Protein AF-0000000082330672 (afdb_homodimer)

Structure (mmCIF, N/CA/C/O backbone):
data_AF-0000000082330672-model_v1
#
loop_
_entity.id
_entity.type
_entity.pdbx_description
1 polymer 'Toll/interleukin-1 receptor domain-containing protein'
#
loop_
_atom_site.group_PDB
_atom_site.id
_atom_site.type_symbol
_atom_site.label_atom_id
_atom_site.label_alt_id
_atom_site.label_comp_id
_atom_site.label_asym_id
_atom_site.label_entity_id
_atom_site.label_seq_id
_atom_site.pdbx_PDB_ins_code
_atom_site.Cartn_x
_atom_site.Cartn_y
_atom_site.Cartn_z
_atom_site.occupancy
_atom_site.B_iso_or_equiv
_atom_site.auth_seq_id
_atom_site.auth_comp_id
_atom_site.auth_asym_id
_atom_site.auth_atom_id
_atom_site.pdbx_PDB_model_num
ATOM 1 N N . MET A 1 1 ? 14.047 -24.734 3.777 1 36.22 1 MET A N 1
ATOM 2 C CA . MET A 1 1 ? 13.094 -24.859 2.684 1 36.22 1 MET A CA 1
ATOM 3 C C . MET A 1 1 ? 13.008 -23.578 1.871 1 36.22 1 MET A C 1
ATOM 5 O O . MET A 1 1 ? 12.062 -22.797 2.025 1 36.22 1 MET A O 1
ATOM 9 N N . THR A 1 2 ? 14.125 -22.875 1.684 1 51.78 2 THR A N 1
ATOM 10 C CA . THR A 1 2 ? 14.438 -21.453 1.601 1 51.78 2 THR A CA 1
ATOM 11 C C . THR A 1 2 ? 13.836 -20.844 0.338 1 51.78 2 THR A C 1
ATOM 13 O O . THR A 1 2 ? 14.555 -20.328 -0.509 1 51.78 2 THR A O 1
ATOM 16 N N . GLY A 1 3 ? 12.867 -21.625 -0.357 1 73.19 3 GLY A N 1
ATOM 17 C CA . GLY A 1 3 ? 12.508 -21.375 -1.744 1 73.19 3 GLY A CA 1
ATOM 18 C C . GLY A 1 3 ? 11.656 -20.125 -1.925 1 73.19 3 GLY A C 1
ATOM 19 O O . GLY A 1 3 ? 11.297 -19.469 -0.948 1 73.19 3 GLY A O 1
ATOM 20 N N . GLU A 1 4 ? 11.492 -19.766 -3.119 1 83.5 4 GLU A N 1
ATOM 21 C CA . GLU A 1 4 ? 10.719 -18.578 -3.504 1 83.5 4 GLU A CA 1
ATOM 22 C C . GLU A 1 4 ? 9.281 -18.672 -2.986 1 83.5 4 GLU A C 1
ATOM 24 O O . GLU A 1 4 ? 8.727 -19.781 -2.883 1 83.5 4 GLU A O 1
ATOM 29 N N . GLN A 1 5 ? 8.797 -17.609 -2.508 1 91.94 5 GLN A N 1
ATOM 30 C CA . GLN A 1 5 ? 7.457 -17.531 -1.94 1 91.94 5 GLN A CA 1
ATOM 31 C C . GLN A 1 5 ? 6.586 -16.547 -2.719 1 91.94 5 GLN A C 1
ATOM 33 O O . GLN A 1 5 ? 7.012 -15.43 -3.014 1 91.94 5 GLN A O 1
ATOM 38 N N . ILE A 1 6 ? 5.414 -17 -3.066 1 94.94 6 ILE A N 1
ATOM 39 C CA . ILE A 1 6 ? 4.426 -16.172 -3.734 1 94.94 6 ILE A CA 1
ATOM 40 C C . ILE A 1 6 ? 3.266 -15.875 -2.785 1 94.94 6 ILE A C 1
ATOM 42 O O . ILE A 1 6 ? 2.746 -16.781 -2.135 1 94.94 6 ILE A O 1
ATOM 46 N N . TYR A 1 7 ? 2.924 -14.633 -2.688 1 96.69 7 TYR A N 1
ATOM 47 C CA . TYR A 1 7 ? 1.729 -14.234 -1.953 1 96.69 7 TYR A CA 1
ATOM 48 C C . TYR A 1 7 ? 0.618 -13.812 -2.908 1 96.69 7 TYR A C 1
ATOM 50 O O . TYR A 1 7 ? 0.825 -12.969 -3.779 1 96.69 7 TYR A O 1
ATOM 58 N N . VAL A 1 8 ? -0.505 -14.438 -2.732 1 97.25 8 VAL A N 1
ATOM 59 C CA . VAL A 1 8 ? -1.631 -14.148 -3.613 1 97.25 8 VAL A CA 1
ATOM 60 C C . VAL A 1 8 ? -2.674 -13.32 -2.863 1 97.25 8 VAL A C 1
ATOM 62 O O . VAL A 1 8 ? -3.4 -13.852 -2.018 1 97.25 8 VAL A O 1
ATOM 65 N N . SER A 1 9 ? -2.742 -12.055 -3.193 1 96.88 9 SER A N 1
ATOM 66 C CA . SER A 1 9 ? -3.699 -11.125 -2.604 1 96.88 9 SER A CA 1
ATOM 67 C C . SER A 1 9 ? -5.008 -11.109 -3.383 1 96.88 9 SER A C 1
ATOM 69 O O . SER A 1 9 ? -5.012 -10.898 -4.598 1 96.88 9 SER A O 1
ATOM 71 N N . HIS A 1 10 ? -6.074 -11.398 -2.701 1 96.44 10 HIS A N 1
ATOM 72 C CA . HIS A 1 10 ? -7.367 -11.445 -3.369 1 96.44 10 HIS A CA 1
ATOM 73 C C . HIS A 1 10 ? -8.5 -11.109 -2.404 1 96.44 10 HIS A C 1
ATOM 75 O O . HIS A 1 10 ? -8.312 -11.148 -1.186 1 96.44 10 HIS A O 1
ATOM 81 N N . ALA A 1 11 ? -9.633 -10.648 -3.01 1 93.56 11 ALA A N 1
ATOM 82 C CA . ALA A 1 11 ? -10.828 -10.406 -2.205 1 93.56 11 ALA A CA 1
ATOM 83 C C . ALA A 1 11 ? -11.484 -11.719 -1.784 1 93.56 11 ALA A C 1
ATOM 85 O O . ALA A 1 11 ? -11.375 -12.727 -2.482 1 93.56 11 ALA A O 1
ATOM 86 N N . PRO A 1 12 ? -12.227 -11.711 -0.711 1 88.81 12 PRO A N 1
ATOM 87 C CA . PRO A 1 12 ? -12.883 -12.93 -0.236 1 88.81 12 PRO A CA 1
ATOM 88 C C . PRO A 1 12 ? -13.789 -13.562 -1.287 1 88.81 12 PRO A C 1
ATOM 90 O O . PRO A 1 12 ? -13.836 -14.789 -1.412 1 88.81 12 PRO A O 1
ATOM 93 N N . GLY A 1 13 ? -14.461 -12.797 -2.043 1 91.06 13 GLY A N 1
ATOM 94 C CA . GLY A 1 13 ? -15.391 -13.297 -3.043 1 91.06 13 GLY A CA 1
ATOM 95 C C . GLY A 1 13 ? -14.703 -13.969 -4.215 1 91.06 13 GLY A C 1
ATOM 96 O O . GLY A 1 13 ? -15.344 -14.648 -5.012 1 91.06 13 GLY A O 1
ATOM 97 N N . ASP A 1 14 ? -13.344 -13.852 -4.25 1 94 14 ASP A N 1
ATOM 98 C CA . ASP A 1 14 ? -12.609 -14.367 -5.398 1 94 14 ASP A CA 1
ATOM 99 C C . ASP A 1 14 ? -11.852 -15.641 -5.035 1 94 14 ASP A C 1
ATOM 101 O O . ASP A 1 14 ? -11.008 -16.109 -5.809 1 94 14 ASP A O 1
ATOM 105 N N . LEU A 1 15 ? -12.125 -16.25 -3.916 1 93.31 15 LEU A N 1
ATOM 106 C CA . LEU A 1 15 ? -11.359 -17.391 -3.422 1 93.31 15 LEU A CA 1
ATOM 107 C C . LEU A 1 15 ? -11.445 -18.562 -4.391 1 93.31 15 LEU A C 1
ATOM 109 O O . LEU A 1 15 ? -10.422 -19.172 -4.727 1 93.31 15 LEU A O 1
ATOM 113 N N . GLU A 1 16 ? -12.625 -18.906 -4.906 1 93.88 16 GLU A N 1
ATOM 114 C CA . GLU A 1 16 ? -12.797 -20.031 -5.82 1 93.88 16 GLU A CA 1
ATOM 115 C C . GLU A 1 16 ? -11.992 -19.828 -7.105 1 93.88 16 GLU A C 1
ATOM 117 O O . GLU A 1 16 ? -11.344 -20.75 -7.594 1 93.88 16 GLU A O 1
ATOM 122 N N . LEU A 1 17 ? -12.07 -18.625 -7.574 1 95.06 17 LEU A N 1
ATOM 123 C CA . LEU A 1 17 ? -11.328 -18.281 -8.781 1 95.06 17 LEU A CA 1
ATOM 124 C C . LEU A 1 17 ? -9.828 -18.469 -8.562 1 95.06 17 LEU A C 1
ATOM 126 O O . LEU A 1 17 ? -9.148 -19.078 -9.391 1 95.06 17 LEU A O 1
ATOM 130 N N . VAL A 1 18 ? -9.312 -17.984 -7.469 1 96.12 18 VAL A N 1
ATOM 131 C CA . VAL A 1 18 ? -7.895 -18.047 -7.145 1 96.12 18 VAL A CA 1
ATOM 132 C C . VAL A 1 18 ? -7.465 -19.5 -6.98 1 96.12 18 VAL A C 1
ATOM 134 O O . VAL A 1 18 ? -6.414 -19.906 -7.484 1 96.12 18 VAL A O 1
ATOM 137 N N . GLN A 1 19 ? -8.266 -20.266 -6.312 1 94.44 19 GLN A N 1
ATOM 138 C CA . GLN A 1 19 ? -7.953 -21.672 -6.113 1 94.44 19 GLN A CA 1
ATOM 139 C C . GLN A 1 19 ? -7.883 -22.422 -7.445 1 94.44 19 GLN A C 1
ATOM 141 O O . GLN A 1 19 ? -7.016 -23.266 -7.637 1 94.44 19 GLN A O 1
ATOM 146 N N . GLU A 1 20 ? -8.797 -22.078 -8.312 1 94.88 20 GLU A N 1
ATOM 147 C CA . GLU A 1 20 ? -8.766 -22.688 -9.641 1 94.88 20 GLU A CA 1
ATOM 148 C C . GLU A 1 20 ? -7.5 -22.312 -10.398 1 94.88 20 GLU A C 1
ATOM 150 O O . GLU A 1 20 ? -6.801 -23.188 -10.922 1 94.88 20 GLU A O 1
ATOM 155 N N . LEU A 1 21 ? -7.141 -21.047 -10.398 1 96.06 21 LEU A N 1
ATOM 156 C CA . LEU A 1 21 ? -6.035 -20.531 -11.203 1 96.06 21 LEU A CA 1
ATOM 157 C C . LEU A 1 21 ? -4.695 -20.984 -10.633 1 96.06 21 LEU A C 1
ATOM 159 O O . LEU A 1 21 ? -3.717 -21.125 -11.367 1 96.06 21 LEU A O 1
ATOM 163 N N . PHE A 1 22 ? -4.66 -21.25 -9.352 1 95.56 22 PHE A N 1
ATOM 164 C CA . PHE A 1 22 ? -3.383 -21.594 -8.734 1 95.56 22 PHE A CA 1
ATOM 165 C C . PHE A 1 22 ? -3.311 -23.078 -8.414 1 95.56 22 PHE A C 1
ATOM 167 O O . PHE A 1 22 ? -2.365 -23.531 -7.766 1 95.56 22 PHE A O 1
ATOM 174 N N . SER A 1 23 ? -4.246 -23.891 -8.836 1 92 23 SER A N 1
ATOM 175 C CA . SER A 1 23 ? -4.312 -25.312 -8.523 1 92 23 SER A CA 1
ATOM 176 C C . SER A 1 23 ? -3.059 -26.031 -9 1 92 23 SER A C 1
ATOM 178 O O . SER A 1 23 ? -2.502 -26.859 -8.266 1 92 23 SER A O 1
ATOM 180 N N . THR A 1 24 ? -2.6 -25.688 -10.234 1 88.75 24 THR A N 1
ATOM 181 C CA . THR A 1 24 ? -1.422 -26.359 -10.766 1 88.75 24 THR A CA 1
ATOM 182 C C . THR A 1 24 ? -0.156 -25.562 -10.469 1 88.75 24 THR A C 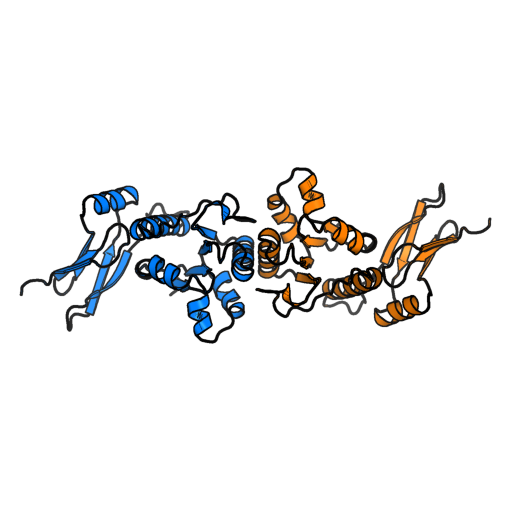1
ATOM 184 O O . THR A 1 24 ? 0.947 -26.109 -10.469 1 88.75 24 THR A O 1
ATOM 187 N N . VAL A 1 25 ? -0.32 -24.266 -10.148 1 88.94 25 VAL A N 1
ATOM 188 C CA . VAL A 1 25 ? 0.823 -23.422 -9.844 1 88.94 25 VAL A CA 1
ATOM 189 C C . VAL A 1 25 ? 1.497 -23.875 -8.555 1 88.94 25 VAL A C 1
ATOM 191 O O . VAL A 1 25 ? 2.723 -23.828 -8.438 1 88.94 25 VAL A O 1
ATOM 194 N N . LYS A 1 26 ? 0.73 -24.406 -7.738 1 88.69 26 LYS A N 1
ATOM 195 C CA . LYS A 1 26 ? 1.206 -24.875 -6.438 1 88.69 26 LYS A CA 1
ATOM 196 C C . LYS A 1 26 ? 2.129 -26.078 -6.586 1 88.69 26 LYS A C 1
ATOM 198 O O . LYS A 1 26 ? 2.836 -26.438 -5.645 1 88.69 26 LYS A O 1
ATOM 203 N N . ASN A 1 27 ? 2.117 -26.719 -7.73 1 84.94 27 ASN A N 1
ATOM 204 C CA . ASN A 1 27 ? 2.939 -27.906 -7.945 1 84.94 27 ASN A CA 1
ATOM 205 C C . ASN A 1 27 ? 4.406 -27.531 -8.148 1 84.94 27 ASN A C 1
ATOM 207 O O . ASN A 1 27 ? 5.281 -28.406 -8.078 1 84.94 27 ASN A O 1
ATOM 211 N N . PHE A 1 28 ? 4.629 -26.312 -8.422 1 86.31 28 PHE A N 1
ATOM 212 C CA . PHE A 1 28 ? 6 -25.859 -8.648 1 86.31 28 PHE A CA 1
ATOM 213 C C . PHE A 1 28 ? 6.758 -25.766 -7.324 1 86.31 28 PHE A C 1
ATOM 215 O O . PHE A 1 28 ? 6.148 -25.719 -6.254 1 86.31 28 PHE A O 1
ATOM 222 N N . PRO A 1 29 ? 8.102 -25.781 -7.438 1 81.81 29 PRO A N 1
ATOM 223 C CA . PRO A 1 29 ? 8.891 -25.812 -6.207 1 81.81 29 PRO A CA 1
ATOM 224 C C . PRO A 1 29 ? 8.961 -24.469 -5.504 1 81.81 29 PRO A C 1
ATOM 226 O O . PRO A 1 29 ? 10.055 -23.984 -5.195 1 81.81 29 PRO A O 1
ATOM 229 N N . PHE A 1 30 ? 7.965 -23.688 -5.457 1 84.62 30 PHE A N 1
ATOM 230 C CA . PHE A 1 30 ? 7.887 -22.484 -4.652 1 84.62 30 PHE A CA 1
ATOM 231 C C . PHE A 1 30 ? 6.613 -22.469 -3.818 1 84.62 30 PHE A C 1
ATOM 233 O O . PHE A 1 30 ? 5.645 -23.156 -4.145 1 84.62 30 PHE A O 1
ATOM 240 N N . GLY A 1 31 ? 6.719 -21.781 -2.758 1 88.75 31 GLY A N 1
ATOM 241 C CA . GLY A 1 31 ? 5.566 -21.672 -1.878 1 88.75 31 GLY A CA 1
ATOM 242 C C . GLY A 1 31 ? 4.527 -20.688 -2.381 1 88.75 31 GLY A C 1
ATOM 243 O O . GLY A 1 31 ? 4.871 -19.641 -2.914 1 88.75 31 GLY A O 1
ATOM 244 N N . VAL A 1 32 ? 3.311 -21.109 -2.334 1 92.31 32 VAL A N 1
ATOM 245 C CA . VAL A 1 32 ? 2.205 -20.219 -2.688 1 92.31 32 VAL A CA 1
ATOM 246 C C . VAL A 1 32 ? 1.309 -20 -1.47 1 92.31 32 VAL A C 1
ATOM 248 O O . VAL A 1 32 ? 0.732 -20.953 -0.937 1 92.31 32 VAL A O 1
ATOM 251 N N . HIS A 1 33 ? 1.255 -18.797 -1.006 1 92.94 33 HIS A N 1
ATOM 252 C CA . HIS A 1 33 ? 0.375 -18.438 0.099 1 92.94 33 HIS A CA 1
ATOM 253 C C . HIS A 1 33 ? -0.826 -17.625 -0.396 1 92.94 33 HIS A C 1
ATOM 255 O O . HIS A 1 33 ? -0.683 -16.484 -0.815 1 92.94 33 HIS A O 1
ATOM 261 N N . ILE A 1 34 ? -1.915 -18.266 -0.272 1 93.12 34 ILE A N 1
ATOM 262 C CA . ILE A 1 34 ? -3.156 -17.594 -0.667 1 93.12 34 ILE A CA 1
ATOM 263 C C . ILE A 1 34 ? -3.781 -16.906 0.545 1 93.12 34 ILE A C 1
ATOM 265 O O . ILE A 1 34 ? -4.145 -17.562 1.522 1 93.12 34 ILE A O 1
ATOM 269 N N . ALA A 1 35 ? -3.877 -15.562 0.769 1 85.88 35 ALA A N 1
ATOM 270 C CA . ALA A 1 35 ? -4.27 -14.742 1.91 1 85.88 35 ALA A CA 1
ATOM 271 C C . ALA A 1 35 ? -5.516 -15.297 2.588 1 85.88 35 ALA A C 1
ATOM 273 O O . ALA A 1 35 ? -5.535 -15.492 3.807 1 85.88 35 ALA A O 1
ATOM 274 N N . LEU A 1 36 ? -6.703 -15.367 2.275 1 75 36 LEU A N 1
ATOM 275 C CA . LEU A 1 36 ? -7.969 -15.711 2.916 1 75 36 LEU A CA 1
ATOM 276 C C . LEU A 1 36 ? -8.086 -17.219 3.123 1 75 36 LEU A C 1
ATOM 278 O O . LEU A 1 36 ? -8.891 -17.672 3.936 1 75 36 LEU A O 1
ATOM 282 N N . GLU A 1 37 ? -7.297 -17.984 2.414 1 71.31 37 GLU A N 1
ATOM 283 C CA . GLU A 1 37 ? -7.223 -19.391 2.801 1 71.31 37 GLU A CA 1
ATOM 284 C C . GLU A 1 37 ? -6.605 -19.547 4.188 1 71.31 37 GLU A C 1
ATOM 286 O O . GLU A 1 37 ? -7.059 -20.375 4.984 1 71.31 37 GLU A O 1
ATOM 291 N N . GLU A 1 38 ? -5.859 -18.594 4.426 1 66.94 38 GLU A N 1
ATOM 292 C CA . GLU A 1 38 ? -5.188 -18.578 5.723 1 66.94 38 GLU A CA 1
ATOM 293 C C . GLU A 1 38 ? -6.043 -17.906 6.781 1 66.94 38 GLU A C 1
ATOM 295 O O . GLU A 1 38 ? -6.02 -18.281 7.953 1 66.94 38 GLU A O 1
ATOM 300 N N . VAL A 1 39 ? -6.816 -16.938 6.387 1 63.38 39 VAL A N 1
ATOM 301 C CA . VAL A 1 39 ? -7.672 -16.203 7.309 1 63.38 39 VAL A CA 1
ATOM 302 C C . VAL A 1 39 ? -8.789 -17.109 7.816 1 63.38 39 VAL A C 1
ATOM 304 O O . VAL A 1 39 ? -9.164 -17.047 8.984 1 63.38 39 VAL A O 1
ATOM 307 N N . GLU A 1 40 ? -9.281 -17.891 6.906 1 59.59 40 GLU A N 1
ATOM 308 C CA . GLU A 1 40 ? -10.305 -18.859 7.332 1 59.59 40 GLU A CA 1
ATOM 309 C C . GLU A 1 40 ? -9.766 -19.812 8.391 1 59.59 40 GLU A C 1
ATOM 311 O O . GLU A 1 40 ? -10.531 -20.359 9.188 1 59.59 40 GLU A O 1
ATOM 316 N N . SER A 1 41 ? -8.562 -19.75 8.469 1 58.31 41 SER A N 1
ATOM 317 C CA . SER A 1 41 ? -7.988 -20.594 9.516 1 58.31 41 SER A CA 1
ATOM 318 C C . SER A 1 41 ? -8.008 -19.891 10.859 1 58.31 41 SER A C 1
ATOM 320 O O . SER A 1 41 ? -7.555 -20.438 11.867 1 58.31 41 SER A O 1
ATOM 322 N N . GLY A 1 42 ? -8.727 -18.719 10.953 1 54.25 42 GLY A N 1
ATOM 323 C CA . GLY A 1 42 ? -8.922 -18 12.203 1 54.25 42 GLY A CA 1
ATOM 324 C C . GLY A 1 42 ? -7.973 -16.828 12.375 1 54.25 42 GLY A C 1
ATOM 325 O O . GLY A 1 42 ? -7.965 -16.188 13.414 1 54.25 42 GLY A O 1
ATOM 326 N N . ARG A 1 43 ? -7.258 -16.672 11.328 1 62.53 43 ARG A N 1
ATOM 327 C CA . ARG A 1 43 ? -6.301 -15.586 11.539 1 62.53 43 ARG A CA 1
ATOM 328 C C . ARG A 1 43 ? -6.754 -14.312 10.836 1 62.53 43 ARG A C 1
ATOM 330 O O . ARG A 1 43 ? -7.504 -14.375 9.859 1 62.53 43 ARG A O 1
ATOM 337 N N . SER A 1 44 ? -6.453 -13.203 11.469 1 81.5 44 SER A N 1
ATOM 338 C CA . SER A 1 44 ? -6.727 -11.891 10.906 1 81.5 44 SER A CA 1
ATOM 339 C C . SER A 1 44 ? -5.82 -11.594 9.711 1 81.5 44 SER A C 1
ATOM 341 O O . SER A 1 44 ? -4.688 -12.078 9.656 1 81.5 44 SER A O 1
ATOM 343 N N . ARG A 1 45 ? -6.395 -11.125 8.594 1 86.69 45 ARG A N 1
ATOM 344 C CA . ARG A 1 45 ? -5.609 -10.734 7.426 1 86.69 45 ARG A CA 1
ATOM 345 C C . ARG A 1 45 ? -4.438 -9.844 7.828 1 86.69 45 ARG A C 1
ATOM 347 O O . ARG A 1 45 ? -3.408 -9.82 7.148 1 86.69 45 ARG A O 1
ATOM 354 N N . LYS A 1 46 ? -4.512 -9.18 8.984 1 82.62 46 LYS A N 1
ATOM 355 C CA . LYS A 1 46 ? -3.43 -8.344 9.508 1 82.62 46 LYS A CA 1
ATOM 356 C C . LYS A 1 46 ? -2.195 -9.188 9.82 1 82.62 46 LYS A C 1
ATOM 358 O O . LYS A 1 46 ? -1.064 -8.727 9.664 1 82.62 46 LYS A O 1
ATOM 363 N N . ARG A 1 47 ? -2.451 -10.383 10.125 1 83.38 47 ARG A N 1
ATOM 364 C CA . ARG A 1 47 ? -1.37 -11.289 10.5 1 83.38 47 ARG A CA 1
ATOM 365 C C . ARG A 1 47 ? -0.581 -11.734 9.273 1 83.38 47 ARG A C 1
ATOM 367 O O . ARG A 1 47 ? 0.512 -12.297 9.406 1 83.38 47 ARG A O 1
ATOM 374 N N . LEU A 1 48 ? -1.153 -11.445 8.102 1 87.81 48 LEU A N 1
ATOM 375 C CA . LEU A 1 48 ? -0.511 -11.898 6.875 1 87.81 48 LEU A CA 1
ATOM 376 C C . LEU A 1 48 ? 0.539 -10.891 6.41 1 87.81 48 LEU A C 1
ATOM 378 O O . LEU A 1 48 ? 1.18 -11.094 5.375 1 87.81 48 LEU A O 1
ATOM 382 N N . GLU A 1 49 ? 0.677 -9.836 7.203 1 91.62 49 GLU A N 1
ATOM 383 C CA . GLU A 1 49 ? 1.678 -8.836 6.852 1 91.62 49 GLU A CA 1
ATOM 384 C C . GLU A 1 49 ? 3.051 -9.469 6.656 1 91.62 49 GLU A C 1
ATOM 386 O O . GLU A 1 49 ? 3.766 -9.141 5.707 1 91.62 49 GLU A O 1
ATOM 391 N N . GLY A 1 50 ? 3.402 -10.352 7.559 1 92 50 GLY A N 1
ATOM 392 C CA . GLY A 1 50 ? 4.672 -11.055 7.449 1 92 50 GLY A CA 1
ATOM 393 C C . GLY A 1 50 ? 4.793 -11.875 6.176 1 92 50 GLY A C 1
ATOM 394 O O . GLY A 1 50 ? 5.871 -11.969 5.59 1 92 50 GLY A O 1
ATOM 395 N N . ARG A 1 51 ? 3.688 -12.5 5.707 1 92.06 51 ARG A N 1
ATOM 396 C CA . ARG A 1 51 ? 3.686 -13.281 4.477 1 92.06 51 ARG A CA 1
ATOM 397 C C . ARG A 1 51 ? 3.941 -12.391 3.264 1 92.06 51 ARG A C 1
ATOM 399 O O . ARG A 1 51 ? 4.68 -12.766 2.352 1 92.06 51 ARG A O 1
ATOM 406 N N . VAL A 1 52 ? 3.332 -11.203 3.307 1 95.56 52 VAL A N 1
ATOM 407 C CA . VAL A 1 52 ? 3.576 -10.25 2.229 1 95.56 52 VAL A CA 1
ATOM 408 C C . VAL A 1 52 ? 5.043 -9.828 2.234 1 95.56 52 VAL A C 1
ATOM 410 O O . VAL A 1 52 ? 5.723 -9.898 1.207 1 95.56 52 VAL A O 1
ATOM 413 N N . ALA A 1 53 ? 5.59 -9.531 3.398 1 95.69 53 ALA A N 1
ATOM 414 C CA . ALA A 1 53 ? 6.941 -9.008 3.564 1 95.69 53 ALA A CA 1
ATOM 415 C C . ALA A 1 53 ? 7.984 -10.031 3.117 1 95.69 53 ALA A C 1
ATOM 417 O O . ALA A 1 53 ? 9.055 -9.656 2.629 1 95.69 53 ALA A O 1
ATOM 418 N N . ASN A 1 54 ? 7.676 -11.258 3.26 1 94 54 ASN A N 1
ATOM 419 C CA . ASN A 1 54 ? 8.664 -12.312 3.023 1 94 54 ASN A CA 1
ATOM 420 C C . ASN A 1 54 ? 8.438 -12.992 1.678 1 94 54 ASN A C 1
ATOM 422 O O . ASN A 1 54 ? 9.039 -14.031 1.398 1 94 54 ASN A O 1
ATOM 426 N N . SER A 1 55 ? 7.582 -12.422 0.899 1 95.31 55 SER A N 1
ATOM 427 C CA . SER A 1 55 ? 7.324 -13 -0.418 1 95.31 55 SER A CA 1
ATOM 428 C C . SER A 1 55 ? 8.32 -12.477 -1.451 1 95.31 55 SER A C 1
ATOM 430 O O . SER A 1 55 ? 8.867 -11.383 -1.299 1 95.31 55 SER A O 1
ATOM 432 N N . ASP A 1 56 ? 8.57 -13.297 -2.461 1 94.81 56 ASP A N 1
ATOM 433 C CA . ASP A 1 56 ? 9.422 -12.891 -3.574 1 94.81 56 ASP A CA 1
ATOM 434 C C . ASP A 1 56 ? 8.609 -12.227 -4.68 1 94.81 56 ASP A C 1
ATOM 436 O O . ASP A 1 56 ? 9.141 -11.445 -5.465 1 94.81 56 ASP A O 1
ATOM 440 N N . VAL A 1 57 ? 7.332 -12.562 -4.742 1 96.44 57 VAL A N 1
ATOM 441 C CA . VAL A 1 57 ? 6.383 -11.984 -5.691 1 96.44 57 VAL A CA 1
ATOM 442 C C . VAL A 1 57 ? 5 -11.906 -5.055 1 96.44 57 VAL A C 1
ATOM 444 O O . VAL A 1 57 ? 4.586 -12.812 -4.332 1 96.44 57 VAL A O 1
ATOM 447 N N . VAL A 1 58 ? 4.348 -10.836 -5.305 1 97.88 58 VAL A N 1
ATOM 448 C CA . VAL A 1 58 ? 2.951 -10.703 -4.91 1 97.88 58 VAL A CA 1
ATOM 449 C C . VAL A 1 58 ? 2.061 -10.711 -6.152 1 97.88 58 VAL A C 1
ATOM 451 O O . VAL A 1 58 ? 2.285 -9.945 -7.09 1 97.88 58 VAL A O 1
ATOM 454 N N . VAL A 1 59 ? 1.142 -11.617 -6.207 1 98.25 59 VAL A N 1
ATOM 455 C CA . VAL A 1 59 ? 0.123 -11.609 -7.254 1 98.25 59 VAL A CA 1
ATOM 456 C C . VAL A 1 59 ? -1.149 -10.945 -6.73 1 98.25 59 VAL A C 1
ATOM 458 O O . VAL A 1 59 ? -1.753 -11.422 -5.766 1 98.25 59 VAL A O 1
ATOM 461 N N . ALA A 1 60 ? -1.513 -9.859 -7.297 1 98.38 60 ALA A N 1
ATOM 462 C CA . ALA A 1 60 ? -2.746 -9.172 -6.93 1 98.38 60 ALA A CA 1
ATOM 463 C C . ALA A 1 60 ? -3.881 -9.531 -7.883 1 98.38 60 ALA A C 1
ATOM 465 O O . ALA A 1 60 ? -3.848 -9.164 -9.062 1 98.38 60 ALA A O 1
ATOM 466 N N . VAL A 1 61 ? -4.836 -10.234 -7.379 1 98.19 61 VAL A N 1
ATOM 467 C CA . VAL A 1 61 ? -6 -10.609 -8.18 1 98.19 61 VAL A CA 1
ATOM 468 C C . VAL A 1 61 ? -7.02 -9.469 -8.164 1 98.19 61 VAL A C 1
ATOM 470 O O . VAL A 1 61 ? -7.566 -9.133 -7.109 1 98.19 61 VAL A O 1
ATOM 473 N N . LEU A 1 62 ? -7.289 -8.93 -9.344 1 98 62 LEU A N 1
ATOM 474 C CA . LEU A 1 62 ? -8.086 -7.711 -9.422 1 98 62 LEU A CA 1
ATOM 475 C C . LEU A 1 62 ? -9.367 -7.949 -10.219 1 98 62 LEU A C 1
ATOM 477 O O . LEU A 1 62 ? -9.32 -8.078 -11.445 1 98 62 LEU A O 1
ATOM 481 N N . THR A 1 63 ? -10.391 -8.07 -9.562 1 97.06 63 THR A N 1
ATOM 482 C CA . THR A 1 63 ? -11.742 -8.164 -10.102 1 97.06 63 THR A CA 1
ATOM 483 C C . THR A 1 63 ? -12.562 -6.941 -9.719 1 97.06 63 THR A C 1
ATOM 485 O O . THR A 1 63 ? -12.047 -6.008 -9.102 1 97.06 63 THR A O 1
ATOM 488 N N . ASP A 1 64 ? -13.852 -6.883 -10.117 1 93.06 64 ASP A N 1
ATOM 489 C CA . ASP A 1 64 ? -14.734 -5.793 -9.711 1 93.06 64 ASP A CA 1
ATOM 490 C C . ASP A 1 64 ? -14.844 -5.703 -8.195 1 93.06 64 ASP A C 1
ATOM 492 O O . ASP A 1 64 ? -14.961 -4.605 -7.641 1 93.06 64 ASP A O 1
ATOM 496 N N . ASP A 1 65 ? -14.633 -6.852 -7.578 1 88.31 65 ASP A N 1
ATOM 497 C CA . ASP A 1 65 ? -14.758 -6.918 -6.125 1 88.31 65 ASP A CA 1
ATOM 498 C C . ASP A 1 65 ? -13.469 -6.461 -5.445 1 88.31 65 ASP A C 1
ATOM 500 O O . ASP A 1 65 ? -13.492 -5.992 -4.305 1 88.31 65 ASP A O 1
ATOM 504 N N . SER A 1 66 ? -12.375 -6.535 -6.125 1 92.62 66 SER A N 1
ATOM 505 C CA . SER A 1 66 ? -11.102 -6.422 -5.426 1 92.62 66 SER A CA 1
ATOM 506 C C . SER A 1 66 ? -10.359 -5.152 -5.832 1 92.62 66 SER A C 1
ATOM 508 O O . SER A 1 66 ? -9.492 -4.672 -5.098 1 92.62 66 SER A O 1
ATOM 510 N N . ALA A 1 67 ? -10.75 -4.594 -6.93 1 93.56 67 ALA A N 1
ATOM 511 C CA . ALA A 1 67 ? -9.961 -3.496 -7.488 1 93.56 67 ALA A CA 1
ATOM 512 C C . ALA A 1 67 ? -9.891 -2.324 -6.512 1 93.56 67 ALA A C 1
ATOM 514 O O . ALA A 1 67 ? -8.852 -1.663 -6.402 1 93.56 67 ALA A O 1
ATOM 515 N N . ASP A 1 68 ? -10.961 -2.121 -5.742 1 93.25 68 ASP A N 1
ATOM 516 C CA . ASP A 1 68 ? -11 -0.983 -4.828 1 93.25 68 ASP A CA 1
ATOM 517 C C . ASP A 1 68 ? -10.977 -1.444 -3.373 1 93.25 68 ASP A C 1
ATOM 519 O O . ASP A 1 68 ? -11.305 -0.675 -2.467 1 93.25 68 ASP A O 1
ATOM 523 N N . ASN A 1 69 ? -10.688 -2.783 -3.246 1 94.88 69 ASN A N 1
ATOM 524 C CA . ASN A 1 69 ? -10.609 -3.336 -1.896 1 94.88 69 ASN A CA 1
ATOM 525 C C . ASN A 1 69 ? -9.422 -2.768 -1.123 1 94.88 69 ASN A C 1
ATOM 527 O O . ASN A 1 69 ? -8.305 -2.723 -1.639 1 94.88 69 ASN A O 1
ATOM 531 N N . ARG A 1 70 ? -9.625 -2.361 0.068 1 95.5 70 ARG A N 1
ATOM 532 C CA . ARG A 1 70 ? -8.617 -1.672 0.867 1 95.5 70 ARG A CA 1
ATOM 533 C C . ARG A 1 70 ? -7.438 -2.588 1.166 1 95.5 70 ARG A C 1
ATOM 535 O O . ARG A 1 70 ? -6.281 -2.176 1.051 1 95.5 70 ARG A O 1
ATOM 542 N N . TRP A 1 71 ? -7.699 -3.816 1.566 1 94.94 71 TRP A N 1
ATOM 543 C CA . TRP A 1 71 ? -6.641 -4.766 1.882 1 94.94 71 TRP A CA 1
ATOM 544 C C . TRP A 1 71 ? -5.742 -5.004 0.671 1 94.94 71 TRP A C 1
ATOM 546 O O . TRP A 1 71 ? -4.52 -4.902 0.769 1 94.94 71 TRP A O 1
ATOM 556 N N . ILE A 1 72 ? -6.34 -5.262 -0.416 1 96.75 72 ILE A N 1
ATOM 557 C CA . ILE A 1 72 ? -5.594 -5.609 -1.621 1 96.75 72 ILE A CA 1
ATOM 558 C C . ILE A 1 72 ? -4.719 -4.434 -2.041 1 96.75 72 ILE A C 1
ATOM 560 O O . ILE A 1 72 ? -3.523 -4.602 -2.301 1 96.75 72 ILE A O 1
ATOM 564 N N . ASN A 1 73 ? -5.34 -3.283 -2.037 1 97.56 73 ASN A N 1
ATOM 565 C CA . ASN A 1 73 ? -4.574 -2.113 -2.459 1 97.56 73 ASN A CA 1
ATOM 566 C C . ASN A 1 73 ? -3.463 -1.782 -1.466 1 97.56 73 ASN A C 1
ATOM 568 O O . ASN A 1 73 ? -2.361 -1.402 -1.864 1 97.56 73 ASN A O 1
ATOM 572 N N . GLN A 1 74 ? -3.668 -1.904 -0.173 1 97.88 74 GLN A N 1
ATOM 573 C CA . GLN A 1 74 ? -2.623 -1.649 0.812 1 97.88 74 GLN A CA 1
ATOM 574 C C . GLN A 1 74 ? -1.506 -2.686 0.71 1 97.88 74 GLN A C 1
ATOM 576 O O . GLN A 1 74 ? -0.328 -2.354 0.864 1 97.88 74 GLN A O 1
ATOM 581 N N . GLU A 1 75 ? -1.874 -3.914 0.419 1 97.88 75 GLU A N 1
ATOM 582 C CA . GLU A 1 75 ? -0.857 -4.945 0.229 1 97.88 75 GLU A CA 1
ATOM 583 C C . GLU A 1 75 ? -0.027 -4.676 -1.022 1 97.88 75 GLU A C 1
ATOM 585 O O . GLU A 1 75 ? 1.18 -4.926 -1.039 1 97.88 75 GLU A O 1
ATOM 590 N N . ILE A 1 76 ? -0.667 -4.207 -2.088 1 98.06 76 ILE A N 1
ATOM 591 C CA . ILE A 1 76 ? 0.059 -3.783 -3.281 1 98.06 76 ILE A CA 1
ATOM 592 C C . ILE A 1 76 ? 1.08 -2.709 -2.91 1 98.06 76 ILE A C 1
ATOM 594 O O . ILE A 1 76 ? 2.248 -2.795 -3.295 1 98.06 76 ILE A O 1
ATOM 598 N N . GLY A 1 77 ? 0.616 -1.69 -2.15 1 98.19 77 GLY A N 1
ATOM 599 C CA . GLY A 1 77 ? 1.52 -0.642 -1.707 1 98.19 77 GLY A CA 1
ATOM 600 C C . GLY A 1 77 ? 2.658 -1.158 -0.847 1 98.19 77 GLY A C 1
ATOM 601 O O . GLY A 1 77 ? 3.805 -0.735 -1.006 1 98.19 77 GLY A O 1
ATOM 602 N N . TYR A 1 78 ? 2.324 -2.061 0.059 1 98.31 78 TYR A N 1
ATOM 603 C CA . TYR A 1 78 ? 3.32 -2.676 0.929 1 98.31 78 TYR A CA 1
ATOM 604 C C . TYR A 1 78 ? 4.41 -3.363 0.113 1 98.31 78 TYR A C 1
ATOM 606 O O . TYR A 1 78 ? 5.598 -3.121 0.328 1 98.31 78 TYR A O 1
ATOM 614 N N . ALA A 1 79 ? 4.02 -4.168 -0.844 1 98.19 79 ALA A N 1
ATOM 615 C CA . ALA A 1 79 ? 4.953 -4.879 -1.711 1 98.19 79 ALA A CA 1
ATOM 616 C C . ALA A 1 79 ? 5.82 -3.904 -2.502 1 98.19 79 ALA A C 1
ATOM 618 O O . ALA A 1 79 ? 7.031 -4.09 -2.615 1 98.19 79 ALA A O 1
ATOM 619 N N . THR A 1 80 ? 5.199 -2.879 -3.033 1 97.69 80 THR A N 1
ATOM 620 C CA . THR A 1 80 ? 5.906 -1.869 -3.812 1 97.69 80 THR A CA 1
ATOM 621 C C . THR A 1 80 ? 7.008 -1.22 -2.98 1 97.69 80 THR A C 1
ATOM 623 O O . THR A 1 80 ? 8.141 -1.076 -3.443 1 97.69 80 THR A O 1
ATOM 626 N N . ALA A 1 81 ? 6.727 -0.883 -1.788 1 97.5 81 ALA A N 1
ATOM 627 C CA . ALA A 1 81 ? 7.691 -0.233 -0.904 1 97.5 81 ALA A CA 1
ATOM 628 C C . ALA A 1 81 ? 8.867 -1.156 -0.603 1 97.5 81 ALA A C 1
ATOM 630 O O . ALA A 1 81 ? 10.008 -0.701 -0.478 1 97.5 81 ALA A O 1
ATOM 631 N N . LYS A 1 82 ? 8.609 -2.434 -0.486 1 97.31 82 LYS A N 1
ATOM 632 C CA . LYS A 1 82 ? 9.633 -3.42 -0.146 1 97.31 82 LYS A CA 1
ATOM 633 C C . LYS A 1 82 ? 10.438 -3.822 -1.376 1 97.31 82 LYS A C 1
ATOM 635 O O . LYS A 1 82 ? 11.406 -4.582 -1.271 1 97.31 82 LYS A O 1
ATOM 640 N N . GLY A 1 83 ? 10.008 -3.311 -2.541 1 96.38 83 GLY A N 1
ATOM 641 C CA . GLY A 1 83 ? 10.672 -3.68 -3.781 1 96.38 83 GLY A CA 1
ATOM 642 C C . GLY A 1 83 ? 10.297 -5.066 -4.27 1 96.38 83 GLY A C 1
ATOM 643 O O . GLY A 1 83 ? 11.039 -5.684 -5.035 1 96.38 83 GLY A O 1
ATOM 644 N N . ILE A 1 84 ? 9.234 -5.609 -3.736 1 96.56 84 ILE A N 1
ATOM 645 C CA . ILE A 1 84 ? 8.727 -6.906 -4.176 1 96.56 84 ILE A CA 1
ATOM 646 C C . ILE A 1 84 ? 7.91 -6.734 -5.453 1 96.56 84 ILE A C 1
ATOM 648 O O . ILE A 1 84 ? 6.969 -5.938 -5.492 1 96.56 84 ILE A O 1
ATOM 652 N N . PRO A 1 85 ? 8.211 -7.445 -6.5 1 96.75 85 PRO A N 1
ATOM 653 C CA . PRO A 1 85 ? 7.414 -7.328 -7.723 1 96.75 85 PRO A CA 1
ATOM 654 C C . PRO A 1 85 ? 5.949 -7.703 -7.508 1 96.75 85 PRO A C 1
ATOM 656 O O . PRO A 1 85 ? 5.652 -8.688 -6.828 1 96.75 85 PRO A O 1
ATOM 659 N N . VAL A 1 86 ? 5.062 -6.859 -8.086 1 97.88 86 VAL A N 1
ATOM 660 C CA . VAL A 1 86 ? 3.631 -7.141 -8.055 1 97.88 86 VAL A CA 1
ATOM 661 C C . VAL A 1 86 ? 3.154 -7.543 -9.453 1 97.88 86 VAL A C 1
ATOM 663 O O . VAL A 1 86 ? 3.373 -6.816 -10.422 1 97.88 86 VAL A O 1
ATOM 666 N N . VAL A 1 87 ? 2.553 -8.703 -9.555 1 97.88 87 VAL A N 1
ATOM 667 C CA . VAL A 1 87 ? 1.951 -9.18 -10.797 1 97.88 87 VAL A CA 1
ATOM 668 C C . VAL A 1 87 ? 0.436 -9 -10.734 1 97.88 87 VAL A C 1
ATOM 670 O O . VAL A 1 87 ? -0.258 -9.758 -10.055 1 97.88 87 VAL A O 1
ATOM 673 N N . PRO A 1 88 ? -0.069 -8.023 -11.438 1 98.44 88 PRO A N 1
ATOM 674 C CA . PRO A 1 88 ? -1.528 -7.902 -11.5 1 98.44 88 PRO A CA 1
ATOM 675 C C . PRO A 1 88 ? -2.176 -9.031 -12.297 1 98.44 88 PRO A C 1
ATOM 677 O O . PRO A 1 88 ? -1.757 -9.32 -13.422 1 98.44 88 PRO A O 1
ATOM 680 N N . LEU A 1 89 ? -3.02 -9.742 -11.75 1 98.5 89 LEU A N 1
ATOM 681 C CA . LEU A 1 89 ? -3.924 -10.703 -12.375 1 98.5 89 LEU A CA 1
ATOM 682 C C . LEU A 1 89 ? -5.352 -10.172 -12.398 1 98.5 89 LEU A C 1
ATOM 684 O O . LEU A 1 89 ? -6.043 -10.188 -11.375 1 98.5 89 LEU A O 1
ATOM 688 N N . TYR A 1 90 ? -5.805 -9.68 -13.625 1 98.31 90 TYR A N 1
ATOM 689 C CA . TYR A 1 90 ? -7.008 -8.859 -13.602 1 98.31 90 TYR A CA 1
ATOM 690 C C . TYR A 1 90 ? -8.008 -9.328 -14.648 1 98.31 90 TYR A C 1
ATOM 692 O O . TYR A 1 90 ? -7.621 -9.875 -15.688 1 98.31 90 TYR A O 1
ATOM 700 N N . GLU A 1 91 ? -9.242 -9.086 -14.406 1 96.81 91 GLU A N 1
ATOM 701 C CA . GLU A 1 91 ? -10.297 -9.352 -15.375 1 96.81 91 GLU A CA 1
ATOM 702 C C . GLU A 1 91 ? -10.328 -8.281 -16.469 1 96.81 91 GLU A C 1
ATOM 704 O O . GLU A 1 91 ? -10.664 -8.57 -17.609 1 96.81 91 GLU A O 1
ATOM 709 N N . HIS A 1 92 ? -10.008 -7.098 -16.062 1 96 92 HIS A N 1
ATOM 710 C CA . HIS A 1 92 ? -9.953 -5.945 -16.953 1 96 92 HIS A CA 1
ATOM 711 C C . HIS A 1 92 ? -8.758 -5.051 -16.625 1 96 92 HIS A C 1
ATOM 713 O O . HIS A 1 92 ? -8.445 -4.828 -15.453 1 96 92 HIS A O 1
ATOM 719 N N . GLU A 1 93 ? -8.172 -4.512 -17.625 1 94.44 93 GLU A N 1
ATOM 720 C CA . GLU A 1 93 ? -6.961 -3.719 -17.453 1 94.44 93 GLU A CA 1
ATOM 721 C C . GLU A 1 93 ? -7.219 -2.49 -16.578 1 94.44 93 GLU A C 1
ATOM 723 O O . GLU A 1 93 ? -6.32 -2.016 -15.883 1 94.44 93 GLU A O 1
ATOM 728 N N . ARG A 1 94 ? -8.469 -2.029 -16.547 1 94.06 94 ARG A N 1
ATOM 729 C CA . ARG A 1 94 ? -8.812 -0.826 -15.789 1 94.06 94 ARG A CA 1
ATOM 730 C C . ARG A 1 94 ? -8.719 -1.074 -14.289 1 94.06 94 ARG A C 1
ATOM 732 O O . ARG A 1 94 ? -8.742 -0.13 -13.5 1 94.06 94 ARG A O 1
ATOM 739 N N 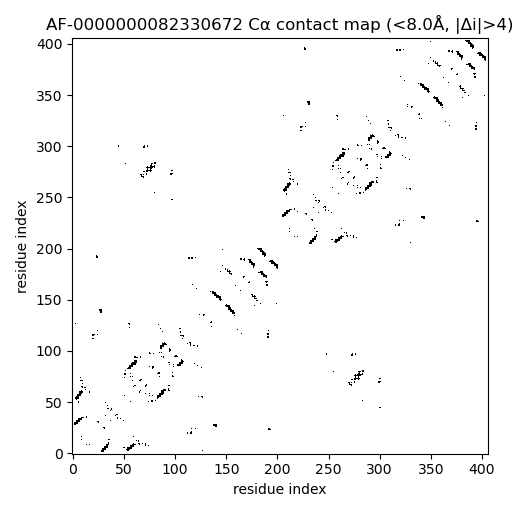. HIS A 1 95 ? -8.664 -2.334 -13.945 1 95.5 95 HIS A N 1
ATOM 740 C CA . HIS A 1 95 ? -8.617 -2.666 -12.523 1 95.5 95 HIS A CA 1
ATOM 741 C C . HIS A 1 95 ? -7.242 -2.385 -11.938 1 95.5 95 HIS A C 1
ATOM 743 O O . HIS A 1 95 ? -7.09 -2.309 -10.711 1 95.5 95 HIS A O 1
ATOM 749 N N . ARG A 1 96 ? -6.266 -2.232 -12.805 1 93.94 96 ARG A N 1
ATOM 750 C CA . ARG A 1 96 ? -4.961 -1.793 -12.328 1 93.94 96 ARG A CA 1
ATOM 751 C C . ARG A 1 96 ? -4.969 -0.301 -12.008 1 93.94 96 ARG A C 1
ATOM 753 O O . ARG A 1 96 ? -5.652 0.477 -12.68 1 93.94 96 ARG A O 1
ATO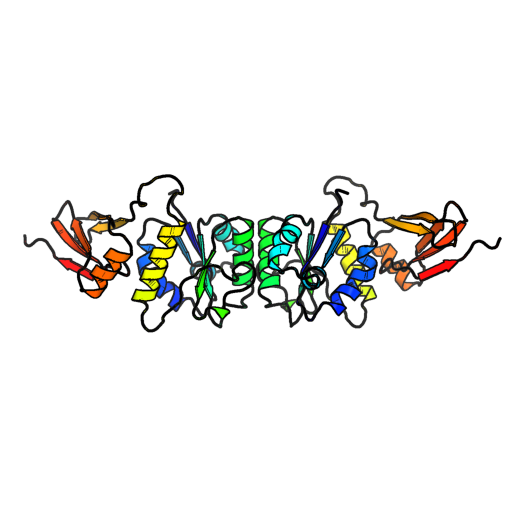M 760 N N . GLY A 1 97 ? -4.387 0.124 -11.062 1 93.06 97 GLY A N 1
ATOM 761 C CA . GLY A 1 97 ? -4.281 1.523 -10.68 1 93.06 97 GLY A CA 1
ATOM 762 C C . GLY A 1 97 ? -3.242 1.771 -9.609 1 93.06 97 GLY A C 1
ATOM 763 O O . GLY A 1 97 ? -2.604 0.833 -9.125 1 93.06 97 GLY A O 1
ATOM 764 N N . GLY A 1 98 ? -3.096 3.057 -9.32 1 94.5 98 GLY A N 1
ATOM 765 C CA . GLY A 1 98 ? -2.1 3.395 -8.312 1 94.5 98 GLY A CA 1
ATOM 766 C C . GLY A 1 98 ? -0.681 3.086 -8.758 1 94.5 98 GLY A C 1
ATOM 767 O O . GLY A 1 98 ? -0.295 3.398 -9.883 1 94.5 98 GLY A O 1
ATOM 768 N N . PHE A 1 99 ? 0.034 2.463 -7.883 1 95.69 99 PHE A N 1
ATOM 769 C CA . PHE A 1 99 ? 1.443 2.191 -8.141 1 95.69 99 PHE A CA 1
ATOM 770 C C . PHE A 1 99 ? 1.6 1.158 -9.25 1 95.69 99 PHE A C 1
ATOM 772 O O . PHE A 1 99 ? 2.66 1.063 -9.875 1 95.69 99 PHE A O 1
ATOM 779 N N . ILE A 1 100 ? 0.559 0.396 -9.547 1 95.75 100 ILE A N 1
ATOM 780 C CA . ILE A 1 100 ? 0.726 -0.67 -10.531 1 95.75 100 ILE A CA 1
ATOM 781 C C . ILE A 1 100 ? 0.04 -0.28 -11.836 1 95.75 100 ILE A C 1
ATOM 783 O O . ILE A 1 100 ? -0.179 -1.126 -12.711 1 95.75 100 ILE A O 1
ATOM 787 N N . ASP A 1 101 ? -0.297 1.028 -11.82 1 92.88 101 ASP A N 1
ATOM 788 C CA . ASP A 1 101 ? -0.786 1.529 -13.102 1 92.88 101 ASP A CA 1
ATOM 789 C C . ASP A 1 101 ? 0.262 1.348 -14.195 1 92.88 101 ASP A C 1
ATOM 791 O O . ASP A 1 101 ? 1.421 1.731 -14.023 1 92.88 101 ASP A O 1
ATOM 795 N N . GLY A 1 102 ? -0.064 0.641 -15.242 1 90.88 102 GLY A N 1
ATOM 796 C CA . GLY A 1 102 ? 0.851 0.446 -16.359 1 90.88 102 GLY A CA 1
ATOM 797 C C . GLY A 1 102 ? 1.734 -0.777 -16.203 1 90.88 102 GLY A C 1
ATOM 798 O O . GLY A 1 102 ? 2.523 -1.101 -17.078 1 90.88 102 GLY A O 1
ATOM 799 N N . VAL A 1 103 ? 1.688 -1.405 -15.055 1 94.06 103 VAL A N 1
ATOM 800 C CA . VAL A 1 103 ? 2.463 -2.627 -14.859 1 94.06 103 VAL A CA 1
ATOM 801 C C . VAL A 1 103 ? 1.855 -3.762 -15.68 1 94.06 103 VAL A C 1
ATOM 803 O O . VAL A 1 103 ? 0.638 -3.961 -15.664 1 94.06 103 VAL A O 1
ATOM 806 N N . ASP A 1 104 ? 2.727 -4.477 -16.391 1 93.38 104 ASP A N 1
ATOM 807 C CA . ASP A 1 104 ? 2.258 -5.609 -17.188 1 93.38 104 ASP A CA 1
ATOM 808 C C . ASP A 1 104 ? 1.687 -6.707 -16.297 1 93.38 104 ASP A C 1
ATOM 810 O O . ASP A 1 104 ? 2.289 -7.062 -15.281 1 93.38 104 ASP A O 1
ATOM 814 N N . GLY A 1 105 ? 0.509 -7.172 -16.625 1 96.12 105 GLY A N 1
ATOM 815 C CA . GLY A 1 105 ? -0.14 -8.227 -15.867 1 96.12 105 GLY A CA 1
ATOM 816 C C . GLY A 1 105 ? -0.709 -9.328 -16.734 1 96.12 105 GLY A C 1
ATOM 817 O O . GLY A 1 105 ? -0.251 -9.539 -17.859 1 96.12 105 GLY A O 1
ATOM 818 N N . VAL A 1 106 ? -1.486 -10.133 -16.172 1 97.75 106 VAL A N 1
ATOM 819 C CA . VAL A 1 106 ? -2.133 -11.258 -16.844 1 97.75 106 VAL A CA 1
ATOM 820 C C . VAL A 1 106 ? -3.648 -11.07 -16.812 1 97.75 106 VAL A C 1
ATOM 822 O O . VAL A 1 106 ? -4.23 -10.828 -15.75 1 97.75 106 VAL A O 1
ATOM 825 N N . THR A 1 107 ? -4.23 -11.188 -17.984 1 97.94 107 THR A N 1
ATOM 826 C CA . THR A 1 107 ? -5.684 -11.078 -18.062 1 97.94 107 THR A CA 1
ATOM 827 C C . THR A 1 107 ? -6.348 -12.406 -17.719 1 97.94 107 THR A C 1
ATOM 829 O O . THR A 1 107 ? -5.914 -13.461 -18.172 1 97.94 107 THR A O 1
ATOM 832 N N . ILE A 1 108 ? -7.324 -12.32 -16.969 1 97.88 108 ILE A N 1
ATOM 833 C CA . ILE A 1 108 ? -8.109 -13.492 -16.625 1 97.88 108 ILE A CA 1
ATOM 834 C C . ILE A 1 108 ? -9.148 -13.773 -17.703 1 97.88 108 ILE A C 1
ATOM 836 O O . ILE A 1 108 ? -9.961 -12.906 -18.016 1 97.88 108 ILE A O 1
ATOM 840 N N . ASP A 1 109 ? -9.07 -14.891 -18.25 1 96.38 109 ASP A N 1
ATOM 841 C CA . ASP A 1 109 ? -10.117 -15.406 -19.125 1 96.38 109 ASP A CA 1
ATOM 842 C C . ASP A 1 109 ? -10.898 -16.531 -18.453 1 96.38 109 ASP A C 1
ATOM 844 O O . ASP A 1 109 ? -10.469 -17.688 -18.484 1 96.38 109 ASP A O 1
ATOM 848 N N . ARG A 1 110 ? -12.062 -16.219 -17.953 1 93.38 110 ARG A N 1
ATOM 849 C CA . ARG A 1 110 ? -12.844 -17.188 -17.188 1 93.38 110 ARG A CA 1
ATOM 850 C C . ARG A 1 110 ? -13.328 -18.328 -18.078 1 93.38 110 ARG A C 1
ATOM 852 O O . ARG A 1 110 ? -13.609 -19.422 -17.594 1 93.38 110 ARG A O 1
ATOM 859 N N . GLN A 1 111 ? -13.445 -18.078 -19.359 1 94.69 111 GLN A N 1
ATOM 860 C CA . GLN A 1 111 ? -13.898 -19.094 -20.312 1 94.69 111 GLN A CA 1
ATOM 861 C C . GLN A 1 111 ? -12.742 -20 -20.734 1 94.69 111 GLN A C 1
ATOM 863 O O . GLN A 1 111 ? -12.969 -21.047 -21.344 1 94.69 111 GLN A O 1
ATOM 868 N N . ASN A 1 112 ? -11.562 -19.531 -20.469 1 94 112 ASN A N 1
ATOM 869 C CA . ASN A 1 112 ? -10.375 -20.312 -20.812 1 94 112 ASN A CA 1
ATOM 870 C C . ASN A 1 112 ? -9.344 -20.266 -19.688 1 94 112 ASN A C 1
ATOM 872 O O . ASN A 1 112 ? -8.273 -19.672 -19.844 1 94 112 ASN A O 1
ATOM 876 N N . PRO A 1 113 ? -9.555 -20.922 -18.609 1 94.25 113 PRO A N 1
ATOM 877 C CA . PRO A 1 113 ? -8.648 -20.875 -17.453 1 94.25 113 PRO A CA 1
ATOM 878 C C . PRO A 1 113 ? -7.262 -21.422 -17.766 1 94.25 113 PRO A C 1
ATOM 880 O O . PRO A 1 113 ? -6.27 -20.969 -17.188 1 94.25 113 PRO A O 1
ATOM 883 N N . SER A 1 114 ? -7.234 -22.359 -18.703 1 92.38 114 SER A N 1
ATOM 884 C CA . SER A 1 114 ? -5.938 -22.938 -19.062 1 92.38 114 SER A CA 1
ATOM 885 C C . SER A 1 114 ? -5.004 -21.859 -19.625 1 92.38 114 SER A C 1
ATOM 887 O O . SER A 1 114 ? -3.816 -21.828 -19.297 1 92.38 114 SER A O 1
ATOM 889 N N . PHE A 1 115 ? -5.605 -21.031 -20.453 1 94.56 115 PHE A N 1
ATOM 890 C CA . PHE A 1 115 ? -4.828 -19.938 -21.031 1 94.56 115 PHE A CA 1
ATOM 891 C C . PHE A 1 115 ? -4.367 -18.969 -19.953 1 94.56 115 PHE A C 1
ATOM 893 O O . PHE A 1 115 ? -3.225 -18.5 -19.969 1 94.56 115 PHE A O 1
ATOM 900 N N . THR A 1 116 ? -5.215 -18.609 -19.031 1 96.56 116 THR A N 1
ATOM 901 C CA . THR A 1 116 ? -4.867 -17.75 -17.906 1 96.56 116 THR A CA 1
ATOM 902 C C . THR A 1 116 ? -3.732 -18.344 -17.094 1 96.56 116 THR A C 1
ATOM 904 O O . THR A 1 116 ? -2.758 -17.656 -16.766 1 96.56 116 THR A O 1
ATOM 907 N N . ILE A 1 117 ? -3.865 -19.594 -16.812 1 95.88 117 ILE A N 1
ATOM 908 C CA . ILE A 1 117 ? -2.865 -20.297 -16 1 95.88 117 ILE A CA 1
ATOM 909 C C . ILE A 1 117 ? -1.528 -20.297 -16.75 1 95.88 117 ILE A C 1
ATOM 911 O O . ILE A 1 117 ? -0.48 -20.047 -16.141 1 95.88 117 ILE A O 1
ATOM 915 N N . PHE A 1 118 ? -1.592 -20.609 -18.016 1 93.81 118 PHE A N 1
ATOM 916 C CA . PHE A 1 118 ? -0.39 -20.609 -18.844 1 93.81 118 PHE A CA 1
ATOM 917 C C . PHE A 1 118 ? 0.334 -19.281 -18.75 1 93.81 118 PHE A C 1
ATOM 919 O O . PHE A 1 118 ? 1.543 -19.234 -18.516 1 93.81 118 PHE A O 1
ATOM 926 N N . ASN A 1 119 ? -0.366 -18.219 -18.953 1 95.25 119 ASN A N 1
ATOM 927 C CA . ASN A 1 119 ? 0.215 -16.875 -18.922 1 95.25 119 ASN A CA 1
ATOM 928 C C . ASN A 1 119 ? 0.729 -16.531 -17.516 1 95.25 119 ASN A C 1
ATOM 930 O O . ASN A 1 119 ? 1.754 -15.859 -17.391 1 95.25 119 ASN A O 1
ATOM 934 N N . LEU A 1 120 ? -0.001 -16.922 -16.516 1 95.88 120 LEU A N 1
ATOM 935 C CA . LEU A 1 120 ? 0.408 -16.672 -15.141 1 95.88 120 LEU A CA 1
ATOM 936 C C . LEU A 1 120 ? 1.73 -17.375 -14.836 1 95.88 120 LEU A C 1
ATOM 938 O O . LEU A 1 120 ? 2.65 -16.75 -14.289 1 95.88 120 LEU A O 1
ATOM 942 N N . VAL A 1 121 ? 1.836 -18.609 -15.195 1 91.19 121 VAL A N 1
ATOM 943 C CA . VAL A 1 121 ? 3.059 -19.375 -14.977 1 91.19 121 VAL A CA 1
ATOM 944 C C . VAL A 1 121 ? 4.215 -18.734 -15.742 1 91.19 121 VAL A C 1
ATOM 946 O O . VAL A 1 121 ? 5.32 -18.609 -15.211 1 91.19 121 VAL A O 1
ATOM 949 N N . SER A 1 122 ? 3.92 -18.312 -16.953 1 89.94 122 SER A N 1
ATOM 950 C CA . SER A 1 122 ? 4.93 -17.625 -17.75 1 89.94 122 SER A CA 1
ATOM 951 C C . SER A 1 122 ? 5.441 -16.375 -17.047 1 89.94 122 SER A C 1
ATOM 953 O O . SER A 1 122 ? 6.652 -16.156 -16.969 1 89.94 122 SER A O 1
ATOM 955 N N . ARG A 1 123 ? 4.535 -15.586 -16.531 1 92.31 123 ARG A N 1
ATOM 956 C CA . ARG A 1 123 ? 4.895 -14.344 -15.844 1 92.31 123 ARG A CA 1
ATOM 957 C C . ARG A 1 123 ? 5.68 -14.625 -14.57 1 92.31 123 ARG A C 1
ATOM 959 O O . ARG A 1 123 ? 6.668 -13.953 -14.281 1 92.31 123 ARG A O 1
ATOM 966 N N . LEU A 1 124 ? 5.281 -15.602 -13.836 1 90.94 124 LEU A N 1
ATOM 967 C CA . LEU A 1 124 ? 5.957 -15.961 -12.594 1 90.94 124 LEU A CA 1
ATOM 968 C C . LEU A 1 124 ? 7.367 -16.469 -12.875 1 90.94 124 LEU A C 1
ATOM 970 O O . LEU A 1 124 ? 8.305 -16.156 -12.141 1 90.94 124 LEU A O 1
ATOM 974 N N . ARG A 1 125 ? 7.473 -17.266 -13.922 1 83.94 125 ARG A N 1
ATOM 975 C CA . ARG A 1 125 ? 8.789 -17.75 -14.328 1 83.94 125 ARG A CA 1
ATOM 976 C C . ARG A 1 125 ? 9.727 -16.594 -14.633 1 83.94 125 ARG A C 1
ATOM 978 O O . ARG A 1 125 ? 10.898 -16.609 -14.258 1 83.94 125 ARG A O 1
ATOM 985 N N . SER A 1 126 ? 9.188 -15.625 -15.281 1 85.19 126 SER A N 1
ATOM 986 C CA . SER A 1 126 ? 9.977 -14.453 -15.633 1 85.19 126 SER A CA 1
ATOM 987 C C . SER A 1 126 ? 10.391 -13.672 -14.398 1 85.19 126 SER A C 1
ATOM 989 O O . SER A 1 126 ? 11.531 -13.203 -14.297 1 85.19 126 SER A O 1
ATOM 991 N N . GLU A 1 127 ? 9.508 -13.539 -13.422 1 87.88 127 GLU A N 1
ATOM 992 C CA . GLU A 1 127 ? 9.773 -12.758 -12.219 1 87.88 127 GLU A CA 1
ATOM 993 C C . GLU A 1 127 ? 10.75 -13.484 -11.297 1 87.88 127 GLU A C 1
ATOM 995 O O . GLU A 1 127 ? 11.539 -12.852 -10.602 1 87.88 127 GLU A O 1
ATOM 1000 N N . LEU A 1 128 ? 10.641 -14.727 -11.273 1 84.38 128 LEU A N 1
ATOM 1001 C CA . LEU A 1 128 ? 11.406 -15.5 -10.305 1 84.38 128 LEU A CA 1
ATOM 1002 C C . LEU A 1 128 ? 12.734 -15.961 -10.898 1 84.38 128 LEU A C 1
ATOM 1004 O O . LEU A 1 128 ? 13.57 -16.531 -10.188 1 84.38 128 LEU A O 1
ATOM 1008 N N . ALA A 1 129 ? 12.875 -15.805 -12.195 1 72.25 129 ALA A N 1
ATOM 1009 C CA . ALA A 1 129 ? 14.133 -16.188 -12.828 1 72.25 129 ALA A CA 1
ATOM 1010 C C . ALA A 1 129 ? 15.305 -15.398 -12.242 1 72.25 129 ALA A C 1
ATOM 1012 O O . ALA A 1 129 ? 15.195 -14.188 -12.016 1 72.25 129 ALA A O 1
ATOM 1013 N N . PRO A 1 130 ? 16.359 -16.141 -11.648 1 58.5 130 PRO A N 1
ATOM 1014 C CA . PRO A 1 130 ? 17.516 -15.438 -11.102 1 58.5 130 PRO A CA 1
ATOM 1015 C C . PRO A 1 130 ? 18.203 -14.531 -12.125 1 58.5 130 PRO A C 1
ATOM 1017 O O . PRO A 1 130 ? 18.141 -14.797 -13.328 1 58.5 130 PRO A O 1
ATOM 1020 N N . LEU A 1 131 ? 18.406 -13.047 -11.891 1 50.25 131 LEU A N 1
ATOM 1021 C CA . LEU A 1 131 ? 19.094 -12.117 -12.773 1 50.25 131 LEU A CA 1
ATOM 1022 C C . LEU A 1 131 ? 20.266 -12.805 -13.477 1 50.25 131 LEU A C 1
ATOM 1024 O O . LEU A 1 131 ? 20.578 -12.484 -14.625 1 50.25 131 LEU A O 1
ATOM 1028 N N . GLY A 1 132 ? 21.188 -13.312 -12.789 1 40.59 132 GLY A N 1
ATOM 1029 C CA . GLY A 1 132 ? 22.469 -13.695 -13.359 1 40.59 132 GLY A CA 1
ATOM 1030 C C . GLY A 1 132 ? 22.422 -15.031 -14.086 1 40.59 132 GLY A C 1
ATOM 1031 O O . GLY A 1 132 ? 23.344 -15.367 -14.828 1 40.59 132 GLY A O 1
ATOM 1032 N N . ALA A 1 133 ? 21.984 -16.031 -13.516 1 44.94 133 ALA A N 1
ATOM 1033 C CA . ALA A 1 133 ? 22.375 -17.312 -14.109 1 44.94 133 ALA A CA 1
ATOM 1034 C C . ALA A 1 133 ? 21.641 -17.547 -15.43 1 44.94 133 ALA A C 1
ATOM 1036 O O . ALA A 1 133 ? 20.469 -17.219 -15.562 1 44.94 133 ALA A O 1
ATOM 1037 N N . LEU A 1 134 ? 22.297 -17.391 -16.562 1 41.25 134 LEU A N 1
ATOM 1038 C CA . LEU A 1 134 ? 21.953 -17.875 -17.891 1 41.25 134 LEU A CA 1
ATOM 1039 C C . LEU A 1 134 ? 20.969 -19.047 -17.797 1 41.25 134 LEU A C 1
ATOM 1041 O O . LEU A 1 134 ? 20.594 -19.625 -18.828 1 41.25 134 LEU A O 1
ATOM 1045 N N . SER A 1 135 ? 20.906 -19.797 -16.688 1 42.22 135 SER A N 1
ATOM 1046 C CA . SER A 1 135 ? 20.203 -21.078 -16.672 1 42.22 135 SER A CA 1
ATOM 1047 C C . SER A 1 135 ? 18.688 -20.875 -16.531 1 42.22 135 SER A C 1
ATOM 1049 O O . SER A 1 135 ? 18.234 -19.984 -15.812 1 42.22 135 SER A O 1
ATOM 1051 N N . VAL A 1 136 ? 18.016 -20.922 -17.625 1 47.47 136 VAL A N 1
ATOM 1052 C CA . VAL A 1 136 ? 16.562 -21.141 -17.531 1 47.47 136 VAL A CA 1
ATOM 1053 C C . VAL A 1 136 ? 16.234 -21.766 -16.172 1 47.47 136 VAL A C 1
ATOM 1055 O O . VAL A 1 136 ? 16.875 -22.719 -15.742 1 47.47 136 VAL A O 1
ATOM 1058 N N . PRO A 1 137 ? 15.82 -20.953 -15.242 1 50.09 137 PRO A N 1
ATOM 1059 C CA . PRO A 1 137 ? 15.477 -21.625 -13.984 1 50.09 137 PRO A CA 1
ATOM 1060 C C . PRO A 1 137 ? 14.922 -23.031 -14.195 1 50.09 137 PRO A C 1
ATOM 1062 O O . PRO A 1 137 ? 14.164 -23.266 -15.133 1 50.09 137 PRO A O 1
ATOM 1065 N N . ASN A 1 138 ? 15.703 -24 -13.977 1 58.91 138 ASN A N 1
ATOM 1066 C CA . ASN A 1 138 ? 15.227 -25.375 -13.938 1 58.91 138 ASN A CA 1
ATOM 1067 C C . ASN A 1 138 ? 13.859 -25.484 -13.273 1 58.91 138 ASN A C 1
ATOM 1069 O O . ASN A 1 138 ? 13.742 -25.375 -12.055 1 58.91 138 ASN A O 1
ATOM 1073 N N . TRP A 1 139 ? 12.789 -25.078 -14.102 1 79.5 139 TRP A N 1
ATOM 1074 C CA . TRP A 1 139 ? 11.438 -25.297 -13.602 1 79.5 139 TRP A CA 1
ATOM 1075 C C . TRP A 1 139 ? 11.07 -26.781 -13.656 1 79.5 139 TRP A C 1
ATOM 1077 O O . TRP A 1 139 ? 11.32 -27.453 -14.656 1 79.5 139 TRP A O 1
ATOM 1087 N N . TYR A 1 140 ? 10.773 -27.328 -12.602 1 88.12 140 TYR A N 1
ATOM 1088 C CA . TYR A 1 140 ? 10.391 -28.734 -12.484 1 88.12 140 TYR A CA 1
ATOM 1089 C C . TYR A 1 140 ? 9.242 -28.891 -11.492 1 88.12 140 TYR A C 1
ATOM 1091 O O . TYR A 1 140 ? 8.93 -27.969 -10.734 1 88.12 140 TYR A O 1
ATOM 1099 N N . ILE A 1 141 ? 8.602 -29.953 -11.68 1 90.94 141 ILE A N 1
ATOM 1100 C CA . ILE A 1 141 ? 7.66 -30.406 -10.656 1 90.94 141 ILE A CA 1
ATOM 1101 C C . ILE A 1 141 ? 8.117 -31.75 -10.102 1 90.94 141 ILE A C 1
ATOM 1103 O O . ILE A 1 141 ? 8.609 -32.594 -10.844 1 90.94 141 ILE A O 1
ATOM 1107 N N . ARG A 1 142 ? 7.961 -31.891 -8.797 1 92 142 ARG A N 1
ATOM 1108 C CA . ARG A 1 142 ? 8.336 -33.125 -8.125 1 92 142 ARG A CA 1
ATOM 1109 C C . ARG A 1 142 ? 7.168 -33.688 -7.324 1 92 142 ARG A C 1
ATOM 1111 O O . ARG A 1 142 ? 6.457 -32.938 -6.648 1 92 142 ARG A O 1
ATOM 1118 N N . PHE A 1 143 ? 7.012 -34.969 -7.48 1 93.62 143 PHE A N 1
ATOM 1119 C CA . PHE A 1 143 ? 5.91 -35.625 -6.793 1 93.62 143 PHE A CA 1
ATOM 1120 C C . PHE A 1 143 ? 6.23 -37.094 -6.543 1 93.62 143 PHE A C 1
ATOM 1122 O O . PHE A 1 143 ? 7.051 -37.688 -7.246 1 93.62 143 PHE A O 1
ATOM 1129 N N . PRO A 1 144 ? 5.641 -37.625 -5.484 1 95.31 144 PRO A N 1
ATOM 1130 C CA . PRO A 1 144 ? 5.824 -39.062 -5.27 1 95.31 144 PRO A CA 1
ATOM 1131 C C . PRO A 1 144 ? 5.027 -39.906 -6.25 1 95.31 144 PRO A C 1
ATOM 1133 O O . PRO A 1 144 ? 3.881 -39.594 -6.566 1 95.31 144 PRO A O 1
ATOM 1136 N N . CYS A 1 145 ? 5.633 -40.938 -6.73 1 96.81 145 CYS A N 1
ATOM 1137 C CA . CYS A 1 145 ? 4.93 -41.906 -7.582 1 96.81 145 CYS A CA 1
ATOM 1138 C C . CYS A 1 145 ? 3.682 -42.438 -6.887 1 96.81 145 CYS A C 1
ATOM 1140 O O . CYS A 1 145 ? 3.73 -42.812 -5.715 1 96.81 145 CYS A O 1
ATOM 1142 N N . THR A 1 146 ? 2.557 -42.469 -7.609 1 94.88 146 THR A N 1
ATOM 1143 C CA . THR A 1 146 ? 1.28 -42.781 -6.977 1 94.88 146 THR A CA 1
ATOM 1144 C C . THR A 1 146 ? 0.946 -44.25 -7.137 1 94.88 146 THR A C 1
ATOM 1146 O O . THR A 1 146 ? -0.135 -44.688 -6.746 1 94.88 146 THR A O 1
ATOM 1149 N N . ILE A 1 147 ? 1.817 -45 -7.875 1 93.62 147 ILE A N 1
ATOM 1150 C CA . ILE A 1 147 ? 1.647 -46.438 -7.922 1 93.62 147 ILE A CA 1
ATOM 1151 C C . ILE A 1 147 ? 1.735 -47 -6.512 1 93.62 147 ILE A C 1
ATOM 1153 O O . ILE A 1 147 ? 2.641 -46.656 -5.746 1 93.62 147 ILE A O 1
ATOM 1157 N N . PRO A 1 148 ? 0.741 -47.906 -6.203 1 92.75 148 PRO A N 1
ATOM 1158 C CA . PRO A 1 148 ? 0.776 -48.5 -4.855 1 92.75 148 PRO A CA 1
ATOM 1159 C C . PRO A 1 148 ? 2.141 -49.062 -4.504 1 92.75 148 PRO A C 1
ATOM 1161 O O . PRO A 1 148 ? 2.725 -49.812 -5.301 1 92.75 148 PRO A O 1
ATOM 1164 N N . ASP A 1 149 ? 2.717 -48.75 -3.385 1 92 149 ASP A N 1
ATOM 1165 C CA . ASP A 1 149 ? 3.916 -49.312 -2.752 1 92 149 ASP A CA 1
ATOM 1166 C C . ASP A 1 149 ? 5.18 -48.812 -3.451 1 92 149 ASP A C 1
ATOM 1168 O O . ASP A 1 149 ? 6.277 -49.281 -3.18 1 92 149 ASP A O 1
ATOM 1172 N N . CYS A 1 150 ? 5.23 -48 -4.48 1 95.12 150 CYS A N 1
ATOM 1173 C CA . CYS A 1 150 ? 6.426 -47.438 -5.105 1 95.12 150 CYS A CA 1
ATOM 1174 C C . CYS A 1 150 ? 6.891 -46.188 -4.379 1 95.12 150 CYS A C 1
ATOM 1176 O O . CYS A 1 150 ? 7.852 -46.219 -3.607 1 95.12 150 CYS A O 1
ATOM 1178 N N . GLY A 1 151 ? 6.156 -45.031 -4.402 1 94.56 151 GLY A N 1
ATOM 1179 C CA . GLY A 1 151 ? 6.391 -43.812 -3.646 1 94.56 151 GLY A CA 1
ATOM 1180 C C . GLY A 1 151 ? 7.66 -43.094 -4.055 1 94.56 151 GLY A C 1
ATOM 1181 O O . GLY A 1 151 ? 8.008 -42.062 -3.482 1 94.56 151 GLY A O 1
ATOM 1182 N N . HIS A 1 152 ? 8.32 -43.625 -5.086 1 96.38 152 HIS A N 1
ATOM 1183 C CA . HIS A 1 152 ? 9.555 -43 -5.566 1 96.38 152 HIS A CA 1
ATOM 1184 C C . HIS A 1 152 ? 9.305 -41.562 -6.039 1 96.38 152 HIS A C 1
ATOM 1186 O O . HIS A 1 152 ? 8.258 -41.281 -6.629 1 96.38 152 HIS A O 1
ATOM 1192 N N . GLN A 1 153 ? 10.297 -40.688 -5.816 1 96.25 153 GLN A N 1
ATOM 1193 C CA . GLN A 1 153 ? 10.172 -39.312 -6.242 1 96.25 153 GLN A CA 1
ATOM 1194 C C . GLN A 1 153 ? 10.312 -39.188 -7.754 1 96.25 153 GLN A C 1
ATOM 1196 O O . GLN A 1 153 ? 11.312 -39.625 -8.328 1 96.25 153 GLN A O 1
ATOM 1201 N N . VAL A 1 154 ? 9.312 -38.625 -8.383 1 95.88 154 VAL A N 1
ATOM 1202 C CA . VAL A 1 154 ? 9.297 -38.406 -9.82 1 95.88 154 VAL A CA 1
ATOM 1203 C C . VAL A 1 154 ? 9.477 -36.906 -10.117 1 95.88 154 VAL A C 1
ATOM 1205 O O . VAL A 1 154 ? 8.883 -36.062 -9.445 1 95.88 154 VAL A O 1
ATOM 1208 N N . THR A 1 155 ? 10.328 -36.656 -11.086 1 94.31 155 THR A N 1
ATOM 1209 C CA . THR A 1 155 ? 10.578 -35.25 -11.438 1 94.31 155 THR A CA 1
ATOM 1210 C C . THR A 1 155 ? 10.25 -35 -12.906 1 94.31 155 THR A C 1
ATOM 1212 O O . THR A 1 155 ? 10.711 -35.719 -13.789 1 94.31 155 THR A O 1
ATOM 1215 N N . LEU A 1 156 ? 9.359 -34.062 -13.148 1 94.19 156 LEU A N 1
ATOM 1216 C CA . LEU A 1 156 ? 9.141 -33.562 -14.492 1 94.19 156 LEU A CA 1
ATOM 1217 C C . LEU A 1 156 ? 9.938 -32.281 -14.719 1 94.19 156 LEU A C 1
ATOM 1219 O O . LEU A 1 156 ? 9.609 -31.219 -14.148 1 94.19 156 LEU A O 1
ATOM 1223 N N . GLU A 1 157 ? 10.938 -32.344 -15.508 1 90.56 157 GLU A N 1
ATOM 1224 C CA . GLU A 1 157 ? 11.711 -31.172 -15.875 1 90.56 157 GLU A CA 1
ATOM 1225 C C . GLU A 1 157 ? 11.055 -30.438 -17.031 1 90.56 157 GLU A C 1
ATOM 1227 O O . GLU A 1 157 ? 10.695 -31.047 -18.047 1 90.56 157 GLU A O 1
ATOM 1232 N N . ILE A 1 158 ? 10.883 -29.188 -16.812 1 87.94 158 ILE A N 1
ATOM 1233 C CA . ILE A 1 158 ? 10.305 -28.359 -17.859 1 87.94 158 ILE A CA 1
ATOM 1234 C C . ILE A 1 158 ? 11.406 -27.547 -18.547 1 87.94 158 ILE A C 1
ATOM 1236 O O . ILE A 1 158 ? 11.758 -26.469 -18.078 1 87.94 158 ILE A O 1
ATOM 1240 N N . GLU A 1 159 ? 11.867 -28.031 -19.625 1 83.31 159 GLU A N 1
ATOM 1241 C CA . GLU A 1 159 ? 12.992 -27.422 -20.328 1 83.31 159 GLU A CA 1
ATOM 1242 C C . GLU A 1 159 ? 12.516 -26.516 -21.453 1 83.31 159 GLU A C 1
ATOM 1244 O O . GLU A 1 159 ? 13.219 -25.578 -21.859 1 83.31 159 GLU A O 1
ATOM 1249 N N . ASP A 1 160 ? 11.305 -26.797 -21.938 1 85.31 160 ASP A N 1
ATOM 1250 C CA . ASP A 1 160 ? 10.734 -26.016 -23.031 1 85.31 160 ASP A CA 1
ATOM 1251 C C . ASP A 1 160 ? 10.445 -24.578 -22.594 1 85.31 160 ASP A C 1
ATOM 1253 O O . ASP A 1 160 ? 10.016 -24.344 -21.469 1 85.31 160 ASP A O 1
ATOM 1257 N N . GLY A 1 161 ? 10.75 -23.641 -23.531 1 84 161 GLY A N 1
ATOM 1258 C CA . GLY A 1 161 ? 10.297 -22.281 -23.312 1 84 161 GLY A CA 1
ATOM 1259 C C . GLY A 1 161 ? 8.797 -22.109 -23.469 1 84 161 GLY A C 1
ATOM 1260 O O . GLY A 1 161 ? 8.094 -23.062 -23.844 1 84 161 GLY A O 1
ATOM 1261 N N . GLN A 1 162 ? 8.359 -20.906 -23.234 1 84.75 162 GLN A N 1
ATOM 1262 C CA . GLN A 1 162 ? 6.926 -20.625 -23.188 1 84.75 162 GLN A CA 1
ATOM 1263 C C . GLN A 1 162 ? 6.281 -20.844 -24.547 1 84.75 162 GLN A C 1
ATOM 1265 O O . GLN A 1 162 ? 5.191 -21.406 -24.656 1 84.75 162 GLN A O 1
ATOM 1270 N N . THR A 1 163 ? 6.973 -20.422 -25.547 1 89.38 163 THR A N 1
ATOM 1271 C CA . THR A 1 163 ? 6.43 -20.547 -26.906 1 89.38 163 THR A CA 1
ATOM 1272 C C . THR A 1 163 ? 6.266 -22.031 -27.266 1 89.38 163 THR A C 1
ATOM 1274 O O . THR A 1 163 ? 5.227 -22.422 -27.812 1 89.38 163 THR A O 1
ATOM 1277 N N . LYS A 1 164 ? 7.234 -22.812 -26.984 1 92.19 164 LYS A N 1
ATOM 1278 C CA . LYS A 1 164 ? 7.184 -24.25 -27.281 1 92.19 164 LYS A CA 1
ATOM 1279 C C . LYS A 1 164 ? 6.117 -24.953 -26.438 1 92.19 164 LYS A C 1
ATOM 1281 O O . LYS A 1 164 ? 5.414 -25.828 -26.938 1 92.19 164 LYS A O 1
ATOM 1286 N N . LEU A 1 165 ? 5.984 -24.609 -25.219 1 92.25 165 LEU A N 1
ATOM 1287 C CA . LEU A 1 165 ? 4.969 -25.188 -24.344 1 92.25 165 LEU A CA 1
ATOM 1288 C C . LEU A 1 165 ? 3.566 -24.906 -24.875 1 92.25 165 LEU A C 1
ATOM 1290 O O . LEU A 1 165 ? 2.711 -25.797 -24.891 1 92.25 165 LEU A O 1
ATOM 1294 N N . TRP A 1 166 ? 3.381 -23.734 -25.359 1 92.25 166 TRP A N 1
ATOM 1295 C CA . TRP A 1 166 ? 2.066 -23.391 -25.891 1 92.25 166 TRP A CA 1
ATOM 1296 C C . TRP A 1 166 ? 1.773 -24.156 -27.172 1 92.25 166 TRP A C 1
ATOM 1298 O O . TRP A 1 166 ? 0.651 -24.625 -27.375 1 92.25 166 TRP A O 1
ATOM 1308 N N . THR A 1 167 ? 2.814 -24.281 -28 1 95.19 167 THR A N 1
ATOM 1309 C CA . THR A 1 167 ? 2.666 -25.047 -29.234 1 95.19 167 THR A CA 1
ATOM 1310 C C . THR A 1 167 ? 2.299 -26.5 -28.922 1 95.19 167 THR A C 1
ATOM 1312 O O . THR A 1 167 ? 1.402 -27.062 -29.562 1 95.19 167 THR A O 1
ATOM 1315 N N . ARG A 1 168 ? 2.975 -27.078 -27.969 1 95.12 168 ARG A N 1
ATOM 1316 C CA . ARG A 1 168 ? 2.65 -28.438 -27.547 1 95.12 168 ARG A CA 1
ATOM 1317 C C . ARG A 1 168 ? 1.194 -28.547 -27.094 1 95.12 168 ARG A C 1
ATOM 1319 O O . ARG A 1 168 ? 0.492 -29.484 -27.469 1 95.12 168 ARG A O 1
ATOM 1326 N N . TYR A 1 169 ? 0.725 -27.594 -26.328 1 94.25 169 TYR A N 1
ATOM 1327 C CA . TYR A 1 169 ? -0.643 -27.562 -25.828 1 94.25 169 TYR A CA 1
ATOM 1328 C C . TYR A 1 169 ? -1.648 -27.531 -26.969 1 94.25 169 TYR A C 1
ATOM 1330 O O . TYR A 1 169 ? -2.592 -28.312 -27 1 94.25 169 TYR A O 1
ATOM 1338 N N . LYS A 1 170 ? -1.387 -26.688 -27.938 1 94.38 170 LYS A N 1
ATOM 1339 C CA . LYS A 1 170 ? -2.291 -26.516 -29.062 1 94.38 170 LYS A CA 1
ATOM 1340 C C . LYS A 1 170 ? -2.381 -27.797 -29.891 1 94.38 170 LYS A C 1
ATOM 1342 O O . LYS A 1 170 ? -3.434 -28.109 -30.453 1 94.38 170 LYS A O 1
ATOM 1347 N N . HIS A 1 171 ? -1.358 -28.578 -29.922 1 96.75 171 HIS A N 1
ATOM 1348 C CA . HIS A 1 171 ? -1.303 -29.797 -30.734 1 96.75 171 HIS A CA 1
ATOM 1349 C C . HIS A 1 171 ? -1.687 -31.031 -29.906 1 96.75 171 HIS A C 1
ATOM 1351 O O . HIS A 1 171 ? -1.607 -32.156 -30.406 1 96.75 171 HIS A O 1
ATOM 1357 N N . GLY A 1 172 ? -1.964 -30.828 -28.625 1 94.44 172 GLY A N 1
ATOM 1358 C CA . GLY A 1 172 ? -2.4 -31.922 -27.766 1 94.44 172 GLY A CA 1
ATOM 1359 C C . GLY A 1 172 ? -1.274 -32.844 -27.359 1 94.44 172 GLY A C 1
ATOM 1360 O O . GLY A 1 172 ? -1.5 -34.031 -27.141 1 94.44 172 GLY A O 1
ATOM 1361 N N . LYS A 1 173 ? -0.093 -32.344 -27.422 1 96.56 173 LYS A N 1
ATOM 1362 C CA . LYS A 1 173 ? 1.071 -33.156 -27.047 1 96.56 173 LYS A CA 1
ATOM 1363 C C . LYS A 1 173 ? 1.462 -32.906 -25.594 1 96.56 173 LYS A C 1
ATOM 1365 O O . LYS A 1 173 ? 2.117 -31.922 -25.281 1 96.56 173 LYS A O 1
ATOM 1370 N N . PRO A 1 174 ? 1.207 -33.875 -24.75 1 97.12 174 PRO A N 1
ATOM 1371 C CA . PRO A 1 174 ? 1.473 -33.656 -23.328 1 97.12 174 PRO A CA 1
ATOM 1372 C C . PRO A 1 174 ? 2.957 -33.75 -22.984 1 97.12 174 PRO A C 1
ATOM 1374 O O . PRO A 1 174 ? 3.74 -34.312 -23.766 1 97.12 174 PRO A O 1
ATOM 1377 N N . LEU A 1 175 ? 3.355 -33.188 -21.875 1 95.69 175 LEU A N 1
ATOM 1378 C CA . LEU A 1 175 ? 4.648 -33.469 -21.266 1 95.69 175 LEU A CA 1
ATOM 1379 C C . LEU A 1 175 ? 4.652 -34.844 -20.594 1 95.69 175 LEU A C 1
ATOM 1381 O O . LEU A 1 175 ? 3.6 -35.312 -20.172 1 95.69 175 LEU A O 1
ATOM 1385 N N . ARG A 1 176 ? 5.836 -35.406 -20.5 1 96.81 176 ARG A N 1
ATOM 1386 C CA . ARG A 1 176 ? 5.859 -36.75 -19.875 1 96.81 176 ARG A CA 1
ATOM 1387 C C . ARG A 1 176 ? 7.137 -36.938 -19.062 1 96.81 176 ARG A C 1
ATOM 1389 O O . ARG A 1 176 ? 8.148 -36.281 -19.328 1 96.81 176 ARG A O 1
ATOM 1396 N N . THR A 1 177 ? 7.008 -37.688 -18.078 1 96.56 177 THR A N 1
ATOM 1397 C CA . THR A 1 177 ? 8.125 -38.188 -17.281 1 96.56 177 THR A CA 1
ATOM 1398 C C . THR A 1 177 ? 7.848 -39.594 -16.766 1 96.56 177 THR A C 1
ATOM 1400 O O . THR A 1 177 ? 6.691 -40.031 -16.703 1 96.56 177 THR A O 1
ATOM 1403 N N . THR A 1 178 ? 8.906 -40.25 -16.516 1 97 178 THR A N 1
ATOM 1404 C CA . THR A 1 178 ? 8.766 -41.625 -16.094 1 97 178 THR A CA 1
ATOM 1405 C C . THR A 1 178 ? 9.375 -41.844 -14.703 1 97 178 THR A C 1
ATOM 1407 O O . THR A 1 178 ? 10.398 -41.25 -14.375 1 97 178 THR A O 1
ATOM 1410 N N . CYS A 1 179 ? 8.656 -42.656 -13.875 1 97.12 179 CYS A N 1
ATOM 1411 C CA . CYS A 1 179 ? 9.211 -43.031 -12.586 1 97.12 179 CYS A CA 1
ATOM 1412 C C . CYS A 1 179 ? 10.461 -43.875 -12.766 1 97.12 179 CYS A C 1
ATOM 1414 O O . CYS A 1 179 ? 10.461 -44.875 -13.516 1 97.12 179 CYS A O 1
ATOM 1416 N N . GLY A 1 180 ? 11.469 -43.562 -12.039 1 95.19 180 GLY A N 1
ATOM 1417 C CA . GLY A 1 180 ? 12.734 -44.281 -12.172 1 95.19 180 GLY A CA 1
ATOM 1418 C C . GLY A 1 180 ? 12.734 -45.656 -11.523 1 95.19 180 GLY A C 1
ATOM 1419 O O . GLY A 1 180 ? 13.625 -46.469 -11.766 1 95.19 180 GLY A O 1
ATOM 1420 N N . ASP A 1 181 ? 11.742 -45.875 -10.773 1 95.19 181 ASP A N 1
ATOM 1421 C CA . ASP A 1 181 ? 11.688 -47.125 -10.039 1 95.19 181 ASP A CA 1
ATOM 1422 C C . ASP A 1 181 ? 10.75 -48.125 -10.734 1 95.19 181 ASP A C 1
ATOM 1424 O O . ASP A 1 181 ? 11.164 -49.25 -11.078 1 95.19 181 ASP A O 1
ATOM 1428 N N . CYS A 1 182 ? 9.492 -47.812 -11.031 1 95.5 182 CYS A N 1
ATOM 1429 C CA . CYS A 1 182 ? 8.516 -48.75 -11.555 1 95.5 182 CYS A CA 1
ATOM 1430 C C . CYS A 1 182 ? 8.25 -48.5 -13.039 1 95.5 182 CYS A C 1
ATOM 1432 O O . CYS A 1 182 ? 7.465 -49.219 -13.664 1 95.5 182 CYS A O 1
ATOM 1434 N N . ASP A 1 183 ? 8.758 -47.438 -13.633 1 95.25 183 ASP A N 1
ATOM 1435 C CA . ASP A 1 183 ? 8.734 -47.125 -15.055 1 95.25 183 ASP A CA 1
ATOM 1436 C C . ASP A 1 183 ? 7.344 -46.656 -15.492 1 95.25 183 ASP A C 1
ATOM 1438 O O . ASP A 1 183 ? 7.035 -46.656 -16.688 1 95.25 183 ASP A O 1
ATOM 1442 N N . SER A 1 184 ? 6.512 -46.406 -14.523 1 96.5 184 SER A N 1
ATOM 1443 C CA . SER A 1 184 ? 5.242 -45.781 -14.875 1 96.5 184 SER A CA 1
ATOM 1444 C C . SER A 1 184 ? 5.461 -44.375 -15.492 1 96.5 184 SER A C 1
ATOM 1446 O O . SER A 1 184 ? 6.352 -43.656 -15.07 1 96.5 184 SER A O 1
ATOM 1448 N N . THR A 1 185 ? 4.652 -44.062 -16.484 1 97.5 185 THR A N 1
ATOM 1449 C CA . THR A 1 185 ? 4.789 -42.812 -17.188 1 97.5 185 THR A CA 1
ATOM 1450 C C . THR A 1 185 ? 3.656 -41.844 -16.812 1 97.5 185 THR A C 1
ATOM 1452 O O . THR A 1 185 ? 2.484 -42.219 -16.828 1 97.5 185 THR A O 1
ATOM 1455 N N . TYR A 1 186 ? 4.008 -40.688 -16.438 1 97.25 186 TYR A N 1
ATOM 1456 C CA . TYR A 1 186 ? 3.064 -39.625 -16.078 1 97.25 186 TYR A CA 1
ATOM 1457 C C . TYR A 1 186 ? 2.994 -38.562 -17.172 1 97.25 186 TYR A C 1
ATOM 1459 O O . TYR A 1 186 ? 4.02 -38.156 -17.734 1 97.25 186 TYR A O 1
ATOM 1467 N N . TYR A 1 187 ? 1.764 -38.125 -17.516 1 97.31 187 TYR A N 1
ATOM 1468 C CA . TYR A 1 187 ? 1.541 -37.094 -18.547 1 97.31 187 TYR A CA 1
ATOM 1469 C C . TYR A 1 187 ? 0.95 -35.844 -17.938 1 97.31 187 TYR A C 1
ATOM 1471 O O . TYR A 1 187 ? 0.092 -35.906 -17.062 1 97.31 187 TYR A O 1
ATOM 1479 N N . PHE A 1 188 ? 1.371 -34.688 -18.422 1 96.06 188 PHE A N 1
ATOM 1480 C CA . PHE A 1 188 ? 0.949 -33.406 -17.906 1 96.06 188 PHE A CA 1
ATOM 1481 C C . PHE A 1 188 ? 0.55 -32.469 -19.031 1 96.06 188 PHE A C 1
ATOM 1483 O O . PHE A 1 188 ? 1.094 -32.562 -20.141 1 96.06 188 PHE A O 1
ATOM 1490 N N . ASP A 1 189 ? -0.37 -31.594 -18.734 1 95.5 189 ASP A N 1
ATOM 1491 C CA . ASP A 1 189 ? -0.804 -30.547 -19.656 1 95.5 189 ASP A CA 1
ATOM 1492 C C . ASP A 1 189 ? 0.287 -29.5 -19.844 1 95.5 189 ASP A C 1
ATOM 1494 O O . ASP A 1 189 ? 0.751 -28.891 -18.875 1 95.5 189 ASP A O 1
ATOM 1498 N N . PRO A 1 190 ? 0.714 -29.219 -21.094 1 93.75 190 PRO A N 1
ATOM 1499 C CA . PRO A 1 190 ? 1.839 -28.312 -21.297 1 93.75 190 PRO A CA 1
ATOM 1500 C C . PRO A 1 190 ? 1.487 -26.859 -20.953 1 93.75 190 PRO A C 1
ATOM 1502 O O . PRO A 1 190 ? 2.379 -26.047 -20.688 1 93.75 190 PRO A O 1
ATOM 1505 N N . ALA A 1 191 ? 0.223 -26.484 -20.969 1 91.56 191 ALA A N 1
ATOM 1506 C CA . ALA A 1 191 ? -0.188 -25.109 -20.672 1 91.56 191 ALA A CA 1
ATOM 1507 C C . ALA A 1 191 ? -0.255 -24.875 -19.172 1 91.56 191 ALA A C 1
ATOM 1509 O O . ALA A 1 191 ? 0.261 -23.859 -18.672 1 91.56 191 ALA A O 1
ATOM 1510 N N . THR A 1 192 ? -0.796 -25.766 -18.422 1 93.31 192 THR A N 1
ATOM 1511 C CA . THR A 1 192 ? -1.059 -25.531 -17 1 93.31 192 THR A CA 1
ATOM 1512 C C . THR A 1 192 ? -0.083 -26.328 -16.141 1 93.31 192 THR A C 1
ATOM 1514 O O . THR A 1 192 ? 0.007 -26.109 -14.93 1 93.31 192 THR A O 1
ATOM 1517 N N . ILE A 1 193 ? 0.556 -27.328 -16.766 1 91.88 193 ILE A N 1
ATOM 1518 C CA . ILE A 1 193 ? 1.433 -28.281 -16.078 1 91.88 193 ILE A CA 1
ATOM 1519 C C . ILE A 1 193 ? 0.62 -29.125 -15.109 1 91.88 193 ILE A C 1
ATOM 1521 O O . ILE A 1 193 ? 1.149 -29.609 -14.102 1 91.88 193 ILE A O 1
ATOM 1525 N N . GLY A 1 194 ? -0.592 -29.219 -15.375 1 93.81 194 GLY A N 1
ATOM 1526 C CA . GLY A 1 194 ? -1.471 -30.062 -14.586 1 93.81 194 GLY A CA 1
ATOM 1527 C C . GLY A 1 194 ? -1.402 -31.531 -14.984 1 93.81 194 GLY A C 1
ATOM 1528 O O . GLY A 1 194 ? -1.204 -31.844 -16.156 1 93.81 194 GLY A O 1
ATOM 1529 N N . TYR A 1 195 ? -1.628 -32.406 -14.039 1 94.56 195 TYR A N 1
ATOM 1530 C CA . TYR A 1 195 ? -1.647 -33.844 -14.266 1 94.56 195 TYR A CA 1
ATOM 1531 C C . TYR A 1 195 ? -2.77 -34.219 -15.227 1 94.56 195 TYR A C 1
ATOM 1533 O O . TYR A 1 195 ? -3.895 -33.75 -15.102 1 94.56 195 TYR A O 1
ATOM 1541 N N . VAL A 1 196 ? -2.441 -35.094 -16.203 1 95.62 196 VAL A N 1
ATOM 1542 C CA . VAL A 1 196 ? -3.436 -35.531 -17.188 1 95.62 196 VAL A CA 1
ATOM 1543 C C . VAL A 1 196 ? -3.789 -37 -16.938 1 95.62 196 VAL A C 1
ATOM 1545 O O . VAL A 1 196 ? -4.953 -37.312 -16.703 1 95.62 196 VAL A O 1
ATOM 1548 N N . ARG A 1 197 ? -2.701 -37.844 -16.969 1 96.12 197 ARG A N 1
ATOM 1549 C CA . ARG A 1 197 ? -2.928 -39.281 -16.797 1 96.12 197 ARG A CA 1
ATOM 1550 C C . ARG A 1 197 ? -1.627 -40 -16.453 1 96.12 197 ARG A C 1
ATOM 1552 O O . ARG A 1 197 ? -0.546 -39.406 -16.531 1 96.12 197 ARG A O 1
ATOM 1559 N N . ARG A 1 198 ? -1.779 -41.188 -16.016 1 96.19 198 ARG A N 1
ATOM 1560 C CA . ARG A 1 198 ? -0.659 -42.094 -15.789 1 96.19 198 ARG A CA 1
ATOM 1561 C C . ARG A 1 198 ? -0.817 -43.375 -16.609 1 96.19 198 ARG A C 1
ATOM 1563 O O . ARG A 1 198 ? -1.935 -43.844 -16.797 1 96.19 198 ARG A O 1
ATOM 1570 N N . GLU A 1 199 ? 0.225 -43.906 -17.219 1 95.5 199 GLU A N 1
ATOM 1571 C CA . GLU A 1 199 ? 0.292 -45.219 -17.859 1 95.5 199 GLU A CA 1
ATOM 1572 C C . GLU A 1 199 ? 1.231 -46.156 -17.109 1 95.5 199 GLU A C 1
ATOM 1574 O O . GLU A 1 199 ? 2.432 -45.906 -17.016 1 95.5 199 GLU A O 1
ATOM 1579 N N . ASP A 1 200 ? 0.642 -47.156 -16.516 1 91.56 200 ASP A N 1
ATOM 1580 C CA . ASP A 1 200 ? 1.416 -48.094 -15.719 1 91.56 200 ASP A CA 1
ATOM 1581 C C . ASP A 1 200 ? 2.229 -49.031 -16.609 1 91.56 200 ASP A C 1
ATOM 1583 O O . ASP A 1 200 ? 1.78 -49.406 -17.688 1 91.56 200 ASP A O 1
ATOM 1587 N N . ALA A 1 201 ? 3.506 -49.156 -16.172 1 83.38 201 ALA A N 1
ATOM 1588 C CA . ALA A 1 201 ? 4.32 -50.094 -16.906 1 83.38 201 ALA A CA 1
ATOM 1589 C C . ALA A 1 201 ? 3.723 -51.5 -16.844 1 83.38 201 ALA A C 1
ATOM 1591 O O . ALA A 1 201 ? 3.182 -51.906 -15.805 1 83.38 201 ALA A O 1
ATOM 1592 N N . VAL A 1 202 ? 3.201 -52.031 -18.062 1 66.19 202 VAL A N 1
ATOM 1593 C CA . VAL A 1 202 ? 2.701 -53.406 -18.094 1 66.19 202 VAL A CA 1
ATOM 1594 C C . VAL A 1 202 ? 3.721 -54.344 -17.469 1 66.19 202 VAL A C 1
ATOM 1596 O O . VAL A 1 202 ? 4.906 -54.312 -17.812 1 66.19 202 VAL A O 1
ATOM 1599 N N . GLN A 1 203 ? 3.543 -54.719 -16.172 1 47.78 203 GLN A N 1
ATOM 1600 C CA . GLN A 1 203 ? 4.289 -55.938 -15.789 1 47.78 203 GLN A CA 1
ATOM 1601 C C . GLN A 1 203 ? 3.988 -57.094 -16.734 1 47.78 203 GLN A C 1
ATOM 1603 O O . GLN A 1 203 ? 2.857 -57.219 -17.203 1 47.78 203 GLN A O 1
ATOM 1608 N N . MET B 1 1 ? 18.016 21.359 5.246 1 35.88 1 MET B N 1
ATOM 1609 C CA . MET B 1 1 ? 16.656 21.703 5.645 1 35.88 1 MET B CA 1
ATOM 1610 C C . MET B 1 1 ? 15.953 20.516 6.305 1 35.88 1 MET B C 1
ATOM 1612 O O . MET B 1 1 ? 15.18 19.812 5.656 1 35.88 1 MET B O 1
ATOM 1616 N N . THR B 1 2 ? 16.672 19.75 7.094 1 51.47 2 THR B N 1
ATOM 1617 C CA . THR B 1 2 ? 16.703 18.328 7.359 1 51.47 2 THR B CA 1
ATOM 1618 C C . THR B 1 2 ? 15.438 17.875 8.07 1 51.47 2 THR B C 1
ATOM 1620 O O . THR B 1 2 ? 15.438 16.859 8.781 1 51.47 2 THR B O 1
ATOM 1623 N N . GLY B 1 3 ? 14.383 18.812 8.164 1 72.75 3 GLY B N 1
ATOM 1624 C CA . GLY B 1 3 ? 13.32 18.688 9.148 1 72.75 3 GLY B CA 1
ATOM 1625 C C . GLY B 1 3 ? 12.305 17.625 8.797 1 72.75 3 GLY B C 1
ATOM 1626 O O . GLY B 1 3 ? 12.391 17 7.738 1 72.75 3 GLY B O 1
ATOM 1627 N N . GLU B 1 4 ? 11.5 17.344 9.711 1 82.75 4 GLU B N 1
ATOM 1628 C CA . GLU B 1 4 ? 10.445 16.344 9.578 1 82.75 4 GLU B CA 1
ATOM 1629 C C . GLU B 1 4 ? 9.523 16.672 8.414 1 82.75 4 GLU B C 1
ATOM 1631 O O . GLU B 1 4 ? 9.305 17.844 8.094 1 82.75 4 GLU B O 1
ATOM 1636 N N . GLN B 1 5 ? 9.164 15.664 7.691 1 91.62 5 GLN B N 1
ATOM 1637 C CA . GLN B 1 5 ? 8.312 15.812 6.516 1 91.62 5 GLN B CA 1
ATOM 1638 C C . GLN B 1 5 ? 7.008 15.039 6.688 1 91.62 5 GLN B C 1
ATOM 1640 O O . GLN B 1 5 ? 7.016 13.883 7.117 1 91.62 5 GLN B O 1
ATOM 1645 N N . ILE B 1 6 ? 5.938 15.703 6.398 1 94.62 6 ILE B N 1
ATOM 1646 C CA . ILE B 1 6 ? 4.617 15.086 6.426 1 94.62 6 ILE B CA 1
ATOM 1647 C C . ILE B 1 6 ? 4.078 14.961 5.004 1 94.62 6 ILE B C 1
ATOM 1649 O O . ILE B 1 6 ? 4.129 15.914 4.227 1 94.62 6 ILE B O 1
ATOM 1653 N N . TYR B 1 7 ? 3.617 13.781 4.676 1 96.5 7 TYR B N 1
ATOM 1654 C CA . TYR B 1 7 ? 2.922 13.555 3.414 1 96.5 7 TYR B CA 1
ATOM 1655 C C . TYR B 1 7 ? 1.424 13.391 3.637 1 96.5 7 TYR B C 1
ATOM 1657 O O . TYR B 1 7 ? 0.998 12.562 4.445 1 96.5 7 TYR B O 1
ATOM 1665 N N . VAL B 1 8 ? 0.689 14.203 2.934 1 97.06 8 VAL B N 1
ATOM 1666 C CA . VAL B 1 8 ? -0.761 14.164 3.092 1 97.06 8 VAL B CA 1
ATOM 1667 C C . VAL B 1 8 ? -1.396 13.5 1.872 1 97.06 8 VAL B C 1
ATOM 1669 O O . VAL B 1 8 ? -1.478 14.109 0.801 1 97.06 8 VAL B O 1
ATOM 1672 N N . SER B 1 9 ? -1.854 12.273 2.082 1 96.62 9 SER B N 1
ATOM 1673 C CA . SER B 1 9 ? -2.521 11.5 1.039 1 96.62 9 SER B CA 1
ATOM 1674 C C . SER B 1 9 ? -4.023 11.766 1.034 1 96.62 9 SER B C 1
ATOM 1676 O O . SER B 1 9 ? -4.684 11.641 2.068 1 96.62 9 SER B O 1
ATOM 1678 N N . HIS B 1 10 ? -4.52 12.195 -0.094 1 95.94 10 HIS B N 1
ATOM 1679 C CA . HIS B 1 10 ? -5.941 12.516 -0.18 1 95.94 10 HIS B CA 1
ATOM 1680 C C . HIS B 1 10 ? -6.461 12.344 -1.604 1 95.94 10 HIS B C 1
ATOM 1682 O O . HIS B 1 10 ? -5.672 12.297 -2.553 1 95.94 10 HIS B O 1
ATOM 1688 N N . ALA B 1 11 ? -7.805 12.141 -1.708 1 92.62 11 ALA B N 1
ATOM 1689 C CA . ALA B 1 11 ? -8.445 12.07 -3.02 1 92.62 11 ALA B CA 1
ATOM 1690 C C . ALA B 1 11 ? -8.547 13.453 -3.658 1 92.62 11 ALA B C 1
ATOM 1692 O O . ALA B 1 11 ? -8.602 14.461 -2.955 1 92.62 11 ALA B O 1
ATOM 1693 N N . PRO B 1 12 ? -8.617 13.523 -4.953 1 87.62 12 PRO B N 1
ATOM 1694 C CA . PRO B 1 12 ? -8.703 14.812 -5.641 1 87.62 12 PRO B CA 1
ATOM 1695 C C . PRO B 1 12 ? -9.891 15.648 -5.176 1 87.62 12 PRO B C 1
ATOM 1697 O O . PRO B 1 12 ? -9.773 16.875 -5.039 1 87.62 12 PRO B O 1
ATOM 1700 N N . GLY B 1 13 ? -10.977 15.047 -4.91 1 89.69 13 GLY B N 1
ATOM 1701 C CA . GLY B 1 13 ? -12.18 15.758 -4.504 1 89.69 13 GLY B CA 1
ATOM 1702 C C . GLY B 1 13 ? -12.078 16.359 -3.115 1 89.69 13 GLY B C 1
ATOM 1703 O O . GLY B 1 13 ? -12.906 17.188 -2.73 1 89.69 13 GLY B O 1
ATOM 1704 N N . ASP B 1 14 ? -10.984 16.016 -2.395 1 93.5 14 ASP B N 1
ATOM 1705 C CA . ASP B 1 14 ? -10.859 16.438 -1.005 1 93.5 14 ASP B CA 1
ATOM 1706 C C . ASP B 1 14 ? -9.805 17.547 -0.864 1 93.5 14 ASP B C 1
ATOM 1708 O O . ASP B 1 14 ? -9.414 17.891 0.251 1 93.5 14 ASP B O 1
ATOM 1712 N N . LEU B 1 15 ? -9.359 18.141 -1.933 1 92.81 15 LEU B N 1
ATOM 1713 C CA . LEU B 1 15 ? -8.266 19.094 -1.908 1 92.81 15 LEU B CA 1
ATOM 1714 C C . LEU B 1 15 ? -8.625 20.312 -1.06 1 92.81 15 LEU B C 1
ATOM 1716 O O . LEU B 1 15 ? -7.832 20.75 -0.219 1 92.81 15 LEU B O 1
ATOM 1720 N N . GLU B 1 16 ? -9.805 20.891 -1.202 1 93.25 16 GLU B N 1
ATOM 1721 C CA . GLU B 1 16 ? -10.219 22.078 -0.446 1 93.25 16 GLU B CA 1
ATOM 1722 C C . GLU B 1 16 ? -10.242 21.781 1.053 1 93.25 16 GLU B C 1
ATOM 1724 O O . GLU B 1 16 ? -9.781 22.609 1.854 1 93.25 16 GLU B O 1
ATOM 1729 N N . LEU B 1 17 ? -10.766 20.641 1.356 1 94.81 17 LEU B N 1
ATOM 1730 C CA . LEU B 1 17 ? -10.812 20.234 2.754 1 94.81 17 LEU B CA 1
ATOM 1731 C C . LEU B 1 17 ? -9.414 20.141 3.346 1 94.81 17 LEU B C 1
ATOM 1733 O O . LEU B 1 17 ? -9.164 20.641 4.441 1 94.81 17 LEU B O 1
ATOM 1737 N N . VAL B 1 18 ? -8.508 19.516 2.645 1 96.06 18 VAL B N 1
ATOM 1738 C CA . VAL B 1 18 ? -7.137 19.312 3.096 1 96.06 18 VAL B CA 1
ATOM 1739 C C . VAL B 1 18 ? -6.438 20.656 3.252 1 96.06 18 VAL B C 1
ATOM 1741 O O . VAL B 1 18 ? -5.742 20.891 4.242 1 96.06 18 VAL B O 1
ATOM 1744 N N . GLN B 1 19 ? -6.633 21.516 2.309 1 94.31 19 GLN B N 1
ATOM 1745 C CA . GLN B 1 19 ? -6.023 22.844 2.363 1 94.31 19 GLN B CA 1
ATOM 1746 C C . GLN B 1 19 ? -6.512 23.625 3.58 1 94.31 19 GLN B C 1
ATOM 1748 O O . GLN B 1 19 ? -5.727 24.312 4.234 1 94.31 19 GLN B O 1
ATOM 1753 N N . GLU B 1 20 ? -7.773 23.5 3.844 1 94.75 20 GLU B N 1
ATOM 1754 C CA . GLU B 1 20 ? -8.328 24.156 5.023 1 94.75 20 GLU B CA 1
ATOM 1755 C C . GLU B 1 20 ? -7.719 23.594 6.305 1 94.75 20 GLU B C 1
ATOM 1757 O O . GLU B 1 20 ? -7.242 24.344 7.156 1 94.75 20 GLU B O 1
ATOM 1762 N N . LEU B 1 21 ? -7.637 22.297 6.434 1 96 21 LEU B N 1
ATOM 1763 C CA . LEU B 1 21 ? -7.211 21.625 7.66 1 96 21 LEU B CA 1
ATOM 1764 C C . LEU B 1 21 ? -5.711 21.797 7.883 1 96 21 LEU B C 1
ATOM 1766 O O . LEU B 1 21 ? -5.242 21.812 9.023 1 96 21 LEU B O 1
ATOM 1770 N N . PHE B 1 22 ? -4.988 21.984 6.809 1 95.62 22 PHE B N 1
ATOM 1771 C CA . PHE B 1 22 ? -3.539 22.062 6.953 1 95.62 22 PHE B CA 1
ATOM 1772 C C . PHE B 1 22 ? -3.047 23.484 6.789 1 95.62 22 PHE B C 1
ATOM 1774 O O . PHE B 1 22 ? -1.84 23.734 6.754 1 95.62 22 PHE B O 1
ATOM 1781 N N . SER B 1 23 ? -3.906 24.469 6.703 1 92.06 23 SER B N 1
ATOM 1782 C CA . SER B 1 23 ? -3.549 25.859 6.477 1 92.06 23 SER B CA 1
ATOM 1783 C C . SER B 1 23 ? -2.609 26.375 7.562 1 92.06 23 SER B C 1
ATOM 1785 O O . SER B 1 23 ? -1.612 27.047 7.27 1 92.06 23 SER B O 1
ATOM 1787 N N . THR B 1 24 ? -2.918 26.016 8.836 1 88.81 24 THR B N 1
ATOM 1788 C CA . THR B 1 24 ? -2.082 26.5 9.93 1 88.81 24 THR B CA 1
ATOM 1789 C C . THR B 1 24 ? -1.015 25.469 10.289 1 88.81 24 THR B C 1
ATOM 1791 O O . THR B 1 24 ? 0.008 25.812 10.891 1 88.81 24 THR B O 1
ATOM 1794 N N . VAL B 1 25 ? -1.218 24.219 9.875 1 89.12 25 VAL B N 1
ATOM 1795 C CA . VAL B 1 25 ? -0.26 23.156 10.156 1 89.12 25 VAL B CA 1
ATOM 1796 C C . VAL B 1 25 ? 1.053 23.422 9.43 1 89.12 25 VAL B C 1
ATOM 1798 O O . VAL B 1 25 ? 2.133 23.141 9.953 1 89.12 25 VAL B O 1
ATOM 1801 N N . LYS B 1 26 ? 0.912 24.047 8.367 1 88.88 26 LYS B N 1
ATOM 1802 C CA . LYS B 1 26 ? 2.064 24.359 7.523 1 88.88 26 LYS B CA 1
ATOM 1803 C C . LYS B 1 26 ? 2.973 25.375 8.188 1 88.88 26 LYS B C 1
ATOM 1805 O O . LYS B 1 26 ? 4.113 25.578 7.766 1 88.88 26 LYS B O 1
ATOM 1810 N N . ASN B 1 27 ? 2.494 26.062 9.195 1 85.12 27 ASN B N 1
ATOM 1811 C CA . ASN B 1 27 ? 3.277 27.094 9.875 1 85.12 27 ASN B CA 1
ATOM 1812 C C . ASN B 1 27 ? 4.34 26.484 10.781 1 85.12 27 ASN B C 1
ATOM 1814 O O . ASN B 1 27 ? 5.262 27.172 11.219 1 85.12 27 ASN B O 1
ATOM 1818 N N . PHE B 1 28 ? 4.18 25.234 11.07 1 86.44 28 PHE B N 1
ATOM 1819 C CA . PHE B 1 28 ? 5.137 24.562 11.938 1 86.44 28 PHE B CA 1
ATOM 1820 C C . PHE B 1 28 ? 6.43 24.266 11.188 1 86.44 28 PHE B C 1
ATOM 1822 O O . PHE B 1 28 ? 6.457 24.281 9.953 1 86.44 28 PHE B O 1
ATOM 1829 N N . PRO B 1 29 ? 7.504 24.047 11.977 1 81.81 29 PRO B N 1
ATOM 1830 C CA . PRO B 1 29 ? 8.805 23.875 11.328 1 81.81 29 PRO B CA 1
ATOM 1831 C C . PRO B 1 29 ? 8.977 22.5 10.703 1 81.81 29 PRO B C 1
ATOM 1833 O O . PRO B 1 29 ? 9.961 21.812 10.969 1 81.81 29 PRO B O 1
ATOM 1836 N N . PHE B 1 30 ? 8.023 21.922 10.102 1 84.56 30 PHE B N 1
ATOM 1837 C CA . PHE B 1 30 ? 8.156 20.703 9.305 1 84.56 30 PHE B CA 1
ATOM 1838 C C . PHE B 1 30 ? 7.504 20.875 7.938 1 84.56 30 PHE B C 1
ATOM 1840 O O . PHE B 1 30 ? 6.637 21.734 7.758 1 84.56 30 PHE B O 1
ATOM 1847 N N . GLY B 1 31 ? 8.031 20.141 7.055 1 88.56 31 GLY B N 1
ATOM 1848 C CA . GLY B 1 31 ? 7.496 20.188 5.707 1 88.56 31 GLY B CA 1
ATOM 1849 C C . GLY B 1 31 ? 6.191 19.438 5.551 1 88.56 31 GLY B C 1
ATOM 1850 O O . GLY B 1 31 ? 6.02 18.359 6.133 1 88.56 31 GLY B O 1
ATOM 1851 N N . VAL B 1 32 ? 5.262 20.062 4.891 1 91.88 32 VAL B N 1
ATOM 1852 C CA . VAL B 1 32 ? 3.994 19.406 4.582 1 91.88 32 VAL B CA 1
ATOM 1853 C C . VAL B 1 32 ? 3.828 19.297 3.07 1 91.88 32 VAL B C 1
ATOM 1855 O O . VAL B 1 32 ? 3.789 20.297 2.363 1 91.88 32 VAL B O 1
ATOM 1858 N N . HIS B 1 33 ? 3.791 18.094 2.592 1 92.12 33 HIS B N 1
ATOM 1859 C CA . HIS B 1 33 ? 3.555 17.828 1.176 1 92.12 33 HIS B CA 1
ATOM 1860 C C . HIS B 1 33 ? 2.145 17.297 0.941 1 92.12 33 HIS B C 1
ATOM 1862 O O . HIS B 1 33 ? 1.836 16.156 1.305 1 92.12 33 HIS B O 1
ATOM 1868 N N . ILE B 1 34 ? 1.382 18.125 0.324 1 91.94 34 ILE B N 1
ATOM 1869 C CA . ILE B 1 34 ? 0.021 17.734 -0.025 1 91.94 34 ILE B CA 1
ATOM 1870 C C . ILE B 1 34 ? 0.009 17.094 -1.415 1 91.94 34 ILE B C 1
ATOM 1872 O O . ILE B 1 34 ? 0.328 17.75 -2.406 1 91.94 34 ILE B O 1
ATOM 1876 N N . ALA B 1 35 ? -0.356 15.852 -1.629 1 85.12 35 ALA B N 1
ATOM 1877 C CA . ALA B 1 35 ? -0.161 15 -2.799 1 85.12 35 ALA B CA 1
ATOM 1878 C C . ALA B 1 35 ? -0.625 15.703 -4.07 1 85.12 35 ALA B C 1
ATOM 1880 O O . ALA B 1 35 ? 0.15 15.867 -5.02 1 85.12 35 ALA B O 1
ATOM 1881 N N . LEU B 1 36 ? -1.877 16.125 -4.242 1 76 36 LEU B N 1
ATOM 1882 C CA . LEU B 1 36 ? -2.445 16.562 -5.512 1 76 36 LEU B CA 1
ATOM 1883 C C . LEU B 1 36 ? -2.055 18 -5.816 1 76 36 LEU B C 1
ATOM 1885 O O . LEU B 1 36 ? -2.146 18.453 -6.965 1 76 36 LEU B O 1
ATOM 1889 N N . GLU B 1 37 ? -1.715 18.766 -4.75 1 69.31 37 GLU B N 1
ATOM 1890 C CA . GLU B 1 37 ? -1.131 20.062 -5.074 1 69.31 37 GLU B CA 1
ATOM 1891 C C . GLU B 1 37 ? 0.115 19.906 -5.941 1 69.31 37 GLU B C 1
ATOM 1893 O O . GLU B 1 37 ? 0.365 20.719 -6.832 1 69.31 37 GLU B O 1
ATOM 1898 N N . GLU B 1 38 ? 0.595 18.781 -5.77 1 61.44 38 GLU B N 1
ATOM 1899 C CA . GLU B 1 38 ? 1.808 18.484 -6.527 1 61.44 38 GLU B CA 1
ATOM 1900 C C . GLU B 1 38 ? 1.474 17.922 -7.906 1 61.44 38 GLU B C 1
ATOM 1902 O O . GLU B 1 38 ? 2.156 18.219 -8.883 1 61.44 38 GLU B O 1
ATOM 1907 N N . VAL B 1 39 ? 0.392 17.125 -8.039 1 62.03 39 VAL B N 1
ATOM 1908 C CA . VAL B 1 39 ? -0.017 16.5 -9.297 1 62.03 39 VAL B CA 1
ATOM 1909 C C . VAL B 1 39 ? -0.499 17.562 -10.273 1 62.03 39 VAL B C 1
ATOM 1911 O O . VAL B 1 39 ? -0.231 17.469 -11.477 1 62.03 39 VAL B O 1
ATOM 1914 N N . GLU B 1 40 ? -1.242 18.547 -9.781 1 61.44 40 GLU B N 1
ATOM 1915 C CA . GLU B 1 40 ? -1.777 19.609 -10.633 1 61.44 40 GLU B CA 1
ATOM 1916 C C . GLU B 1 40 ? -0.673 20.266 -11.453 1 61.44 40 GLU B C 1
ATOM 1918 O O . GLU B 1 40 ? -0.94 20.859 -12.5 1 61.44 40 GLU B O 1
ATOM 1923 N N . SER B 1 41 ? 0.312 20.031 -11.078 1 52.44 41 SER B N 1
ATOM 1924 C CA . SER B 1 41 ? 1.364 20.641 -11.883 1 52.44 41 SER B CA 1
ATOM 1925 C C . SER B 1 41 ? 1.796 19.734 -13.023 1 52.44 41 SER B C 1
ATOM 1927 O O . SER B 1 41 ? 2.836 19.953 -13.648 1 52.44 41 SER B O 1
ATOM 1929 N N . GLY B 1 42 ? 0.991 18.719 -13.273 1 51.81 42 GLY B N 1
ATOM 1930 C CA . GLY B 1 42 ? 1.199 17.875 -14.438 1 51.81 42 GLY B CA 1
ATOM 1931 C C . GLY B 1 42 ? 1.903 16.578 -14.117 1 51.81 42 GLY B C 1
ATOM 1932 O O . GLY B 1 42 ? 2.143 15.758 -15.008 1 51.81 42 GLY B O 1
ATOM 1933 N N . ARG B 1 43 ? 2.141 16.547 -12.945 1 57.84 43 ARG B N 1
ATOM 1934 C CA . ARG B 1 43 ? 2.908 15.344 -12.609 1 57.84 43 ARG B CA 1
ATOM 1935 C C . ARG B 1 43 ? 1.986 14.195 -12.219 1 57.84 43 ARG B C 1
ATOM 1937 O O . ARG B 1 43 ? 0.88 14.422 -11.719 1 57.84 43 ARG B O 1
ATOM 1944 N N . SER B 1 44 ? 2.447 13.055 -12.508 1 76.12 44 SER B N 1
ATOM 1945 C CA . SER B 1 44 ? 1.748 11.828 -12.141 1 76.12 44 SER B CA 1
ATOM 1946 C C . SER B 1 44 ? 1.899 11.539 -10.648 1 76.12 44 SER B C 1
ATOM 1948 O O . SER B 1 44 ? 2.898 11.914 -10.039 1 76.12 44 SER B O 1
ATOM 1950 N N . ARG B 1 45 ? 0.876 11.25 -9.969 1 83.12 45 ARG B N 1
ATOM 1951 C CA . ARG B 1 45 ? 0.921 10.852 -8.57 1 83.12 45 ARG B CA 1
ATOM 1952 C C . ARG B 1 45 ? 1.977 9.773 -8.344 1 83.12 45 ARG B C 1
ATOM 1954 O O . ARG B 1 45 ? 2.516 9.648 -7.238 1 83.12 45 ARG B O 1
ATOM 1961 N N . LYS B 1 46 ? 2.387 9.086 -9.375 1 79.75 46 LYS B N 1
ATOM 1962 C CA . LYS B 1 46 ? 3.428 8.07 -9.297 1 79.75 46 LYS B CA 1
ATOM 1963 C C . LYS B 1 46 ? 4.77 8.68 -8.906 1 79.75 46 LYS B C 1
ATOM 1965 O O . LYS B 1 46 ? 5.57 8.055 -8.219 1 79.75 46 LYS B O 1
ATOM 1970 N N . ARG B 1 47 ? 4.914 9.875 -9.25 1 81.75 47 ARG B N 1
ATOM 1971 C CA . ARG B 1 47 ? 6.168 10.562 -8.984 1 81.75 47 ARG B CA 1
ATOM 1972 C C . ARG B 1 47 ? 6.27 10.969 -7.516 1 81.75 47 ARG B C 1
ATOM 1974 O O . ARG B 1 47 ? 7.336 11.375 -7.047 1 81.75 47 ARG B O 1
ATOM 1981 N N . LEU B 1 48 ? 5.152 10.781 -6.836 1 84.62 48 LEU B N 1
ATOM 1982 C CA . LEU B 1 48 ? 5.141 11.172 -5.43 1 84.62 48 LEU B CA 1
ATOM 1983 C C . LEU B 1 48 ? 5.613 10.023 -4.543 1 84.62 48 LEU B C 1
ATOM 1985 O O . LEU B 1 48 ? 5.68 10.164 -3.32 1 84.62 48 LEU B O 1
ATOM 1989 N N . GLU B 1 49 ? 5.961 8.945 -5.188 1 90.38 49 GLU B N 1
ATOM 1990 C CA . GLU B 1 49 ? 6.453 7.801 -4.426 1 90.38 49 GLU B CA 1
ATOM 1991 C C . GLU B 1 49 ? 7.621 8.195 -3.525 1 90.38 49 GLU B C 1
ATOM 1993 O O . GLU B 1 49 ? 7.68 7.789 -2.361 1 90.38 49 GLU B O 1
ATOM 1998 N N . GLY B 1 50 ? 8.508 8.977 -4.062 1 90.88 50 GLY B N 1
ATOM 1999 C CA . GLY B 1 50 ? 9.641 9.453 -3.285 1 90.88 50 GLY B CA 1
ATOM 2000 C C . GLY B 1 50 ? 9.234 10.305 -2.096 1 90.88 50 GLY B C 1
ATOM 2001 O O . GLY B 1 50 ? 9.852 10.234 -1.034 1 90.88 50 GLY B O 1
ATOM 2002 N N . ARG B 1 51 ? 8.156 11.133 -2.223 1 91.31 51 ARG B N 1
ATOM 2003 C CA . ARG B 1 51 ? 7.652 11.953 -1.13 1 91.31 51 ARG B CA 1
ATOM 2004 C C . ARG B 1 51 ? 7.109 11.094 0.003 1 91.31 51 ARG B C 1
ATOM 2006 O O . ARG B 1 51 ? 7.348 11.375 1.179 1 91.31 51 ARG B O 1
ATOM 2013 N N . VAL B 1 52 ? 6.43 10.016 -0.4 1 94.94 52 VAL B N 1
ATOM 2014 C CA . VAL B 1 52 ? 5.918 9.094 0.61 1 94.94 52 VAL B CA 1
ATOM 2015 C C . VAL B 1 52 ? 7.086 8.43 1.337 1 94.94 52 VAL B C 1
ATOM 2017 O O . VAL B 1 52 ? 7.141 8.438 2.568 1 94.94 52 VAL B O 1
ATOM 2020 N N . ALA B 1 53 ? 8.078 7.996 0.593 1 95.19 53 ALA B N 1
ATOM 2021 C CA . ALA B 1 53 ? 9.211 7.242 1.122 1 95.19 53 ALA B CA 1
ATOM 2022 C C . ALA B 1 53 ? 10.039 8.086 2.086 1 95.19 53 ALA B C 1
ATOM 2024 O O . ALA B 1 53 ? 10.625 7.566 3.037 1 95.19 53 ALA B O 1
ATOM 2025 N N . ASN B 1 54 ? 10.07 9.344 1.868 1 93.44 54 ASN B N 1
ATOM 2026 C CA . ASN B 1 54 ? 10.953 10.227 2.627 1 93.44 54 ASN B CA 1
ATOM 2027 C C . ASN B 1 54 ? 10.195 11 3.699 1 93.44 54 ASN B C 1
ATOM 2029 O O . ASN B 1 54 ? 10.734 11.93 4.301 1 93.44 54 ASN B O 1
ATOM 2033 N N . SER B 1 55 ? 8.984 10.625 3.9 1 94.94 55 SER B N 1
ATOM 2034 C CA . SER B 1 55 ? 8.188 11.297 4.926 1 94.94 55 SER B CA 1
ATOM 2035 C C . SER B 1 55 ? 8.398 10.656 6.293 1 94.94 55 SER B C 1
ATOM 2037 O O . SER B 1 55 ? 8.742 9.477 6.387 1 94.94 55 SER B O 1
ATOM 2039 N N . ASP B 1 56 ? 8.227 11.469 7.324 1 94.69 56 ASP B N 1
ATOM 2040 C CA . ASP B 1 56 ? 8.305 10.977 8.695 1 94.69 56 ASP B CA 1
ATOM 2041 C C . ASP B 1 56 ? 6.934 10.523 9.195 1 94.69 56 ASP B C 1
ATOM 2043 O O . ASP B 1 56 ? 6.84 9.688 10.094 1 94.69 56 ASP B O 1
ATOM 2047 N N . VAL B 1 57 ? 5.902 11.078 8.609 1 96.31 57 VAL B N 1
ATOM 2048 C CA . VAL B 1 57 ? 4.516 10.734 8.906 1 96.31 57 VAL B CA 1
ATOM 2049 C C . VAL B 1 57 ? 3.666 10.859 7.648 1 96.31 57 VAL B C 1
ATOM 2051 O O . VAL B 1 57 ? 3.85 11.797 6.863 1 96.31 57 VAL B O 1
ATOM 2054 N N . VAL B 1 58 ? 2.803 9.93 7.477 1 97.75 58 VAL B N 1
ATOM 2055 C CA . VAL B 1 58 ? 1.809 10.023 6.41 1 97.75 58 VAL B CA 1
ATOM 2056 C C . VAL B 1 58 ? 0.425 10.25 7.016 1 97.75 58 VAL B C 1
ATOM 2058 O O . VAL B 1 58 ? -0.004 9.508 7.898 1 97.75 58 VAL B O 1
ATOM 2061 N N . VAL B 1 59 ? -0.211 11.312 6.625 1 98.19 59 VAL B N 1
ATOM 2062 C CA . VAL B 1 59 ? -1.604 11.539 6.996 1 98.19 59 VAL B CA 1
ATOM 2063 C C . VAL B 1 59 ? -2.52 11.086 5.859 1 98.19 59 VAL B C 1
ATOM 2065 O O . VAL B 1 59 ? -2.441 11.609 4.746 1 98.19 59 VAL B O 1
ATOM 2068 N N . ALA B 1 60 ? -3.324 10.109 6.105 1 98.31 60 ALA B N 1
ATOM 2069 C CA . ALA B 1 60 ? -4.293 9.633 5.121 1 98.31 60 ALA B CA 1
ATOM 2070 C C . ALA B 1 60 ? -5.672 10.234 5.375 1 98.31 60 ALA B C 1
ATOM 2072 O O . ALA B 1 60 ? -6.312 9.93 6.387 1 98.31 60 ALA B O 1
ATOM 2073 N N . VAL B 1 61 ? -6.082 11.086 4.488 1 98.12 61 VAL B N 1
ATOM 2074 C CA . VAL B 1 61 ? -7.402 11.695 4.602 1 98.12 61 VAL B CA 1
ATOM 2075 C C . VAL B 1 61 ? -8.453 10.758 4 1 98.12 61 VAL B C 1
ATOM 2077 O O . VAL B 1 61 ? -8.43 10.484 2.799 1 98.12 61 VAL B O 1
ATOM 2080 N N . LEU B 1 62 ? -9.383 10.328 4.84 1 97.94 62 LEU B N 1
ATOM 2081 C CA . LEU B 1 62 ? -10.312 9.273 4.441 1 97.94 62 LEU B CA 1
ATOM 2082 C C . LEU B 1 62 ? -11.75 9.781 4.473 1 97.94 62 LEU B C 1
ATOM 2084 O O . LEU B 1 62 ? -12.32 9.977 5.551 1 97.94 62 LEU B O 1
ATOM 2088 N N . THR B 1 63 ? -12.258 10.047 3.402 1 96.94 63 THR B N 1
ATOM 2089 C CA . THR B 1 63 ? -13.648 10.414 3.174 1 96.94 63 THR B CA 1
ATOM 2090 C C . THR B 1 63 ? -14.359 9.336 2.357 1 96.94 63 THR B C 1
ATOM 2092 O O . THR B 1 63 ? -13.781 8.289 2.055 1 96.94 63 THR B O 1
ATOM 2095 N N . ASP B 1 64 ? -15.664 9.539 2.016 1 93.12 64 ASP B N 1
ATOM 2096 C CA . ASP B 1 64 ? -16.391 8.609 1.165 1 93.12 64 ASP B CA 1
ATOM 2097 C C . ASP B 1 64 ? -15.711 8.453 -0.193 1 93.12 64 ASP B C 1
ATOM 2099 O O . ASP B 1 64 ? -15.719 7.367 -0.778 1 93.12 64 ASP B O 1
ATOM 2103 N N . ASP B 1 65 ? -15.016 9.508 -0.55 1 87.81 65 ASP B N 1
ATOM 2104 C CA . ASP B 1 65 ? -14.359 9.516 -1.854 1 87.81 65 ASP B CA 1
ATOM 2105 C C . ASP B 1 65 ? -13.016 8.805 -1.793 1 87.81 65 ASP B C 1
ATOM 2107 O O . ASP B 1 65 ? -12.531 8.281 -2.801 1 87.81 65 ASP B O 1
ATOM 2111 N N . SER B 1 66 ? -12.414 8.719 -0.649 1 92.06 66 SER B N 1
ATOM 2112 C CA . SER B 1 66 ? -11.008 8.344 -0.59 1 92.06 66 SER B CA 1
ATOM 2113 C C . SER B 1 66 ? -10.82 6.98 0.07 1 92.06 66 SER B C 1
ATOM 2115 O O . SER B 1 66 ? -9.805 6.312 -0.14 1 92.06 66 SER B O 1
ATOM 2117 N N . ALA B 1 67 ? -11.812 6.555 0.778 1 93.5 67 ALA B N 1
ATOM 2118 C CA . ALA B 1 67 ? -11.641 5.363 1.606 1 93.5 67 ALA B CA 1
ATOM 2119 C C . ALA B 1 67 ? -11.297 4.148 0.752 1 93.5 67 ALA B C 1
ATOM 2121 O O . ALA B 1 67 ? -10.484 3.307 1.156 1 93.5 67 ALA B O 1
ATOM 2122 N N . ASP B 1 68 ? -11.844 4.098 -0.464 1 93.06 68 ASP B N 1
ATOM 2123 C CA . ASP B 1 68 ? -11.609 2.939 -1.32 1 93.06 68 ASP B CA 1
ATOM 2124 C C . ASP B 1 68 ? -10.766 3.314 -2.535 1 93.06 68 ASP B C 1
ATOM 2126 O O . ASP B 1 68 ? -10.727 2.576 -3.521 1 93.06 68 ASP B O 1
ATOM 2130 N N . ASN B 1 69 ? -10.211 4.57 -2.416 1 94.5 69 ASN B N 1
ATOM 2131 C CA . ASN B 1 69 ? -9.352 5.031 -3.506 1 94.5 69 ASN B CA 1
ATOM 2132 C C . ASN B 1 69 ? -8.062 4.227 -3.584 1 94.5 69 ASN B C 1
ATOM 2134 O O . ASN B 1 69 ? -7.395 4.012 -2.568 1 94.5 69 ASN B O 1
ATOM 2138 N N . ARG B 1 70 ? -7.695 3.803 -4.73 1 95 70 ARG B N 1
ATOM 2139 C CA . ARG B 1 70 ? -6.562 2.906 -4.93 1 95 70 ARG B CA 1
ATOM 2140 C C . ARG B 1 70 ? -5.254 3.582 -4.539 1 95 70 ARG B C 1
ATOM 2142 O O . ARG B 1 70 ? -4.41 2.979 -3.869 1 95 70 ARG B O 1
ATOM 2149 N N . TRP B 1 71 ? -5.051 4.809 -4.953 1 94.5 71 TRP B N 1
ATOM 2150 C CA . TRP B 1 71 ? -3.828 5.539 -4.629 1 94.5 71 TRP B CA 1
ATOM 2151 C C . TRP B 1 71 ? -3.654 5.672 -3.121 1 94.5 71 TRP B C 1
ATOM 2153 O O . TRP B 1 71 ? -2.594 5.348 -2.58 1 94.5 71 TRP B O 1
ATOM 2163 N N . ILE B 1 72 ? -4.68 6.086 -2.484 1 96.5 72 ILE B N 1
ATOM 2164 C CA . ILE B 1 72 ? -4.609 6.352 -1.052 1 96.5 72 ILE B CA 1
ATOM 2165 C C . ILE B 1 72 ? -4.297 5.059 -0.3 1 96.5 72 ILE B C 1
ATOM 2167 O O . ILE B 1 72 ? -3.398 5.027 0.543 1 96.5 72 ILE B O 1
ATOM 2171 N N . ASN B 1 73 ? -5.016 4.043 -0.681 1 97.5 73 ASN B N 1
ATOM 2172 C CA . ASN B 1 73 ? -4.801 2.779 0.014 1 97.5 73 ASN B CA 1
ATOM 2173 C C . ASN B 1 73 ? -3.418 2.205 -0.282 1 97.5 73 ASN B C 1
ATOM 2175 O O . ASN B 1 73 ? -2.768 1.652 0.606 1 97.5 73 ASN B O 1
ATOM 2179 N N . GLN B 1 74 ? -2.895 2.303 -1.487 1 97.69 74 GLN B N 1
ATOM 2180 C CA . GLN B 1 74 ? -1.556 1.818 -1.806 1 97.69 74 GLN B CA 1
ATOM 2181 C C . GLN B 1 74 ? -0.488 2.645 -1.095 1 97.69 74 GLN B C 1
ATOM 2183 O O . GLN B 1 74 ? 0.523 2.105 -0.64 1 97.69 74 GLN B O 1
ATOM 2188 N N . GLU B 1 75 ? -0.734 3.928 -0.961 1 97.69 75 GLU B N 1
ATOM 2189 C CA . GLU B 1 75 ? 0.205 4.77 -0.226 1 97.69 75 GLU B CA 1
ATOM 2190 C C . GLU B 1 75 ? 0.212 4.422 1.26 1 97.69 75 GLU B C 1
ATOM 2192 O O . GLU B 1 75 ? 1.261 4.457 1.906 1 97.69 75 GLU B O 1
ATOM 2197 N N . ILE B 1 76 ? -0.956 4.117 1.816 1 98.06 76 ILE B N 1
ATOM 2198 C CA . ILE B 1 76 ? -1.033 3.631 3.189 1 98.06 76 ILE B CA 1
ATOM 2199 C C . ILE B 1 76 ? -0.177 2.377 3.344 1 98.06 76 ILE B C 1
ATOM 2201 O O . ILE B 1 76 ? 0.621 2.271 4.277 1 98.06 76 ILE B O 1
ATOM 2205 N N . GLY B 1 77 ? -0.35 1.425 2.404 1 98.25 77 GLY B N 1
ATOM 2206 C CA . GLY B 1 77 ? 0.452 0.213 2.438 1 98.25 77 GLY B CA 1
ATOM 2207 C C . GLY B 1 77 ? 1.94 0.479 2.311 1 98.25 77 GLY B C 1
ATOM 2208 O O . GLY B 1 77 ? 2.748 -0.132 3.016 1 98.25 77 GLY B O 1
ATOM 2209 N N . TYR B 1 78 ? 2.285 1.377 1.411 1 98.19 78 TYR B N 1
ATOM 2210 C CA . TYR B 1 78 ? 3.678 1.765 1.207 1 98.19 78 TYR B CA 1
ATOM 2211 C C . TYR B 1 78 ? 4.293 2.285 2.5 1 98.19 78 TYR B C 1
ATOM 2213 O O . TYR B 1 78 ? 5.359 1.827 2.914 1 98.19 78 TYR B O 1
ATOM 2221 N N . ALA B 1 79 ? 3.609 3.201 3.152 1 98.12 79 ALA B N 1
ATOM 2222 C CA . ALA B 1 79 ? 4.078 3.775 4.41 1 98.12 79 ALA B CA 1
ATOM 2223 C C . ALA B 1 79 ? 4.227 2.701 5.484 1 98.12 79 ALA B C 1
ATOM 2225 O O . ALA B 1 79 ?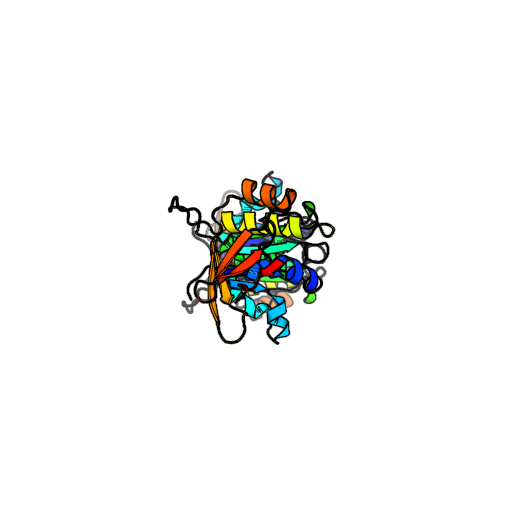 5.219 2.672 6.215 1 98.12 79 ALA B O 1
ATOM 2226 N N . THR B 1 80 ? 3.246 1.823 5.57 1 97.81 80 THR B N 1
ATOM 2227 C CA . THR B 1 80 ? 3.262 0.743 6.551 1 97.81 80 THR B CA 1
ATOM 2228 C C . THR B 1 80 ? 4.5 -0.133 6.371 1 97.81 80 THR B C 1
ATOM 2230 O O . THR B 1 80 ? 5.188 -0.453 7.344 1 97.81 80 THR B O 1
ATOM 2233 N N . ALA B 1 81 ? 4.824 -0.465 5.199 1 97.62 81 ALA B N 1
ATOM 2234 C CA . ALA B 1 81 ? 5.973 -1.317 4.906 1 97.62 81 ALA B CA 1
ATOM 2235 C C . ALA B 1 81 ? 7.277 -0.634 5.301 1 97.62 81 ALA B C 1
ATOM 2237 O O . ALA B 1 81 ? 8.219 -1.292 5.754 1 97.62 81 ALA B O 1
ATOM 2238 N N . LYS B 1 82 ? 7.344 0.657 5.125 1 97.31 82 LYS B N 1
ATOM 2239 C CA . LYS B 1 82 ? 8.555 1.429 5.406 1 97.31 82 LYS B CA 1
ATOM 2240 C C . LYS B 1 82 ? 8.664 1.744 6.895 1 97.31 82 LYS B C 1
ATOM 2242 O O . LYS B 1 82 ? 9.664 2.314 7.34 1 97.31 82 LYS B O 1
ATOM 2247 N N . GLY B 1 83 ? 7.617 1.379 7.645 1 96.44 83 GLY B N 1
ATOM 2248 C CA . GLY B 1 83 ? 7.602 1.688 9.07 1 96.44 83 GLY B CA 1
ATOM 2249 C C . GLY B 1 83 ? 7.289 3.143 9.359 1 96.44 83 GLY B C 1
ATOM 2250 O O . GLY B 1 83 ? 7.633 3.656 10.422 1 96.44 83 GLY B O 1
ATOM 2251 N N . ILE B 1 84 ? 6.762 3.838 8.391 1 96.5 84 ILE B N 1
ATOM 2252 C CA . ILE B 1 84 ? 6.348 5.223 8.57 1 96.5 84 ILE B CA 1
ATOM 2253 C C . ILE B 1 84 ? 4.973 5.266 9.227 1 96.5 84 ILE B C 1
ATOM 2255 O O . ILE B 1 84 ? 4.02 4.656 8.742 1 96.5 84 ILE B O 1
ATOM 2259 N N . PRO B 1 85 ? 4.82 5.965 10.305 1 96.75 85 PRO B N 1
ATOM 2260 C CA . PRO B 1 85 ? 3.504 6.055 10.938 1 96.75 85 PRO B CA 1
ATOM 2261 C C . PRO B 1 85 ? 2.449 6.672 10.023 1 96.75 85 PRO B C 1
ATOM 2263 O O . PRO B 1 85 ? 2.725 7.66 9.336 1 96.75 85 PRO B O 1
ATOM 2266 N N . VAL B 1 86 ? 1.263 6.02 10.016 1 97.88 86 VAL B N 1
ATOM 2267 C CA . VAL B 1 86 ? 0.126 6.547 9.273 1 97.88 86 VAL B CA 1
ATOM 2268 C C . VAL B 1 86 ? -0.917 7.102 10.242 1 97.88 86 VAL B C 1
ATOM 2270 O O . VAL B 1 86 ? -1.358 6.398 11.156 1 97.88 86 VAL B O 1
ATOM 2273 N N . VAL B 1 87 ? -1.277 8.359 10.07 1 97.88 87 VAL B N 1
ATOM 2274 C CA . VAL B 1 87 ? -2.336 8.992 10.852 1 97.88 87 VAL B CA 1
ATOM 2275 C C . VAL B 1 87 ? -3.609 9.086 10.016 1 97.88 87 VAL B C 1
ATOM 2277 O O . VAL B 1 87 ? -3.703 9.922 9.109 1 97.88 87 VAL B O 1
ATOM 2280 N N . PRO B 1 88 ? -4.57 8.25 10.305 1 98.44 88 PRO B N 1
ATOM 2281 C CA . PRO B 1 88 ? -5.848 8.398 9.602 1 98.44 88 PRO B CA 1
ATOM 2282 C C . PRO B 1 88 ? -6.598 9.664 10.008 1 98.44 88 PRO B C 1
ATOM 2284 O O . PRO B 1 88 ? -6.777 9.93 11.203 1 98.44 88 PRO B O 1
ATOM 2287 N N . LEU B 1 89 ? -6.895 10.492 9.133 1 98.5 89 LEU B N 1
ATOM 2288 C CA . LEU B 1 89 ? -7.801 11.633 9.258 1 98.5 89 LEU B CA 1
ATOM 2289 C C . LEU B 1 89 ? -9.109 11.367 8.516 1 98.5 89 LEU B C 1
ATOM 2291 O O . LEU B 1 89 ? -9.156 11.461 7.285 1 98.5 89 LEU B O 1
ATOM 2295 N N . TYR B 1 90 ? -10.203 11.023 9.305 1 98.31 90 TYR B N 1
ATOM 2296 C CA . TYR B 1 90 ? -11.352 10.438 8.617 1 98.31 90 TYR B CA 1
ATOM 2297 C C . TYR B 1 90 ? -12.648 11.125 9.023 1 98.31 90 TYR B C 1
ATOM 2299 O O . TYR B 1 90 ? -12.75 11.648 10.141 1 98.31 90 TYR B O 1
ATOM 2307 N N . GLU B 1 91 ? -13.586 11.102 8.172 1 96.88 91 GLU B N 1
ATOM 2308 C CA . GLU B 1 91 ? -14.93 11.602 8.469 1 96.88 91 GLU B CA 1
ATOM 2309 C C . GLU B 1 91 ? -15.711 10.617 9.328 1 96.88 91 GLU B C 1
ATOM 2311 O O . GLU B 1 91 ? -16.547 11.016 10.148 1 96.88 91 GLU B O 1
ATOM 2316 N N . HIS B 1 92 ? -15.438 9.367 9.109 1 96.19 92 HIS B N 1
ATOM 2317 C CA . HIS B 1 92 ? -16.062 8.266 9.844 1 96.19 92 HIS B CA 1
ATOM 2318 C C . HIS B 1 92 ? -15.047 7.164 10.133 1 96.19 92 HIS B C 1
ATOM 2320 O O . HIS B 1 92 ? -14.227 6.828 9.281 1 96.19 92 HIS B O 1
ATOM 2326 N N . GLU B 1 93 ? -15.172 6.562 11.25 1 94.62 93 GLU B N 1
ATOM 2327 C CA . GLU B 1 93 ? -14.203 5.559 11.688 1 94.62 93 GLU B CA 1
ATOM 2328 C C . GLU B 1 93 ? -14.195 4.355 10.75 1 94.62 93 GLU B C 1
ATOM 2330 O O . GLU B 1 93 ? -13.164 3.693 10.586 1 94.62 93 GLU B O 1
ATOM 2335 N N . ARG B 1 94 ? -15.305 4.117 10.062 1 94.44 94 ARG B N 1
ATOM 2336 C CA . ARG B 1 94 ? -15.422 2.957 9.188 1 94.44 94 ARG B CA 1
ATOM 2337 C C . ARG B 1 94 ? -14.531 3.107 7.957 1 94.44 94 ARG B C 1
ATOM 2339 O O . ARG B 1 94 ? -14.312 2.145 7.219 1 94.44 94 ARG B O 1
ATOM 2346 N N . HIS B 1 95 ? -14.086 4.32 7.75 1 95.75 95 HIS B N 1
ATOM 2347 C CA . HIS B 1 95 ? -13.266 4.57 6.57 1 95.75 95 HIS B CA 1
ATOM 2348 C C . HIS B 1 95 ? -11.859 4.016 6.754 1 95.75 95 HIS B C 1
ATOM 2350 O O . HIS B 1 95 ? -11.117 3.852 5.781 1 95.75 95 HIS B O 1
ATOM 2356 N N . ARG B 1 96 ? -11.492 3.721 7.984 1 94.19 96 ARG B N 1
ATOM 2357 C CA . ARG B 1 96 ? -10.234 3.025 8.211 1 94.19 96 ARG B CA 1
ATOM 2358 C C . ARG B 1 96 ? -10.352 1.547 7.863 1 94.19 96 ARG B C 1
ATOM 2360 O O . ARG B 1 96 ? -11.422 0.951 8.016 1 94.19 96 ARG B O 1
ATOM 2367 N N . GLY B 1 97 ? -9.438 0.967 7.387 1 93.62 97 GLY B N 1
ATOM 2368 C CA . GLY B 1 97 ? -9.406 -0.446 7.047 1 93.62 97 GLY B CA 1
ATOM 2369 C C . GLY B 1 97 ? -8.023 -0.935 6.648 1 93.62 97 GLY B C 1
ATOM 2370 O O . GLY B 1 97 ? -7.07 -0.156 6.617 1 93.62 97 GLY B O 1
ATOM 2371 N N . GLY B 1 98 ? -7.984 -2.246 6.426 1 95.19 98 GLY B N 1
ATOM 2372 C CA . GLY B 1 98 ? -6.695 -2.811 6.062 1 95.19 98 GLY B CA 1
ATOM 2373 C C . GLY B 1 98 ? -5.672 -2.732 7.18 1 95.19 98 GLY B C 1
ATOM 2374 O O . GLY B 1 98 ? -5.977 -3.047 8.328 1 95.19 98 GLY B O 1
ATOM 2375 N N . PHE B 1 99 ? -4.516 -2.283 6.824 1 96.19 99 PHE B N 1
ATOM 2376 C CA . PHE B 1 99 ? -3.412 -2.246 7.777 1 96.19 99 PHE B CA 1
ATOM 2377 C C . PHE B 1 99 ? -3.666 -1.202 8.859 1 96.19 99 PHE B C 1
ATOM 2379 O O . PHE B 1 99 ? -3.072 -1.26 9.938 1 96.19 99 PHE B O 1
ATOM 2386 N N . ILE B 1 100 ? -4.555 -0.256 8.609 1 96.19 100 ILE B N 1
ATOM 2387 C CA . ILE B 1 100 ? -4.73 0.813 9.586 1 96.19 100 ILE B CA 1
ATOM 2388 C C . ILE B 1 100 ? -6.051 0.621 10.328 1 96.19 100 ILE B C 1
ATOM 2390 O O . ILE B 1 100 ? -6.531 1.54 10.992 1 96.19 100 ILE B O 1
ATOM 2394 N N . ASP B 1 101 ? -6.531 -0.617 10.07 1 93.38 101 ASP B N 1
ATOM 2395 C CA . ASP B 1 101 ? -7.695 -0.954 10.883 1 93.38 101 ASP B CA 1
ATOM 2396 C C . ASP B 1 101 ? -7.363 -0.891 12.375 1 93.38 101 ASP B C 1
ATOM 2398 O O . ASP B 1 101 ? -6.379 -1.479 12.82 1 93.38 101 ASP B O 1
ATOM 2402 N N . GLY B 1 102 ? -8.023 -0.072 13.117 1 91.25 102 GLY B N 1
ATOM 2403 C CA . GLY B 1 102 ? -7.805 0.019 14.555 1 91.25 102 GLY B CA 1
ATOM 2404 C C . GLY B 1 102 ? -6.77 1.061 14.938 1 91.25 102 GLY B C 1
ATOM 2405 O O . GLY B 1 102 ? -6.516 1.283 16.125 1 91.25 102 GLY B O 1
ATOM 2406 N N . VAL B 1 103 ? -6.109 1.605 13.984 1 94.38 103 VAL B N 1
ATOM 2407 C CA . VAL B 1 103 ? -5.145 2.662 14.273 1 94.38 103 VAL B CA 1
ATOM 2408 C C . VAL B 1 103 ? -5.883 3.924 14.719 1 94.38 103 VAL B C 1
ATOM 2410 O O . VAL B 1 103 ? -6.863 4.332 14.094 1 94.38 103 VAL B O 1
ATOM 2413 N N . ASP B 1 104 ? -5.402 4.508 15.82 1 93.62 104 ASP B N 1
ATOM 2414 C CA . ASP B 1 104 ? -6.008 5.742 16.312 1 93.62 104 ASP B CA 1
ATOM 2415 C C . ASP B 1 104 ? -5.832 6.875 15.297 1 93.62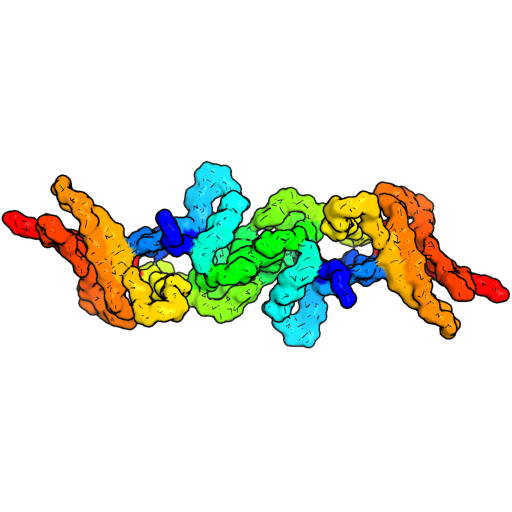 104 ASP B C 1
ATOM 2417 O O . ASP B 1 104 ? -4.742 7.062 14.75 1 93.62 104 ASP B O 1
ATOM 2421 N N . GLY B 1 105 ? -6.91 7.574 15.008 1 96.25 105 GLY B N 1
ATOM 2422 C CA . GLY B 1 105 ? -6.875 8.688 14.07 1 96.25 105 GLY B CA 1
ATOM 2423 C C . GLY B 1 105 ? -7.598 9.922 14.578 1 96.25 105 GLY B C 1
ATOM 2424 O O . GLY B 1 105 ? -7.758 10.102 15.781 1 96.25 105 GLY B O 1
ATOM 2425 N N . VAL B 1 106 ? -7.812 10.828 13.734 1 97.81 106 VAL B N 1
ATOM 2426 C CA . VAL B 1 106 ? -8.492 12.086 14.031 1 97.81 106 VAL B CA 1
ATOM 2427 C C . VAL B 1 106 ? -9.781 12.18 13.219 1 97.81 106 VAL B C 1
ATOM 2429 O O . VAL B 1 106 ? -9.773 11.984 12 1 97.81 106 VAL B O 1
ATOM 2432 N N . THR B 1 107 ? -10.852 12.453 13.922 1 97.94 107 THR B N 1
ATOM 2433 C CA . THR B 1 107 ? -12.133 12.609 13.242 1 97.94 107 THR B CA 1
ATOM 2434 C C . THR B 1 107 ? -12.273 14.016 12.672 1 97.94 107 THR B C 1
ATOM 2436 O O . THR B 1 107 ? -11.953 15 13.344 1 97.94 107 THR B O 1
ATOM 2439 N N . ILE B 1 108 ? -12.727 14.07 11.523 1 97.88 108 ILE B N 1
ATOM 2440 C CA . ILE B 1 108 ? -12.992 15.352 10.883 1 97.88 108 ILE B CA 1
ATOM 2441 C C . ILE B 1 108 ? -14.367 15.859 11.289 1 97.88 108 ILE B C 1
ATOM 2443 O O . ILE B 1 108 ? -15.375 15.172 11.094 1 97.88 108 ILE B O 1
ATOM 2447 N N . ASP B 1 109 ? -14.383 16.984 11.844 1 96.44 109 ASP B N 1
ATOM 2448 C CA . ASP B 1 109 ? -15.625 17.703 12.094 1 96.44 109 ASP B CA 1
ATOM 2449 C C . ASP B 1 109 ? -15.734 18.922 11.172 1 96.44 109 ASP B C 1
ATOM 2451 O O . ASP B 1 109 ? -15.18 19.984 11.469 1 96.44 109 ASP B O 1
ATOM 2455 N N . ARG B 1 110 ? -16.516 18.781 10.117 1 93.38 110 ARG B N 1
ATOM 2456 C CA . ARG B 1 110 ? -16.609 19.828 9.109 1 93.38 110 ARG B CA 1
ATOM 2457 C C . ARG B 1 110 ? -17.281 21.078 9.688 1 93.38 110 ARG B C 1
ATOM 2459 O O . ARG B 1 110 ? -17.078 22.188 9.18 1 93.38 110 ARG B O 1
ATOM 2466 N N . GLN B 1 111 ? -18.062 20.938 10.719 1 94.75 111 GLN B N 1
ATOM 2467 C CA . GLN B 1 111 ? -18.75 22.062 11.336 1 94.75 111 GLN B CA 1
ATOM 2468 C C . GLN B 1 111 ? -17.844 22.766 12.344 1 94.75 111 GLN B C 1
ATOM 2470 O O . GLN B 1 111 ? -18.141 23.875 12.797 1 94.75 111 GLN B O 1
ATOM 2475 N N . ASN B 1 112 ? -16.797 22.078 12.703 1 94.06 112 ASN B N 1
ATOM 2476 C CA . ASN B 1 112 ? -15.828 22.656 13.633 1 94.06 112 ASN B CA 1
ATOM 2477 C C . ASN B 1 112 ? -14.398 22.375 13.195 1 94.06 112 ASN B C 1
ATOM 2479 O O . ASN B 1 112 ? -13.68 21.609 13.844 1 94.06 112 ASN B O 1
ATOM 2483 N N . PRO B 1 113 ? -13.906 23 12.211 1 94.31 113 PRO B N 1
ATOM 2484 C CA . PRO B 1 113 ? -12.562 22.734 11.688 1 94.31 113 PRO B CA 1
ATOM 2485 C C . PRO B 1 113 ? -11.461 23.047 12.695 1 94.31 113 PRO B C 1
ATOM 2487 O O . PRO B 1 113 ? -10.414 22.391 12.688 1 94.31 113 PRO B O 1
ATOM 2490 N N . SER B 1 114 ? -11.742 24.016 13.547 1 92.56 114 SER B N 1
ATOM 2491 C CA . SER B 1 114 ? -10.734 24.359 14.547 1 92.56 114 SER B CA 1
ATOM 2492 C C . SER B 1 114 ? -10.438 23.172 15.461 1 92.56 114 SER B C 1
ATOM 2494 O O . SER B 1 114 ? -9.281 22.906 15.797 1 92.56 114 SER B O 1
ATOM 2496 N N . PHE B 1 115 ? -11.531 22.5 15.812 1 94.62 115 PHE B N 1
ATOM 2497 C CA . PHE B 1 115 ? -11.375 21.312 16.656 1 94.62 115 PHE B CA 1
ATOM 2498 C C . PHE B 1 115 ? -10.602 20.219 15.922 1 94.62 115 PHE B C 1
ATOM 2500 O O . PHE B 1 115 ? -9.734 19.578 16.5 1 94.62 115 PHE B O 1
ATOM 2507 N N . THR B 1 116 ? -10.891 19.984 14.68 1 96.62 116 THR B N 1
ATOM 2508 C CA . THR B 1 116 ? -10.18 19 13.867 1 96.62 116 THR B CA 1
ATOM 2509 C C . THR B 1 116 ? -8.695 19.359 13.773 1 96.62 116 THR B C 1
ATOM 2511 O O . THR B 1 116 ? -7.84 18.5 13.961 1 96.62 116 THR B O 1
ATOM 2514 N N . ILE B 1 117 ? -8.453 20.594 13.523 1 95.88 117 ILE B N 1
ATOM 2515 C CA . ILE B 1 117 ? -7.074 21.047 13.383 1 95.88 117 ILE B CA 1
ATOM 2516 C C . ILE B 1 117 ? -6.328 20.859 14.703 1 95.88 117 ILE B C 1
ATOM 2518 O O . ILE B 1 117 ? -5.191 20.391 14.719 1 95.88 117 ILE B O 1
ATOM 2522 N N . PHE B 1 118 ? -6.977 21.234 15.773 1 93.94 118 PHE B N 1
ATOM 2523 C CA . PHE B 1 118 ? -6.387 21.062 17.094 1 93.94 118 PHE B CA 1
ATOM 2524 C C . PHE B 1 118 ? -5.977 19.625 17.328 1 93.94 118 PHE B C 1
ATOM 2526 O O . PHE B 1 118 ? -4.848 19.344 17.75 1 93.94 118 PHE B O 1
ATOM 2533 N N . ASN B 1 119 ? -6.855 18.719 17.078 1 95.25 119 ASN B N 1
ATOM 2534 C CA . ASN B 1 119 ? -6.59 17.297 17.281 1 95.25 119 ASN B CA 1
ATOM 2535 C C . ASN B 1 119 ? -5.504 16.797 16.344 1 95.25 119 ASN B C 1
ATOM 2537 O O . ASN B 1 119 ? -4.695 15.945 16.719 1 95.25 119 ASN B O 1
ATOM 2541 N N . LEU B 1 120 ? -5.531 17.25 15.133 1 95.81 120 LEU B N 1
ATOM 2542 C CA . LEU B 1 120 ? -4.52 16.875 14.156 1 95.81 120 LEU B CA 1
ATOM 2543 C C . LEU B 1 120 ? -3.131 17.297 14.609 1 95.81 120 LEU B C 1
ATOM 2545 O O . LEU B 1 120 ? -2.191 16.5 14.586 1 95.81 120 LEU B O 1
ATOM 2549 N N . VAL B 1 121 ? -3.006 18.531 15.031 1 91.25 121 VAL B N 1
ATOM 2550 C CA . VAL B 1 121 ? -1.731 19.047 15.516 1 91.25 121 VAL B CA 1
ATOM 2551 C C . VAL B 1 121 ? -1.271 18.25 16.734 1 91.25 121 VAL B C 1
ATOM 2553 O O . VAL B 1 121 ? -0.096 17.891 16.844 1 91.25 121 VAL B O 1
ATOM 2556 N N . SER B 1 122 ? -2.219 17.953 17.594 1 89.88 122 SER B N 1
ATOM 2557 C CA . SER B 1 122 ? -1.91 17.125 18.766 1 89.88 122 SER B CA 1
ATOM 2558 C C . SER B 1 122 ? -1.34 15.773 18.359 1 89.88 122 SER B C 1
ATOM 2560 O O . SER B 1 122 ? -0.327 15.328 18.891 1 89.88 122 SER B O 1
ATOM 2562 N N . ARG B 1 123 ? -1.972 15.125 17.406 1 92.31 123 ARG B N 1
ATOM 2563 C CA . ARG B 1 123 ? -1.546 13.812 16.938 1 92.31 123 ARG B CA 1
ATOM 2564 C C . ARG B 1 123 ? -0.18 13.883 16.266 1 92.31 123 ARG B C 1
ATOM 2566 O O . ARG B 1 123 ? 0.675 13.023 16.484 1 92.31 123 ARG B O 1
ATOM 2573 N N . LEU B 1 124 ? 0.041 14.875 15.484 1 90.94 124 LEU B N 1
ATOM 2574 C CA . LEU B 1 124 ? 1.312 15.055 14.789 1 90.94 124 LEU B CA 1
ATOM 2575 C C . LEU B 1 124 ? 2.441 15.312 15.781 1 90.94 124 LEU B C 1
ATOM 2577 O O . LEU B 1 124 ? 3.549 14.797 15.617 1 90.94 124 LEU B O 1
ATOM 2581 N N . ARG B 1 125 ? 2.131 16.125 16.766 1 84 125 ARG B N 1
ATOM 2582 C CA . ARG B 1 125 ? 3.111 16.391 17.812 1 84 125 ARG B CA 1
ATOM 2583 C C . ARG B 1 125 ? 3.533 15.086 18.5 1 84 125 ARG B C 1
ATOM 2585 O O . ARG B 1 125 ? 4.715 14.883 18.781 1 84 125 ARG B O 1
ATOM 2592 N N . SER B 1 126 ? 2.576 14.266 18.719 1 85.25 126 SER B N 1
ATOM 2593 C CA . SER B 1 126 ? 2.846 12.992 19.375 1 85.25 126 SER B CA 1
ATOM 2594 C C . SER B 1 126 ? 3.689 12.086 18.484 1 85.25 126 SER B C 1
ATOM 2596 O O . SER B 1 126 ? 4.609 11.414 18.953 1 85.25 126 SER B O 1
ATOM 2598 N N . GLU B 1 127 ? 3.42 12.07 17.203 1 87.88 127 GLU B N 1
ATOM 2599 C CA . GLU B 1 127 ? 4.125 11.203 16.266 1 87.88 127 GLU B CA 1
ATOM 2600 C C . GLU B 1 127 ? 5.547 11.695 16.016 1 87.88 127 GLU B C 1
ATOM 2602 O O . GLU B 1 127 ? 6.461 10.898 15.797 1 87.88 127 GLU B O 1
ATOM 2607 N N . LEU B 1 128 ? 5.684 12.945 15.984 1 84.12 128 LEU B N 1
ATOM 2608 C CA . LEU B 1 128 ? 6.965 13.531 15.586 1 84.12 128 LEU B CA 1
ATOM 2609 C C . LEU B 1 128 ? 7.855 13.758 16.797 1 84.12 128 LEU B C 1
ATOM 2611 O O . LEU B 1 128 ? 9.023 14.125 16.656 1 84.12 128 LEU B O 1
ATOM 2615 N N . ALA B 1 129 ? 7.281 13.641 17.984 1 72.06 129 ALA B N 1
ATOM 2616 C CA . ALA B 1 129 ? 8.086 13.812 19.188 1 72.06 129 ALA B CA 1
ATOM 2617 C C . ALA B 1 129 ? 9.219 12.797 19.25 1 72.06 129 ALA B C 1
ATOM 2619 O O . ALA B 1 129 ? 9.031 11.625 18.922 1 72.06 129 ALA B O 1
ATOM 2620 N N . PRO B 1 130 ? 10.539 13.312 19.312 1 58.47 130 PRO B N 1
ATOM 2621 C CA . PRO B 1 130 ? 11.68 12.391 19.406 1 58.47 130 PRO B CA 1
ATOM 2622 C C . PRO B 1 130 ? 11.562 11.414 20.578 1 58.47 130 PRO B C 1
ATOM 2624 O O . PRO B 1 130 ? 10.945 11.734 21.594 1 58.47 130 PRO B O 1
ATOM 2627 N N . LEU B 1 131 ? 11.578 9.922 20.359 1 50 131 LEU B N 1
ATOM 2628 C CA . LEU B 1 131 ? 11.547 8.922 21.422 1 50 131 LEU B CA 1
ATOM 2629 C C . LEU B 1 131 ? 12.305 9.398 22.656 1 50 131 LEU B C 1
ATOM 2631 O O . LEU B 1 131 ? 11.945 9.062 23.781 1 50 131 LEU B O 1
ATOM 2635 N N . GLY B 1 132 ? 13.5 9.711 22.562 1 40.06 132 GLY B N 1
ATOM 2636 C CA . GLY B 1 132 ? 14.367 9.867 23.719 1 40.06 132 GLY B CA 1
ATOM 2637 C C . GLY B 1 132 ? 14.203 11.203 24.422 1 40.06 132 GLY B C 1
ATOM 2638 O O . GLY B 1 132 ? 14.633 11.367 25.562 1 40.06 132 GLY B O 1
ATOM 2639 N N . ALA B 1 133 ? 14.383 12.258 23.781 1 44.25 133 ALA B N 1
ATOM 2640 C CA . ALA B 1 133 ? 14.664 13.445 24.594 1 44.25 133 ALA B CA 1
ATOM 2641 C C . ALA B 1 133 ? 13.406 13.922 25.312 1 44.25 133 ALA B C 1
ATOM 2643 O O . ALA B 1 133 ? 12.305 13.828 24.781 1 44.25 133 ALA B O 1
ATOM 2644 N N . LEU B 1 134 ? 13.312 13.727 26.641 1 41.03 134 LEU B N 1
ATOM 2645 C CA . LEU B 1 134 ? 12.422 14.352 27.609 1 41.03 134 LEU B CA 1
ATOM 2646 C C . LEU B 1 134 ? 11.891 15.68 27.078 1 41.03 134 LEU B C 1
ATOM 2648 O O . LEU B 1 134 ? 11.18 16.391 27.797 1 41.03 134 LEU B O 1
ATOM 2652 N N . SER B 1 135 ? 12.531 16.297 26.094 1 42 135 SER B N 1
ATOM 2653 C CA . SER B 1 135 ? 12.188 17.672 25.766 1 42 135 SER B CA 1
ATOM 2654 C C . SER B 1 135 ? 10.938 17.75 24.906 1 42 135 SER B C 1
ATOM 2656 O O . SER B 1 135 ? 10.75 16.922 24.016 1 42 135 SER B O 1
ATOM 2658 N N . VAL B 1 136 ? 9.828 17.953 25.531 1 47.34 136 VAL B N 1
ATOM 2659 C CA . VAL B 1 136 ? 8.695 18.422 24.734 1 47.34 136 VAL B CA 1
ATOM 2660 C C . VAL B 1 136 ? 9.195 19.031 23.438 1 47.34 136 VAL B C 1
ATOM 2662 O O . VAL B 1 136 ? 10.109 19.875 23.453 1 47.34 136 VAL B O 1
ATOM 2665 N N . PRO B 1 137 ? 9.203 18.281 22.375 1 50.09 137 PRO B N 1
ATOM 2666 C CA . PRO B 1 137 ? 9.656 18.969 21.156 1 50.09 137 PRO B CA 1
ATOM 2667 C C . PRO B 1 137 ? 9.297 20.453 21.156 1 50.09 137 PRO B C 1
ATOM 2669 O O . PRO B 1 137 ? 8.203 20.828 21.578 1 50.09 137 PRO B O 1
ATOM 2672 N N . ASN B 1 138 ? 10.195 21.266 21.406 1 58.81 138 ASN B N 1
ATOM 2673 C CA . ASN B 1 138 ? 10.023 22.703 21.219 1 58.81 138 ASN B CA 1
ATOM 2674 C C . ASN B 1 138 ? 9.234 23.016 19.953 1 58.81 138 ASN B C 1
ATOM 2676 O O . ASN B 1 138 ? 9.75 22.891 18.844 1 58.81 138 ASN B O 1
ATOM 2680 N N . TRP B 1 139 ? 7.836 22.828 20.078 1 79.5 139 TRP B N 1
ATOM 2681 C CA . TRP B 1 139 ? 6.996 23.266 18.969 1 79.5 139 TRP B CA 1
ATOM 2682 C C . TRP B 1 139 ? 6.926 24.781 18.906 1 79.5 139 TRP B C 1
ATOM 2684 O O . TRP B 1 139 ? 6.73 25.453 19.922 1 79.5 139 TRP B O 1
ATOM 2694 N N . TYR B 1 140 ? 7.34 25.328 17.875 1 88.19 140 TYR B N 1
ATOM 2695 C CA . TYR B 1 140 ? 7.336 26.766 17.641 1 88.19 140 TYR B CA 1
ATOM 2696 C C . TYR B 1 140 ? 6.918 27.094 16.203 1 88.19 140 TYR B C 1
ATOM 2698 O O . TYR B 1 140 ? 6.879 26.203 15.352 1 88.19 140 TYR B O 1
ATOM 2706 N N . ILE B 1 141 ? 6.477 28.234 16.094 1 91.06 141 ILE B N 1
ATOM 2707 C CA . ILE B 1 141 ? 6.305 28.797 14.758 1 91.06 141 ILE B CA 1
ATOM 2708 C C . ILE B 1 141 ? 7.215 30.016 14.578 1 91.06 141 ILE B C 1
ATOM 2710 O O . ILE B 1 141 ? 7.402 30.797 15.516 1 91.06 141 ILE B O 1
ATOM 2714 N N . ARG B 1 142 ? 7.789 30.109 13.391 1 92 142 ARG B N 1
ATOM 2715 C CA . ARG B 1 142 ? 8.672 31.234 13.07 1 92 142 ARG B CA 1
ATOM 2716 C C . ARG B 1 142 ? 8.211 31.953 11.812 1 92 142 ARG B C 1
ATOM 2718 O O . ARG B 1 142 ? 7.824 31.312 10.828 1 92 142 ARG B O 1
ATOM 2725 N N . PHE B 1 143 ? 8.227 33.219 11.906 1 93.75 143 PHE B N 1
ATOM 2726 C CA . PHE B 1 143 ? 7.777 34.031 10.789 1 93.75 143 PHE B CA 1
ATOM 2727 C C . PHE B 1 143 ? 8.445 35.406 10.812 1 93.75 143 PHE B C 1
ATOM 2729 O O . PHE B 1 143 ? 8.875 35.875 11.867 1 93.75 143 PHE B O 1
ATOM 2736 N N . PRO B 1 144 ? 8.586 35.969 9.633 1 95.44 144 PRO B N 1
ATOM 2737 C CA . PRO B 1 144 ? 9.117 37.344 9.617 1 95.44 144 PRO B CA 1
ATOM 2738 C C . PRO B 1 144 ? 8.094 38.375 10.086 1 95.44 144 PRO B C 1
ATOM 2740 O O . PRO B 1 144 ? 6.91 38.281 9.75 1 95.44 144 PRO B O 1
ATOM 2743 N N . CYS B 1 145 ? 8.555 39.312 10.867 1 96.88 145 CYS B N 1
ATOM 2744 C CA . CYS B 1 145 ? 7.699 40.406 11.281 1 96.88 145 CYS B CA 1
ATOM 2745 C C . CYS B 1 145 ? 7.109 41.125 10.07 1 96.88 145 CYS B C 1
ATOM 2747 O O . CYS B 1 145 ? 7.82 41.406 9.109 1 96.88 145 CYS B O 1
ATOM 2749 N N . THR B 1 146 ? 5.797 41.406 10.117 1 95.06 146 THR B N 1
ATOM 2750 C CA . THR B 1 146 ? 5.113 41.938 8.938 1 95.06 146 THR B CA 1
ATOM 2751 C C . THR B 1 146 ? 5.02 43.438 8.977 1 95.06 146 THR B C 1
ATOM 2753 O O . THR B 1 146 ? 4.391 44.062 8.109 1 95.06 146 THR B O 1
ATOM 2756 N N . ILE B 1 147 ? 5.492 44.031 10.078 1 93.81 147 ILE B N 1
ATOM 2757 C CA . ILE B 1 147 ? 5.598 45.5 10.102 1 93.81 147 ILE B CA 1
ATOM 2758 C C . ILE B 1 147 ? 6.5 45.969 8.969 1 93.81 147 ILE B C 1
ATOM 2760 O O . ILE B 1 147 ? 7.586 45.406 8.758 1 93.81 147 ILE B O 1
ATOM 2764 N N . PRO B 1 148 ? 5.988 47 8.242 1 92.94 148 PRO B N 1
ATOM 2765 C CA . PRO B 1 148 ? 6.816 47.469 7.129 1 92.94 148 PRO B CA 1
ATOM 2766 C C . PRO B 1 148 ? 8.25 47.812 7.555 1 92.94 148 PRO B C 1
ATOM 2768 O O . PRO B 1 148 ? 8.461 48.469 8.57 1 92.94 148 PRO B O 1
ATOM 2771 N N . ASP B 1 149 ? 9.258 47.312 6.883 1 92.06 149 ASP B N 1
ATOM 2772 C CA . ASP B 1 149 ? 10.68 47.594 6.984 1 92.06 149 ASP B CA 1
ATOM 2773 C C . ASP B 1 149 ? 11.289 46.906 8.211 1 92.06 149 ASP B C 1
ATOM 2775 O O . ASP B 1 149 ? 12.438 47.188 8.57 1 92.06 149 ASP B O 1
ATOM 2779 N N . CYS B 1 150 ? 10.648 46.156 9.078 1 95.19 150 CYS B N 1
ATOM 2780 C CA . CYS B 1 150 ? 11.234 45.438 10.203 1 95.19 150 CYS B CA 1
ATOM 2781 C C . CYS B 1 150 ? 11.766 44.094 9.766 1 95.19 150 CYS B C 1
ATOM 2783 O O . CYS B 1 150 ? 12.977 43.906 9.586 1 95.19 150 CYS B O 1
ATOM 2785 N N . GLY B 1 151 ? 10.93 43.094 9.359 1 94.88 151 GLY B N 1
ATOM 2786 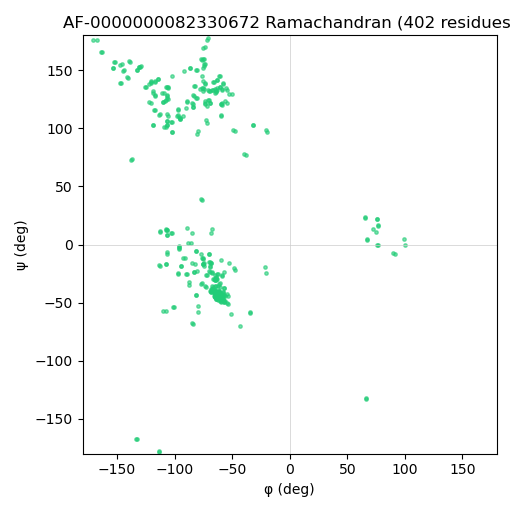C CA . GLY B 1 151 ? 11.297 41.812 8.773 1 94.88 151 GLY B CA 1
ATOM 2787 C C . GLY B 1 151 ? 12.016 40.906 9.742 1 94.88 151 GLY B C 1
ATOM 2788 O O . GLY B 1 151 ? 12.422 39.781 9.383 1 94.88 151 GLY B O 1
ATOM 2789 N N . HIS B 1 152 ? 12.133 41.344 10.977 1 96.44 152 HIS B N 1
ATOM 2790 C CA . HIS B 1 152 ? 12.805 40.531 11.992 1 96.44 152 HIS B CA 1
ATOM 2791 C C . HIS B 1 152 ? 12.086 39.219 12.195 1 96.44 152 HIS B C 1
ATOM 2793 O O . HIS B 1 152 ? 10.859 39.156 12.156 1 96.44 152 HIS B O 1
ATOM 2799 N N . GLN B 1 153 ? 12.867 38.156 12.469 1 96.38 153 GLN B N 1
ATOM 2800 C CA . GLN B 1 153 ? 12.289 36.844 12.703 1 96.38 153 GLN B CA 1
ATOM 2801 C C . GLN B 1 153 ? 11.609 36.781 14.07 1 96.38 153 GLN B C 1
ATOM 2803 O O . GLN B 1 153 ? 12.227 37.062 15.094 1 96.38 153 GLN B O 1
ATOM 2808 N N . VAL B 1 154 ? 10.359 36.469 14.055 1 95.94 154 VAL B N 1
ATOM 2809 C CA . VAL B 1 154 ? 9.562 36.312 15.266 1 95.94 154 VAL B CA 1
ATOM 2810 C C . VAL B 1 154 ? 9.289 34.844 15.539 1 95.94 154 VAL B C 1
ATOM 2812 O O . VAL B 1 154 ? 8.984 34.094 14.609 1 95.94 154 VAL B O 1
ATOM 2815 N N . THR B 1 155 ? 9.469 34.469 16.781 1 94.44 155 THR B N 1
ATOM 2816 C CA . THR B 1 155 ? 9.234 33.062 17.156 1 94.44 155 THR B CA 1
ATOM 2817 C C . THR B 1 155 ? 8.156 32.969 18.219 1 94.44 155 THR B C 1
ATOM 2819 O O . THR B 1 155 ? 8.234 33.625 19.25 1 94.44 155 THR B O 1
ATOM 2822 N N . LEU B 1 156 ? 7.117 32.25 17.922 1 94.25 156 LEU B N 1
ATOM 2823 C CA . LEU B 1 156 ? 6.148 31.844 18.938 1 94.25 156 LEU B CA 1
ATOM 2824 C C . LEU B 1 156 ? 6.465 30.453 19.469 1 94.25 156 LEU B C 1
ATOM 2826 O O . LEU B 1 156 ? 6.301 29.453 18.766 1 94.25 156 LEU B O 1
ATOM 2830 N N . GLU B 1 157 ? 6.926 30.406 20.672 1 90.69 157 GLU B N 1
ATOM 2831 C CA . GLU B 1 157 ? 7.168 29.125 21.328 1 90.69 157 GLU B CA 1
ATOM 2832 C C . GLU B 1 157 ? 5.883 28.562 21.938 1 90.69 157 GLU B C 1
ATOM 2834 O O . GLU B 1 157 ? 5.16 29.281 22.641 1 90.69 157 GLU B O 1
ATOM 2839 N N . ILE B 1 158 ? 5.637 27.359 21.578 1 88.06 158 ILE B N 1
ATOM 2840 C CA . ILE B 1 158 ? 4.457 26.703 22.141 1 88.06 158 ILE B CA 1
ATOM 2841 C C . ILE B 1 158 ? 4.879 25.75 23.25 1 88.06 158 ILE B C 1
ATOM 2843 O O . ILE B 1 158 ? 5.215 24.594 23 1 88.06 158 ILE B O 1
ATOM 2847 N N . GLU B 1 159 ? 4.801 26.188 24.438 1 83.56 159 GLU B N 1
ATOM 2848 C CA . GLU B 1 159 ? 5.273 25.438 25.594 1 83.56 159 GLU B CA 1
ATOM 2849 C C . GLU 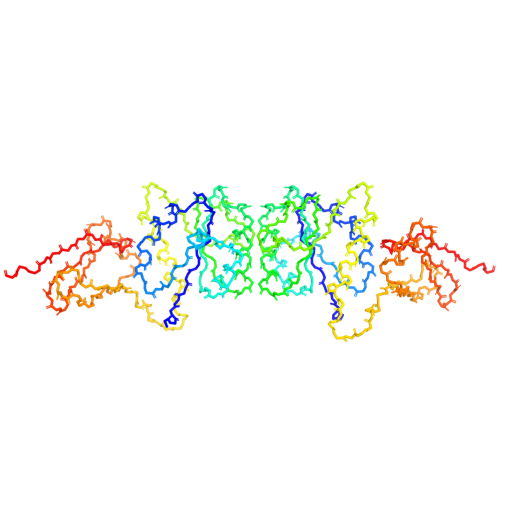B 1 159 ? 4.125 24.688 26.266 1 83.56 159 GLU B C 1
ATOM 2851 O O . GLU B 1 159 ? 4.344 23.656 26.906 1 83.56 159 GLU B O 1
ATOM 2856 N N . ASP B 1 160 ? 2.914 25.219 26.078 1 85.38 160 ASP B N 1
ATOM 2857 C CA . ASP B 1 160 ? 1.736 24.609 26.672 1 85.38 160 ASP B CA 1
ATOM 2858 C C . ASP B 1 160 ? 1.465 23.234 26.078 1 85.38 160 ASP B C 1
ATOM 2860 O O . ASP B 1 160 ? 1.644 23.016 24.875 1 85.38 160 ASP B O 1
ATOM 2864 N N . GLY B 1 161 ? 1.061 22.297 27 1 84 161 GLY B N 1
ATOM 2865 C CA . GLY B 1 161 ? 0.556 21.016 26.516 1 84 161 GLY B CA 1
ATOM 2866 C C . GLY B 1 161 ? -0.814 21.125 25.875 1 84 161 GLY B C 1
ATOM 2867 O O . GLY B 1 161 ? -1.427 22.203 25.891 1 84 161 GLY B O 1
ATOM 2868 N N . GLN B 1 162 ? -1.27 20.016 25.359 1 84.56 162 GLN B N 1
ATOM 2869 C CA . GLN B 1 162 ? -2.498 19.984 24.578 1 84.56 162 GLN B CA 1
ATOM 2870 C C . GLN B 1 162 ? -3.703 20.391 25.422 1 84.56 162 GLN B C 1
ATOM 2872 O O . GLN B 1 162 ? -4.562 21.141 24.984 1 84.56 162 GLN B O 1
ATOM 2877 N N . THR B 1 163 ? -3.715 19.906 26.625 1 89.31 163 THR B N 1
ATOM 2878 C CA . THR B 1 163 ? -4.84 20.203 27.5 1 89.31 163 THR B CA 1
ATOM 2879 C C . THR B 1 163 ? -4.902 21.703 27.812 1 89.31 163 THR B C 1
ATOM 2881 O O . THR B 1 163 ? -5.977 22.312 27.75 1 89.31 163 THR B O 1
ATOM 2884 N N . LYS B 1 164 ? -3.805 22.281 28.109 1 92.19 164 LYS B N 1
ATOM 2885 C CA . LYS B 1 164 ? -3.746 23.703 28.406 1 92.19 164 LYS B CA 1
ATOM 2886 C C . LYS B 1 164 ? -4.082 24.547 27.172 1 92.19 164 LYS B C 1
ATOM 2888 O O . LYS B 1 164 ? -4.766 25.562 27.281 1 92.19 164 LYS B O 1
ATOM 2893 N N . LEU B 1 165 ? -3.627 24.172 26.047 1 92.38 165 LEU B N 1
ATOM 2894 C CA . LEU B 1 165 ? -3.924 24.891 24.797 1 92.38 165 LEU B CA 1
ATOM 2895 C C . LEU B 1 165 ? -5.422 24.891 24.516 1 92.38 165 LEU B C 1
ATOM 2897 O O . LEU B 1 165 ? -5.984 25.906 24.125 1 92.38 165 LEU B O 1
ATOM 2901 N N . TRP B 1 166 ? -6.031 23.797 24.766 1 92.25 166 TRP B N 1
ATOM 2902 C CA . TRP B 1 166 ? -7.469 23.719 24.531 1 92.25 166 TRP B CA 1
ATOM 2903 C C . TRP B 1 166 ? -8.234 24.594 25.516 1 92.25 166 TRP B C 1
ATOM 2905 O O . TRP B 1 166 ? -9.203 25.266 25.141 1 92.25 166 TRP B O 1
ATOM 2915 N N . THR B 1 167 ? -7.766 24.562 26.766 1 95.19 167 THR B N 1
ATOM 2916 C CA . THR B 1 167 ? -8.383 25.406 27.781 1 95.19 167 THR B CA 1
ATOM 2917 C C . THR B 1 167 ? -8.273 26.875 27.406 1 95.19 167 THR B C 1
ATOM 2919 O O . THR B 1 167 ? -9.25 27.625 27.516 1 95.19 167 THR B O 1
ATOM 2922 N N . ARG B 1 168 ? -7.105 27.281 26.969 1 95.25 168 ARG B N 1
ATOM 2923 C CA . ARG B 1 168 ? -6.91 28.641 26.5 1 95.25 168 ARG B CA 1
ATOM 2924 C C . ARG B 1 168 ? -7.891 28.984 25.375 1 95.25 168 ARG B C 1
ATOM 2926 O O . ARG B 1 168 ? -8.508 30.047 25.391 1 95.25 168 ARG B O 1
ATOM 2933 N N . TYR B 1 169 ? -8.062 28.094 24.438 1 94.31 169 TYR B N 1
ATOM 2934 C CA . TYR B 1 169 ? -8.953 28.281 23.297 1 94.31 169 TYR B CA 1
ATOM 2935 C C . TYR B 1 169 ? -10.391 28.484 23.75 1 94.31 169 TYR B C 1
ATOM 2937 O O . TYR B 1 169 ? -11.055 29.438 23.344 1 94.31 169 TYR B O 1
ATOM 2945 N N . LYS B 1 170 ? -10.82 27.672 24.656 1 94.56 170 LYS B N 1
ATOM 2946 C CA . LYS B 1 170 ? -12.195 27.719 25.156 1 94.56 170 LYS B CA 1
ATOM 2947 C C . LYS B 1 170 ? -12.461 29.047 25.875 1 94.56 170 LYS B C 1
ATOM 2949 O O . LYS B 1 170 ? -13.578 29.562 25.844 1 94.56 170 LYS B O 1
ATOM 2954 N N . HIS B 1 171 ? -11.484 29.625 26.469 1 96.81 171 HIS B N 1
ATOM 2955 C CA . HIS B 1 171 ? -11.641 30.844 27.25 1 96.81 171 HIS B CA 1
ATOM 2956 C C . HIS B 1 171 ? -11.312 32.094 26.422 1 96.81 171 HIS B C 1
ATOM 2958 O O . HIS B 1 171 ? -11.297 33.188 26.938 1 96.81 171 HIS B O 1
ATOM 2964 N N . GLY B 1 172 ? -10.914 31.875 25.172 1 94.56 172 GLY B N 1
ATOM 2965 C CA . GLY B 1 172 ? -10.633 33 24.266 1 94.56 172 GLY B CA 1
ATOM 2966 C C . GLY B 1 172 ? -9.32 33.688 24.547 1 94.56 172 GLY B C 1
ATOM 2967 O O . GLY B 1 172 ? -9.172 34.875 24.297 1 94.56 172 GLY B O 1
ATOM 2968 N N . LYS B 1 173 ? -8.445 32.969 25.188 1 96.62 173 LYS B N 1
ATOM 2969 C CA . LYS B 1 173 ? -7.133 33.531 25.5 1 96.62 173 LYS B CA 1
ATOM 2970 C C . LYS B 1 173 ? -6.102 33.156 24.453 1 96.62 173 LYS B C 1
ATOM 2972 O O . LYS B 1 173 ? -5.562 32.062 24.469 1 96.62 173 LYS B O 1
ATOM 2977 N N . PRO B 1 174 ? -5.711 34.094 23.656 1 97.19 174 PRO B N 1
ATOM 2978 C CA . PRO B 1 174 ? -4.793 33.781 22.562 1 97.19 174 PRO B CA 1
ATOM 2979 C C . PRO B 1 174 ? -3.355 33.594 23.031 1 97.19 174 PRO B C 1
ATOM 2981 O O . PRO B 1 174 ? -3.002 34 24.141 1 97.19 174 PRO B O 1
ATOM 2984 N N . LEU B 1 175 ? -2.553 32.906 22.25 1 95.69 175 LEU B N 1
ATOM 2985 C CA . LEU B 1 175 ? -1.103 32.906 22.406 1 95.69 175 LEU B CA 1
ATOM 2986 C C . LEU B 1 175 ? -0.505 34.188 21.891 1 95.69 175 LEU B C 1
ATOM 2988 O O . LEU B 1 175 ? -1.083 34.844 21.016 1 95.69 175 LEU B O 1
ATOM 2992 N N . ARG B 1 176 ? 0.636 34.562 22.469 1 96.88 176 ARG B N 1
ATOM 2993 C CA . ARG B 1 176 ? 1.216 35.812 22.016 1 96.88 176 ARG B CA 1
ATOM 2994 C C . ARG B 1 176 ? 2.738 35.75 21.984 1 96.88 176 ARG B C 1
ATOM 2996 O O . ARG B 1 176 ? 3.338 34.938 22.703 1 96.88 176 ARG B O 1
ATOM 3003 N N . THR B 1 177 ? 3.273 36.469 21.125 1 96.62 177 THR B N 1
ATOM 3004 C CA . THR B 1 177 ? 4.711 36.688 21.031 1 96.62 177 THR B CA 1
ATOM 3005 C C . THR B 1 177 ? 5 38.094 20.516 1 96.62 177 THR B C 1
ATOM 3007 O O . THR B 1 177 ? 4.141 38.719 19.891 1 96.62 177 THR B O 1
ATOM 3010 N N . THR B 1 178 ? 6.129 38.531 20.875 1 97.06 178 THR B N 1
ATOM 3011 C CA . THR B 1 178 ? 6.48 39.906 20.5 1 97.06 178 THR B CA 1
ATOM 3012 C C . THR B 1 178 ? 7.742 39.906 19.641 1 97.06 178 THR B C 1
ATOM 3014 O O . THR B 1 178 ? 8.656 39.125 19.859 1 97.06 178 THR B O 1
ATOM 3017 N N . CYS B 1 179 ? 7.707 40.812 18.609 1 97.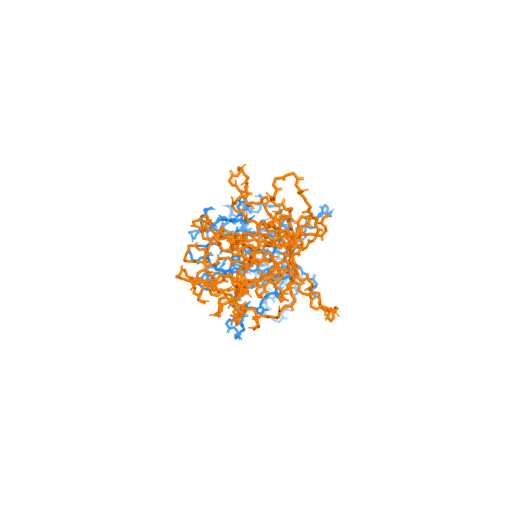31 179 CYS B N 1
ATOM 3018 C CA . CYS B 1 179 ? 8.906 41.031 17.812 1 97.31 179 CYS B CA 1
ATOM 3019 C C . CYS B 1 179 ? 10.023 41.625 18.641 1 97.31 179 CYS B C 1
ATOM 3021 O O . CYS B 1 179 ? 9.805 42.625 19.344 1 97.31 179 CYS B O 1
ATOM 3023 N N . GLY B 1 180 ? 11.188 41.094 18.547 1 95.31 180 GLY B N 1
ATOM 3024 C CA . GLY B 1 180 ? 12.305 41.562 19.344 1 95.31 180 GLY B CA 1
ATOM 3025 C C . GLY B 1 180 ? 12.891 42.875 18.859 1 95.31 180 GLY B C 1
ATOM 3026 O O . GLY B 1 180 ? 13.664 43.5 19.562 1 95.31 180 GLY B O 1
ATOM 3027 N N . ASP B 1 181 ? 12.484 43.25 17.703 1 95.38 181 ASP B N 1
ATOM 3028 C CA . ASP B 1 181 ? 13.047 44.438 17.109 1 95.38 181 ASP B CA 1
ATOM 3029 C C . ASP B 1 181 ? 12.094 45.625 17.266 1 95.38 181 ASP B C 1
ATOM 3031 O O . ASP B 1 181 ? 12.461 46.656 17.828 1 95.38 181 ASP B O 1
ATOM 3035 N N . CYS B 1 182 ? 10.82 45.562 16.859 1 95.69 182 CYS B N 1
ATOM 3036 C CA . CYS B 1 182 ? 9.906 46.688 16.859 1 95.69 182 CYS B CA 1
ATOM 3037 C C . CYS B 1 182 ? 8.875 46.562 17.969 1 95.69 182 CYS B C 1
ATOM 3039 O O . CYS B 1 182 ? 8.023 47.438 18.141 1 95.69 182 CYS B O 1
ATOM 3041 N N . ASP B 1 183 ? 8.812 45.469 18.688 1 95.38 183 ASP B N 1
ATOM 3042 C CA . ASP B 1 183 ? 8.008 45.219 19.875 1 95.38 183 ASP B CA 1
ATOM 3043 C C . ASP B 1 183 ? 6.531 45.062 19.516 1 95.38 183 ASP B C 1
ATOM 3045 O O . ASP B 1 183 ? 5.656 45.156 20.375 1 95.38 183 ASP B O 1
ATOM 3049 N N . SER B 1 184 ? 6.281 44.906 18.25 1 96.62 184 SER B N 1
ATOM 3050 C CA . SER B 1 184 ? 4.922 44.531 17.859 1 96.62 184 SER B CA 1
ATOM 3051 C C . SER B 1 184 ? 4.539 43.156 18.422 1 96.62 184 SER B C 1
ATOM 3053 O O . SER B 1 184 ? 5.371 42.25 18.484 1 96.62 184 SER B O 1
ATOM 3055 N N . THR B 1 185 ? 3.285 43.062 18.844 1 97.62 185 THR B N 1
ATOM 3056 C CA . THR B 1 185 ? 2.805 41.844 19.453 1 97.62 185 THR B CA 1
ATOM 3057 C C . THR B 1 185 ? 1.881 41.094 18.5 1 97.62 185 THR B C 1
ATOM 3059 O O . THR B 1 185 ? 0.959 41.656 17.922 1 97.62 185 THR B O 1
ATOM 3062 N N . TYR B 1 186 ? 2.152 39.844 18.312 1 97.31 186 TYR B N 1
ATOM 3063 C CA . TYR B 1 186 ? 1.354 38.969 17.469 1 97.31 186 TYR B CA 1
ATOM 3064 C C . TYR B 1 186 ? 0.543 38 18.297 1 97.31 186 TYR B C 1
ATOM 3066 O O . TYR B 1 186 ? 1.044 37.438 19.297 1 97.31 186 TYR B O 1
ATOM 3074 N N . TYR B 1 187 ? -0.749 37.812 17.938 1 97.44 187 TYR B N 1
ATOM 3075 C CA . TYR B 1 187 ? -1.648 36.906 18.656 1 97.44 187 TYR B CA 1
ATOM 3076 C C . TYR B 1 187 ? -2.064 35.719 17.766 1 97.44 187 TYR B C 1
ATOM 3078 O O . TYR B 1 187 ? -2.316 35.906 16.578 1 97.44 187 TYR B O 1
ATOM 3086 N N . PHE B 1 188 ? -2.172 34.562 18.344 1 96.25 188 PHE B N 1
ATOM 3087 C CA . PHE B 1 188 ? -2.494 33.344 17.625 1 96.25 188 PHE B CA 1
ATOM 3088 C C . PHE B 1 188 ? -3.58 32.562 18.344 1 96.25 188 PHE B C 1
ATOM 3090 O O . PHE B 1 188 ? -3.68 32.594 19.562 1 96.25 188 PHE B O 1
ATOM 3097 N N . ASP B 1 189 ? -4.34 31.844 17.547 1 95.62 189 ASP B N 1
ATOM 3098 C CA . ASP B 1 189 ? -5.367 30.938 18.062 1 95.62 189 ASP B CA 1
ATOM 3099 C C . ASP B 1 189 ? -4.742 29.719 18.734 1 95.62 189 ASP B C 1
ATOM 3101 O O . ASP B 1 189 ? -3.963 29 18.109 1 95.62 189 ASP B O 1
ATOM 3105 N N . PRO B 1 190 ? -5.086 29.453 20.016 1 93.88 190 PRO B N 1
ATOM 3106 C CA . PRO B 1 190 ? -4.41 28.359 20.719 1 93.88 190 PRO B CA 1
ATOM 3107 C C . PRO B 1 190 ? -4.785 26.984 20.172 1 93.88 190 PRO B C 1
ATOM 3109 O O . PRO B 1 190 ? -4.047 26.016 20.359 1 93.88 190 PRO B O 1
ATOM 3112 N N . ALA B 1 191 ? -5.922 26.844 19.531 1 91.69 191 ALA B N 1
ATOM 3113 C CA . ALA B 1 191 ? -6.363 25.547 19 1 91.69 191 ALA B CA 1
ATOM 3114 C C . ALA B 1 191 ? -5.691 25.25 17.656 1 91.69 191 ALA B C 1
ATOM 3116 O O . ALA B 1 191 ? -5.184 24.141 17.453 1 91.69 191 ALA B O 1
ATOM 3117 N N . THR B 1 192 ? -5.602 26.188 16.781 1 93.5 192 THR B N 1
ATOM 3118 C CA . THR B 1 192 ? -5.137 25.938 15.43 1 93.5 192 THR B CA 1
ATOM 3119 C C . THR B 1 192 ? -3.73 26.5 15.227 1 93.5 192 THR B C 1
ATOM 3121 O O . THR B 1 192 ? -3.072 26.203 14.234 1 93.5 192 THR B O 1
ATOM 3124 N N . ILE B 1 193 ? -3.336 27.391 16.141 1 92.12 193 ILE B N 1
ATOM 3125 C CA . ILE B 1 193 ? -2.082 28.125 16.062 1 92.12 193 ILE B CA 1
ATOM 3126 C C . ILE B 1 193 ? -2.104 29.062 14.852 1 92.12 193 ILE B C 1
ATOM 3128 O O . ILE B 1 193 ? -1.054 29.375 14.281 1 92.12 193 ILE B O 1
ATOM 3132 N N . GLY B 1 194 ? -3.242 29.375 14.453 1 94.06 194 GLY B N 1
ATOM 3133 C CA . GLY B 1 194 ? -3.416 30.328 13.375 1 94.06 194 GLY B CA 1
ATOM 3134 C C . GLY B 1 194 ? -3.301 31.781 13.82 1 94.06 194 GLY B C 1
ATOM 3135 O O . GLY B 1 194 ? -3.686 32.125 14.945 1 94.06 194 GLY B O 1
ATOM 3136 N N . TYR B 1 195 ? -2.846 32.625 12.93 1 94.69 195 TYR B N 1
ATOM 3137 C CA . TYR B 1 195 ? -2.721 34.062 13.188 1 94.69 195 TYR B CA 1
ATOM 3138 C C . TYR B 1 195 ? -4.086 34.688 13.453 1 94.69 195 TYR B C 1
ATOM 3140 O O . TYR B 1 195 ? -5.055 34.406 12.75 1 94.69 195 TYR B O 1
ATOM 3148 N N . VAL B 1 196 ? -4.152 35.5 14.508 1 95.69 196 VAL B N 1
ATOM 3149 C CA . VAL B 1 196 ? -5.402 36.188 14.859 1 95.69 196 VAL B CA 1
ATOM 3150 C C . VAL B 1 196 ? -5.305 37.656 14.539 1 95.69 196 VAL B C 1
ATOM 3152 O O . VAL B 1 196 ? -6.102 38.188 13.758 1 95.69 196 VAL B O 1
ATOM 3155 N N . ARG B 1 197 ? -4.266 38.312 15.164 1 96.31 197 ARG B N 1
ATOM 3156 C CA . ARG B 1 197 ? -4.102 39.75 14.961 1 96.31 197 ARG B CA 1
ATOM 3157 C C . ARG B 1 197 ? -2.709 40.219 15.383 1 96.31 197 ARG B C 1
ATOM 3159 O O . ARG B 1 197 ? -1.951 39.438 15.977 1 96.31 197 ARG B O 1
ATOM 3166 N N . ARG B 1 198 ? -2.393 41.375 14.984 1 96.31 198 ARG B N 1
ATOM 3167 C CA . ARG B 1 198 ? -1.174 42.062 15.414 1 96.31 198 ARG B CA 1
ATOM 3168 C C . ARG B 1 198 ? -1.496 43.375 16.109 1 96.31 198 ARG B C 1
ATOM 3170 O O . ARG B 1 198 ? -2.447 44.062 15.719 1 96.31 198 ARG B O 1
ATOM 3177 N N . GLU B 1 199 ? -0.823 43.75 17.188 1 95.69 199 GLU B N 1
ATOM 3178 C CA . GLU B 1 199 ? -0.859 45.062 17.828 1 95.69 199 GLU B CA 1
ATOM 3179 C C . GLU B 1 199 ? 0.488 45.781 17.719 1 95.69 199 GLU B C 1
ATOM 3181 O O . GLU B 1 199 ? 1.494 45.312 18.25 1 95.69 199 GLU B O 1
ATOM 3186 N N . ASP B 1 200 ? 0.489 46.812 16.969 1 91.56 200 ASP B N 1
ATOM 3187 C CA . ASP B 1 200 ? 1.723 47.531 16.719 1 91.56 200 ASP B CA 1
ATOM 3188 C C . ASP B 1 200 ? 2.119 48.375 17.938 1 91.56 200 ASP B C 1
ATOM 3190 O O . ASP B 1 200 ? 1.256 48.875 18.656 1 91.56 200 ASP B O 1
ATOM 3194 N N . ALA B 1 201 ? 3.439 48.25 18.234 1 83.5 201 ALA B N 1
ATOM 3195 C CA . ALA B 1 201 ? 3.918 49.062 19.328 1 83.5 201 ALA B CA 1
ATOM 3196 C C . ALA B 1 201 ? 3.707 50.562 19.031 1 83.5 201 ALA B C 1
ATOM 3198 O O . ALA B 1 201 ? 3.854 50.969 17.875 1 83.5 201 ALA B O 1
ATOM 3199 N N . VAL B 1 202 ? 2.721 51.219 19.828 1 66.06 202 VAL B N 1
ATOM 3200 C CA . VAL B 1 202 ? 2.533 52.656 19.672 1 66.06 202 VAL B CA 1
ATOM 3201 C C . VAL B 1 202 ? 3.885 53.344 19.703 1 66.06 202 VAL B C 1
ATOM 3203 O O . VAL B 1 202 ? 4.691 53.125 20.609 1 66.06 202 VAL B O 1
ATOM 3206 N N . GLN B 1 203 ? 4.527 53.688 18.516 1 47.66 203 GLN B N 1
ATOM 3207 C CA . GLN B 1 203 ? 5.559 54.688 18.656 1 47.66 203 GLN B CA 1
ATOM 3208 C C . GLN B 1 203 ? 5.016 55.938 19.375 1 47.66 203 GLN B C 1
ATOM 3210 O O . GLN B 1 203 ? 3.852 56.312 19.203 1 47.66 203 GLN B O 1
#

Radius of gyration: 28.8 Å; Cα contacts (8 Å, |Δi|>4): 767; chains: 2; bounding box: 41×111×59 Å

pLDDT: mean 89.16, std 13.16, range [35.88, 98.5]

Organism: NCBI:txid2816475

Solvent-accessible surface area (backbone atoms only — not comparable to full-atom values): 22081 Å² total; per-residue (Å²): 133,91,53,55,27,36,24,37,39,60,38,80,91,43,49,67,61,51,51,61,57,41,59,39,58,54,50,34,82,38,48,70,45,54,53,63,72,49,25,74,70,73,42,59,71,70,70,42,52,62,53,55,72,66,26,61,33,35,36,39,42,20,41,93,76,19,40,45,30,39,50,46,25,17,49,51,15,22,31,53,60,71,68,28,52,70,39,43,37,21,64,43,80,79,44,49,47,50,90,46,48,89,55,76,59,38,63,52,37,88,91,40,51,54,61,30,27,26,49,46,52,52,51,48,50,62,69,64,38,64,92,75,58,86,60,70,60,84,44,40,35,68,46,61,39,80,56,87,93,63,55,46,76,27,64,39,75,52,82,68,51,70,69,56,25,47,52,29,39,76,70,69,45,60,42,71,35,56,33,86,80,72,51,28,33,40,32,24,35,44,41,46,60,32,83,71,51,73,49,72,49,81,125,133,91,54,55,26,33,24,37,38,58,38,79,92,43,49,68,59,50,50,62,56,40,58,38,58,55,50,35,81,40,47,70,45,53,53,59,76,52,23,74,73,73,42,58,69,69,71,43,51,61,53,57,72,67,25,61,31,34,35,39,41,20,43,94,76,18,36,46,28,40,48,47,26,16,49,52,16,22,32,55,60,72,68,29,51,68,38,42,36,20,65,44,78,79,44,49,48,50,90,45,48,86,55,75,61,38,65,50,38,89,92,40,52,54,60,28,28,26,50,45,52,52,51,48,51,62,70,65,37,64,90,72,58,86,58,69,61,85,44,41,34,70,44,61,39,82,54,87,93,64,55,46,76,26,64,39,77,51,81,67,51,72,68,56,26,47,52,30,40,76,70,69,45,61,42,72,34,57,33,86,80,72,52,28,34,40,32,24,36,43,43,46,60,32,82,70,50,73,48,72,50,83,126

Nearest PDB structures (foldseek):
  8k34-assembly1_A  TM=7.063E-01  e=5.296E-04  Thermoflavifilum thermophilum
  7rts-assembly1_A  TM=7.658E-01  e=2.467E-02  Vitis rotundifolia
  3pr1-assembly1_A  TM=6.052E-01  e=6.647E-02  Thermotoga maritima
  2w7t-assembly1_A  TM=5.354E-01  e=3.806E-02  Trypanosoma brucei
  8pj5-assembly1_0  TM=3.798E-01  e=1.314E-01  Homo sapiens

Secondary structure (DSSP, 8-state):
----EEEEE--GGGHHHHHHHTTTGGGSSSEEEEHHHHHTTT--GGGGHHHHHT-SEEEEEE-TTTTT-HHHHHHHHHHHHHT--EEEEESSGGG--GGGTT---EE--TT-HHHHHHHHHHHHHHHHS-SS--S---EEEEEE--STTT--EEEEEE-S-HHHHHHHHHTT--EEEE-TTT--EEEE-TTT--EEEEE----/----EEEEE--GGGHHHHHHHTTTGGGSSSEEEEHHHHHTTT--GGGGHHHHHT-SEEEEEE-TTTTT-HHHHHHHHHHHHHT--EEEEESSGGG--GGGTT---EE--TT-HHHHHHHHHHHHHHHHS-SS--S---EEEEEE--STTT--EEEEEE-S-HHHHHHHHHTT--EEEE-TTT--EEEE-TTT--EEEEE----

Foldseek 3Di:
DLFAEEEEADDPVCVVVVCLLCVLVCQWPYHYHYQVVVVVVVDDSVVCLVVLLSHQEYEQEFEPRRLPPPSSVVSVVSCVVSVRYYAYEYCDLVSDDDPCNVPDHAHDDPVCSLQRSLVVSLVVQVSRPDVPDPDSPQIKGWFFDPPPPRRAIWIFTDPDHSVVLVVCQVVVNWGWTAGPPQRKIWTARSRNRHTDDIHGDDD/DLFAEEEEADDPVCVVVVCLLCVLVCQWPYHYHYQVVVCVVVDDSVVCLVVLLSHQEYEQEFEPRRLPPPSSVVSVVSCVVSVRYYAYEYCDLVSDDDPCNVPDHAHDDPVCSLQRSLVVSLVVQVSRPDVDDPDSPQIKGWFFDPPPPRRAIWIFTDPDHSVVLVVCQVVVNWGWTAGPPQRKIWTARSRNRHTDDIDGDPD

Sequence (406 aa):
MTGEQIYVSHAPGDLELVQELFSTVKNFPFGVHIALEEVESGRSRKRLEGRVANSDVVVAVLTDDSADNRWINQEIGYATAKGIPVVPLYEHERHRGGFIDGVDGVTIDRQNPSFTIFNLVSRLRSELAPLGALSVPNWYIRFPCTIPDCGHQVTLEIEDGQTKLWTRYKHGKPLRTTCGDCDSTYYFDPATIGYVRREDAVQMTGEQIYVSHAPGDLELVQELFSTVKNFPFGVHIALEEVESGRSRKRLEGRVANSDVVVAVLTDDSADNRWINQEIGYATAKGIPVVPLYEHERHRGGFIDGVDGVTIDRQNPSFTIFNLVSRLRSELAPLGALSVPNWYIRFPCTIPDCGHQVTLEIEDGQTKLWTRYKHGKPLRTTCGDCDSTYYFDPATIGYVRREDAVQ

InterPro domains:
  IPR000157 Toll/interleukin-1 receptor homology (TIR) domain [PF13676] (6-92)
  IPR035897 Toll/interleukin-1 receptor homology (TIR) domain superfamily [G3DSA:3.40.50.10140] (5-102)
  IPR035897 Toll/interleukin-1 receptor homology (TIR) domain superfamily [SSF52200] (5-92)